Protein AF-A0A2D9ILA6-F1 (afdb_monomer_lite)

Structure (mmCIF, N/CA/C/O backbone):
data_AF-A0A2D9ILA6-F1
#
_entry.id   AF-A0A2D9ILA6-F1
#
loop_
_atom_site.group_PDB
_atom_site.id
_atom_site.type_symbol
_atom_site.label_atom_id
_atom_site.label_alt_id
_atom_site.label_comp_id
_atom_site.label_asym_id
_atom_site.label_entity_id
_atom_site.label_seq_id
_atom_site.pdbx_PDB_ins_code
_atom_site.Cartn_x
_atom_site.Cartn_y
_atom_site.Cartn_z
_atom_site.occupancy
_atom_site.B_iso_or_equiv
_atom_site.auth_seq_id
_atom_site.auth_comp_id
_atom_site.auth_asym_id
_atom_site.auth_atom_id
_atom_site.pdbx_PDB_model_num
ATOM 1 N N . MET A 1 1 ? 37.695 -2.713 -29.329 1.00 63.56 1 MET A N 1
ATOM 2 C CA . MET A 1 1 ? 37.209 -3.506 -30.483 1.00 63.56 1 MET A CA 1
ATOM 3 C C . MET A 1 1 ? 35.970 -2.823 -31.028 1.00 63.56 1 MET A C 1
ATOM 5 O O . MET A 1 1 ? 35.234 -2.254 -30.231 1.00 63.56 1 MET A O 1
ATOM 9 N N . SER A 1 2 ? 35.749 -2.850 -32.344 1.00 77.44 2 SER A N 1
ATOM 10 C CA . SER A 1 2 ? 34.515 -2.307 -32.921 1.00 77.44 2 SER A CA 1
ATOM 11 C C . SER A 1 2 ? 33.314 -3.134 -32.474 1.00 77.44 2 SER A C 1
ATOM 13 O O . SER A 1 2 ? 33.369 -4.361 -32.546 1.00 77.44 2 SER A O 1
ATOM 15 N N . GLU A 1 3 ? 32.239 -2.477 -32.055 1.00 84.81 3 GLU A N 1
ATOM 16 C CA . GLU A 1 3 ? 31.008 -3.140 -31.617 1.00 84.81 3 GLU A CA 1
ATOM 17 C C . GLU A 1 3 ? 29.974 -3.108 -32.735 1.00 84.81 3 GLU A C 1
ATOM 19 O O . GLU A 1 3 ? 29.936 -2.165 -33.524 1.00 84.81 3 GLU A O 1
ATOM 24 N N . THR A 1 4 ? 29.136 -4.134 -32.838 1.00 89.81 4 THR A N 1
ATOM 25 C CA . THR A 1 4 ? 28.062 -4.177 -33.834 1.00 89.81 4 THR A CA 1
ATOM 26 C C . THR A 1 4 ? 26.822 -4.787 -33.214 1.00 89.81 4 THR A C 1
ATOM 28 O O . THR A 1 4 ? 26.905 -5.842 -32.592 1.00 89.81 4 THR A O 1
ATOM 31 N N . TYR A 1 5 ? 25.686 -4.118 -33.389 1.00 92.06 5 TYR A N 1
ATOM 32 C CA . TYR A 1 5 ? 24.402 -4.559 -32.862 1.00 92.06 5 TYR A CA 1
ATOM 33 C C . TYR A 1 5 ? 23.376 -4.616 -33.996 1.00 92.06 5 TYR A C 1
ATOM 35 O O . TYR A 1 5 ? 23.345 -3.701 -34.825 1.00 92.06 5 TYR A O 1
ATOM 43 N N . PRO A 1 6 ? 22.527 -5.654 -34.049 1.00 93.12 6 PRO A N 1
ATOM 44 C CA . PRO A 1 6 ? 21.326 -5.600 -34.865 1.00 93.12 6 PRO A CA 1
ATOM 45 C C . PRO A 1 6 ? 20.364 -4.570 -34.271 1.00 93.12 6 PRO A C 1
ATOM 47 O O . PRO A 1 6 ? 20.266 -4.432 -33.046 1.00 93.12 6 PRO A O 1
ATOM 50 N N . GLY A 1 7 ? 19.647 -3.849 -35.124 1.00 93.44 7 GLY A N 1
ATOM 51 C CA . GLY A 1 7 ? 18.693 -2.867 -34.643 1.00 93.44 7 GLY A CA 1
ATOM 52 C C . GLY A 1 7 ? 17.740 -2.337 -35.694 1.00 93.44 7 GLY A C 1
ATOM 53 O O . GLY A 1 7 ? 17.687 -2.821 -36.825 1.00 93.44 7 GLY A O 1
ATOM 54 N N . ILE A 1 8 ? 16.996 -1.316 -35.279 1.00 93.12 8 ILE A N 1
ATOM 55 C CA . ILE A 1 8 ? 16.083 -0.553 -36.127 1.00 93.12 8 ILE A CA 1
ATOM 56 C C . ILE A 1 8 ? 16.410 0.941 -35.987 1.00 93.12 8 ILE A C 1
ATOM 58 O O . ILE A 1 8 ? 16.435 1.463 -34.868 1.00 93.12 8 ILE A O 1
ATOM 62 N N . LYS A 1 9 ? 16.674 1.635 -37.102 1.00 91.44 9 LYS A N 1
ATOM 63 C CA . LYS A 1 9 ? 16.861 3.095 -37.167 1.00 91.44 9 LYS A CA 1
ATOM 64 C C . LYS A 1 9 ? 15.495 3.772 -37.182 1.00 91.44 9 LYS A C 1
ATOM 66 O O . LYS A 1 9 ? 14.710 3.581 -38.098 1.00 91.44 9 LYS A O 1
ATOM 71 N N . ALA A 1 10 ? 15.240 4.632 -36.209 1.00 90.69 10 ALA A N 1
ATOM 72 C CA . ALA A 1 10 ? 14.001 5.386 -36.105 1.00 90.69 10 ALA A CA 1
ATOM 73 C C . ALA A 1 10 ? 14.275 6.890 -36.008 1.00 90.69 10 ALA A C 1
ATOM 75 O O . ALA A 1 10 ? 15.381 7.340 -35.688 1.00 90.69 10 ALA A O 1
ATOM 76 N N . SER A 1 11 ? 13.247 7.691 -36.288 1.00 89.50 11 SER A N 1
ATOM 77 C CA . SER A 1 11 ? 13.307 9.131 -36.067 1.00 89.50 11 SER A CA 1
ATOM 78 C C . SER A 1 11 ? 11.991 9.693 -35.558 1.00 89.50 11 SER A C 1
ATOM 80 O O . SER A 1 11 ? 10.930 9.211 -35.938 1.00 89.50 11 SER A O 1
ATOM 82 N N . MET A 1 12 ? 12.070 10.727 -34.726 1.00 89.12 12 MET A N 1
ATOM 83 C CA . MET A 1 12 ? 10.911 11.393 -34.135 1.00 89.12 12 MET A CA 1
ATOM 84 C C . MET A 1 12 ? 11.081 12.915 -34.189 1.00 89.12 12 MET A C 1
ATOM 86 O O . MET A 1 12 ? 12.154 13.428 -33.872 1.00 89.12 12 MET A O 1
ATOM 90 N N . GLY A 1 13 ? 10.017 13.631 -34.559 1.00 86.25 13 GLY A N 1
ATOM 91 C CA . GLY A 1 13 ? 10.000 15.091 -34.696 1.00 86.25 13 GLY A CA 1
ATOM 92 C C . GLY A 1 13 ? 10.197 15.581 -36.134 1.00 86.25 13 GLY A C 1
ATOM 93 O O . GLY A 1 13 ? 10.387 14.795 -37.058 1.00 86.25 13 GLY A O 1
ATOM 94 N N . GLU A 1 14 ? 10.160 16.902 -36.311 1.00 82.19 14 GLU A N 1
ATOM 95 C CA . GLU A 1 14 ? 10.210 17.566 -37.619 1.00 82.19 14 GLU A CA 1
ATOM 96 C C . GLU A 1 14 ? 11.363 18.574 -37.705 1.00 82.19 14 GLU A C 1
ATOM 98 O O . GLU A 1 14 ? 11.757 19.165 -36.693 1.00 82.19 14 GLU A O 1
ATOM 103 N N . LYS A 1 15 ? 11.865 18.808 -38.928 1.00 80.38 15 LYS A N 1
ATOM 104 C CA . LYS A 1 15 ? 12.902 19.810 -39.251 1.00 80.38 15 LYS A CA 1
ATOM 105 C C . LYS A 1 15 ? 14.088 19.729 -38.271 1.00 80.38 15 LYS A C 1
ATOM 107 O O . LYS A 1 15 ? 14.550 18.638 -37.945 1.00 80.38 15 LYS A O 1
ATOM 112 N N . ASP A 1 16 ? 14.526 20.865 -37.733 1.00 73.31 16 ASP A N 1
ATOM 113 C CA . ASP A 1 16 ? 15.640 21.000 -36.782 1.00 73.31 16 ASP A CA 1
ATOM 114 C C . ASP A 1 16 ? 15.383 20.306 -35.425 1.00 73.31 16 ASP A C 1
ATOM 116 O O . ASP A 1 16 ? 16.291 20.123 -34.605 1.00 73.31 16 ASP A O 1
ATOM 120 N N . GLY A 1 17 ? 14.131 19.919 -35.164 1.00 76.88 17 GLY A N 1
ATOM 121 C CA . GLY A 1 17 ? 13.709 19.177 -33.982 1.00 76.88 17 GLY A CA 1
ATOM 122 C C . GLY A 1 17 ? 13.824 17.659 -34.118 1.00 76.88 17 GLY A C 1
ATOM 123 O O . GLY A 1 17 ? 13.686 16.976 -33.103 1.00 76.88 17 GLY A O 1
ATOM 124 N N . LYS A 1 18 ? 14.089 17.126 -35.322 1.00 85.50 18 LYS A N 1
ATOM 125 C CA . LYS A 1 18 ? 14.175 15.680 -35.573 1.00 85.50 18 LYS A CA 1
ATOM 126 C C . LYS A 1 18 ? 15.271 15.041 -34.709 1.00 85.50 18 LYS A C 1
ATOM 128 O O . LYS A 1 18 ? 16.405 15.523 -34.618 1.00 85.50 18 LYS A O 1
ATOM 133 N N . ILE A 1 19 ? 14.926 13.935 -34.063 1.00 87.06 19 ILE A N 1
ATOM 134 C CA . ILE A 1 19 ? 15.836 13.083 -33.299 1.00 87.06 19 ILE A CA 1
ATOM 135 C C . ILE A 1 19 ? 15.934 11.756 -34.032 1.00 87.06 19 ILE A C 1
ATOM 137 O O . ILE A 1 19 ? 14.910 11.138 -34.301 1.00 87.06 19 ILE A O 1
ATOM 141 N N . ILE A 1 20 ? 17.156 11.318 -34.329 1.00 87.50 20 ILE A N 1
ATOM 142 C CA . ILE A 1 20 ? 17.434 9.974 -34.839 1.00 87.50 20 ILE A CA 1
ATOM 143 C C . ILE A 1 20 ? 17.888 9.117 -33.663 1.00 87.50 20 ILE A C 1
ATOM 145 O O . ILE A 1 20 ? 18.750 9.524 -32.877 1.00 87.50 20 ILE A O 1
ATOM 149 N N . TYR A 1 21 ? 17.300 7.937 -33.539 1.00 91.25 21 TYR A N 1
ATOM 150 C CA . TYR A 1 21 ? 17.638 6.977 -32.502 1.00 91.25 21 TYR A CA 1
ATOM 151 C C . TYR A 1 21 ? 17.605 5.556 -33.054 1.00 91.25 21 TYR A C 1
ATOM 153 O O . TYR A 1 21 ? 17.001 5.287 -34.091 1.00 91.25 21 TYR A O 1
ATOM 161 N N . TYR A 1 22 ? 18.280 4.652 -32.360 1.00 92.94 22 TYR A N 1
ATOM 162 C CA . TYR A 1 22 ? 18.395 3.255 -32.748 1.00 92.94 22 TYR A CA 1
ATOM 163 C C . TYR A 1 22 ? 17.825 2.372 -31.652 1.00 92.94 22 TYR A C 1
ATOM 165 O O . TYR A 1 22 ? 18.139 2.560 -30.478 1.00 92.94 22 TYR A O 1
ATOM 173 N N . MET A 1 23 ? 16.996 1.412 -32.040 1.00 95.25 23 MET A N 1
ATOM 174 C CA . MET A 1 23 ? 16.458 0.390 -31.150 1.00 95.25 23 MET A CA 1
ATOM 175 C C . MET A 1 23 ? 17.343 -0.841 -31.282 1.00 95.25 23 MET A C 1
ATOM 177 O O . MET A 1 23 ? 17.399 -1.433 -32.358 1.00 95.25 23 MET A O 1
ATOM 181 N N . ILE A 1 24 ? 18.066 -1.190 -30.222 1.00 94.94 24 ILE A N 1
ATOM 182 C CA . ILE A 1 24 ? 18.958 -2.353 -30.182 1.00 94.94 24 ILE A CA 1
ATOM 183 C C . ILE A 1 24 ? 18.648 -3.206 -28.956 1.00 94.94 24 ILE A C 1
ATOM 185 O O . ILE A 1 24 ? 17.993 -2.752 -28.016 1.00 94.94 24 ILE A O 1
ATOM 189 N N . LYS A 1 25 ? 19.178 -4.427 -28.941 1.00 94.56 25 LYS A N 1
ATOM 190 C CA . LYS A 1 25 ? 19.207 -5.275 -27.749 1.00 94.56 25 LYS A CA 1
ATOM 191 C C . LYS A 1 25 ? 20.634 -5.479 -27.257 1.00 94.56 25 LYS A C 1
ATOM 193 O O . LYS A 1 25 ? 21.565 -5.561 -28.059 1.00 94.56 25 LYS A O 1
ATOM 198 N N . MET A 1 26 ? 20.800 -5.571 -25.944 1.00 94.31 26 MET A N 1
ATOM 199 C CA . MET A 1 26 ? 22.073 -5.892 -25.295 1.00 94.31 26 MET A CA 1
ATOM 200 C C . MET A 1 26 ? 21.844 -6.937 -24.209 1.00 94.31 26 MET A C 1
ATOM 202 O O . MET A 1 26 ? 20.828 -6.882 -23.520 1.00 94.31 26 MET A O 1
ATOM 206 N N . ARG A 1 27 ? 22.796 -7.856 -24.015 1.00 95.31 27 ARG A N 1
ATOM 207 C CA . ARG A 1 27 ? 22.764 -8.757 -22.855 1.00 95.31 27 ARG A CA 1
ATOM 208 C C . ARG A 1 27 ? 22.878 -7.946 -21.570 1.00 95.31 27 ARG A C 1
ATOM 210 O O . ARG A 1 27 ? 23.614 -6.956 -21.539 1.00 95.31 27 ARG A O 1
ATOM 217 N N . ALA A 1 28 ? 22.213 -8.366 -20.498 1.00 94.69 28 ALA A N 1
ATOM 218 C CA . ALA A 1 28 ? 22.242 -7.617 -19.246 1.00 94.69 28 ALA A CA 1
ATOM 219 C C . ALA A 1 28 ? 23.661 -7.488 -18.676 1.00 94.69 28 ALA A C 1
ATOM 221 O O . ALA A 1 28 ? 24.003 -6.431 -18.145 1.00 94.69 28 ALA A O 1
ATOM 222 N N . GLN A 1 29 ? 24.511 -8.510 -18.844 1.00 94.38 29 GLN A N 1
ATOM 223 C CA . GLN A 1 29 ? 25.923 -8.422 -18.464 1.00 94.38 29 GLN A CA 1
ATOM 224 C C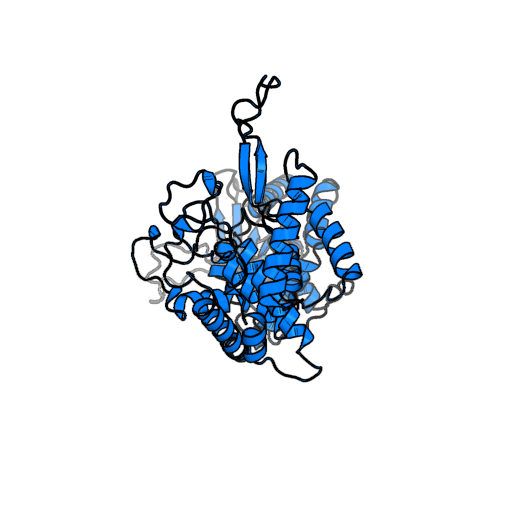 . GLN A 1 29 ? 26.663 -7.343 -19.268 1.00 94.38 29 GLN A C 1
ATOM 226 O O . GLN A 1 29 ? 27.386 -6.534 -18.685 1.00 94.38 29 GLN A O 1
ATOM 231 N N . ASP A 1 30 ? 26.478 -7.294 -20.589 1.00 93.00 30 ASP A N 1
ATOM 232 C CA . ASP A 1 30 ? 27.110 -6.277 -21.435 1.00 93.00 30 ASP A CA 1
ATOM 233 C C . ASP A 1 30 ? 26.620 -4.877 -21.069 1.00 93.00 30 ASP A C 1
ATOM 235 O O . ASP A 1 30 ? 27.418 -3.954 -20.918 1.00 93.00 30 ASP A O 1
ATOM 239 N N . LEU A 1 31 ? 25.309 -4.725 -20.879 1.00 93.12 31 LEU A N 1
ATOM 240 C CA . LEU A 1 31 ? 24.691 -3.466 -20.486 1.00 93.12 31 LEU A CA 1
ATOM 241 C C . LEU A 1 31 ? 25.248 -2.989 -19.137 1.00 93.12 31 LEU A C 1
ATOM 243 O O . LEU A 1 31 ? 25.683 -1.844 -19.027 1.00 93.12 31 LEU A O 1
ATOM 247 N N . ALA A 1 32 ? 25.296 -3.864 -18.129 1.00 91.69 32 ALA A N 1
ATOM 248 C CA . ALA A 1 32 ? 25.795 -3.526 -16.798 1.00 91.69 32 ALA A CA 1
ATOM 249 C C . ALA A 1 32 ? 27.280 -3.131 -16.803 1.00 91.69 32 ALA A C 1
ATOM 251 O O . ALA A 1 32 ? 27.661 -2.225 -16.069 1.00 91.69 32 ALA A O 1
ATOM 252 N N . ASN A 1 33 ? 28.112 -3.763 -17.634 1.00 89.62 33 ASN A N 1
ATOM 253 C CA . ASN A 1 33 ? 29.540 -3.445 -17.708 1.00 89.62 33 ASN A CA 1
ATOM 254 C C . ASN A 1 33 ? 29.842 -2.189 -18.537 1.00 89.62 33 ASN A C 1
ATOM 256 O O . ASN A 1 33 ? 30.758 -1.444 -18.201 1.00 89.62 33 ASN A O 1
ATOM 260 N N . LYS A 1 34 ? 29.099 -1.952 -19.625 1.00 88.12 34 LYS A N 1
ATOM 261 C CA . LYS A 1 34 ? 29.420 -0.898 -20.604 1.00 88.12 34 LYS A CA 1
ATOM 262 C C . LYS A 1 34 ? 28.726 0.434 -20.334 1.00 88.12 34 LYS A C 1
ATOM 264 O O . LYS A 1 34 ? 29.221 1.475 -20.761 1.00 88.12 34 LYS A O 1
ATOM 269 N N . MET A 1 35 ? 27.560 0.412 -19.691 1.00 86.69 35 MET A N 1
ATOM 270 C CA . MET A 1 35 ? 26.763 1.617 -19.472 1.00 86.69 35 MET A CA 1
ATOM 271 C C . MET A 1 35 ? 27.236 2.379 -18.245 1.00 86.69 35 MET A C 1
ATOM 273 O O . MET A 1 35 ? 27.407 1.810 -17.165 1.00 86.69 35 MET A O 1
ATOM 277 N N . GLU A 1 36 ? 27.331 3.695 -18.374 1.00 79.12 36 GLU A N 1
ATOM 278 C CA . GLU A 1 36 ? 27.547 4.581 -17.244 1.00 79.12 36 GLU A CA 1
ATOM 279 C C . GLU A 1 36 ? 26.258 5.274 -16.810 1.00 79.12 36 GLU A C 1
ATOM 281 O O . GLU A 1 36 ? 25.365 5.601 -17.599 1.00 79.12 36 GLU A O 1
ATOM 286 N N . THR A 1 37 ? 26.173 5.519 -15.504 1.00 67.06 37 THR A N 1
ATOM 287 C CA . THR A 1 37 ? 25.169 6.447 -14.970 1.00 67.06 37 THR A CA 1
ATOM 288 C C . THR A 1 37 ? 25.586 7.863 -15.354 1.00 67.06 37 THR A C 1
ATOM 290 O O . THR A 1 37 ? 26.775 8.140 -15.503 1.00 67.06 37 THR A O 1
ATOM 293 N N . SER A 1 38 ? 24.637 8.781 -15.534 1.00 57.78 38 SER A N 1
ATOM 294 C CA . SER A 1 38 ? 24.897 10.099 -16.131 1.00 57.78 38 SER A CA 1
ATOM 295 C C . SER A 1 38 ? 25.708 11.081 -15.260 1.00 57.78 38 SER A C 1
ATOM 297 O O . SER A 1 38 ? 25.571 12.288 -15.436 1.00 57.78 38 SER A O 1
ATOM 299 N N . LYS A 1 39 ? 26.566 10.601 -14.346 1.00 48.56 39 LYS A N 1
ATOM 300 C CA . LYS A 1 39 ? 27.504 11.395 -13.522 1.00 48.56 39 LYS A CA 1
ATOM 301 C C . LYS A 1 39 ? 28.519 12.209 -14.344 1.00 48.56 39 LYS A C 1
ATOM 303 O O . LYS A 1 39 ? 29.309 12.951 -13.786 1.00 48.56 39 LYS A O 1
ATOM 308 N N . THR A 1 40 ? 28.556 12.012 -15.657 1.00 47.38 40 THR A N 1
ATOM 309 C CA . THR A 1 40 ? 29.657 12.431 -16.536 1.00 47.38 40 THR A CA 1
ATOM 310 C C . THR A 1 40 ? 29.155 13.015 -17.859 1.00 47.38 40 THR A C 1
ATOM 312 O O . THR A 1 40 ? 29.899 13.114 -18.833 1.00 47.38 40 THR A O 1
ATOM 315 N N . VAL A 1 41 ? 27.890 13.453 -17.901 1.00 47.16 41 VAL A N 1
ATOM 316 C CA . VAL A 1 41 ? 27.340 14.210 -19.039 1.00 47.16 41 VAL A CA 1
ATOM 317 C C . VAL A 1 41 ? 27.613 15.716 -18.888 1.00 47.16 41 VAL A C 1
ATOM 319 O O . VAL A 1 41 ? 27.082 16.496 -19.670 1.00 47.16 41 VAL A O 1
ATOM 322 N N . ASP A 1 42 ? 28.470 16.146 -17.953 1.00 45.38 42 ASP A N 1
ATOM 323 C CA . ASP A 1 42 ? 29.122 17.465 -17.985 1.00 45.38 42 ASP A CA 1
ATOM 324 C C . ASP A 1 42 ? 30.187 17.629 -16.877 1.00 45.38 42 ASP A C 1
ATOM 326 O O . ASP A 1 42 ? 29.819 17.586 -15.706 1.00 45.38 42 ASP A O 1
ATOM 330 N N . PRO A 1 43 ? 31.484 17.827 -17.178 1.00 45.00 43 PRO A N 1
ATOM 331 C CA . PRO A 1 43 ? 32.449 18.297 -16.180 1.00 45.00 43 PRO A CA 1
ATOM 332 C C . PRO A 1 43 ? 32.222 19.773 -15.798 1.00 45.00 43 PRO A C 1
ATOM 334 O O . PRO A 1 43 ? 32.556 20.167 -14.682 1.00 45.00 43 PRO A O 1
ATOM 337 N N . ASP A 1 44 ? 31.627 20.570 -16.702 1.00 46.72 44 ASP A N 1
ATOM 338 C CA . ASP A 1 44 ? 31.526 22.032 -16.588 1.00 46.72 44 ASP A CA 1
ATOM 339 C C . ASP A 1 44 ? 30.087 22.546 -16.375 1.00 46.72 44 ASP A C 1
ATOM 341 O O . ASP A 1 44 ? 29.886 23.625 -15.805 1.00 46.72 44 ASP A O 1
ATOM 345 N N . ALA A 1 45 ? 29.040 21.794 -16.738 1.00 42.75 45 ALA A N 1
ATOM 346 C CA . ALA A 1 45 ? 27.674 22.155 -16.362 1.00 42.75 45 ALA A CA 1
ATOM 347 C C . ALA A 1 45 ? 27.396 21.779 -14.916 1.00 42.75 45 ALA A C 1
ATOM 349 O O . ALA A 1 45 ? 26.880 20.711 -14.617 1.00 42.75 45 ALA A O 1
ATOM 350 N N . SER A 1 46 ? 27.627 22.776 -14.062 1.00 42.44 46 SER A N 1
ATOM 351 C CA . SER A 1 46 ? 26.814 23.110 -12.898 1.00 42.44 46 SER A CA 1
ATOM 352 C C . SER A 1 46 ? 26.460 21.927 -11.994 1.00 42.44 46 SER A C 1
ATOM 354 O O . SER A 1 46 ? 25.635 21.077 -12.325 1.00 42.44 46 SER A O 1
ATOM 356 N N . LYS A 1 47 ? 26.946 22.010 -10.752 1.00 45.78 47 LYS A N 1
ATOM 357 C CA . LYS A 1 47 ? 26.575 21.243 -9.544 1.00 45.78 47 LYS A CA 1
ATOM 358 C C . LYS A 1 47 ? 25.087 20.822 -9.411 1.00 45.78 47 LYS A C 1
ATOM 360 O O . LYS A 1 47 ? 24.769 20.057 -8.512 1.00 45.78 47 LYS A O 1
ATOM 365 N N . LEU A 1 48 ? 24.165 21.332 -10.229 1.00 40.31 48 LEU A N 1
ATOM 366 C CA . LEU A 1 48 ? 22.748 20.994 -10.335 1.00 40.31 48 LEU A CA 1
ATOM 367 C C . LEU A 1 48 ? 22.451 19.653 -11.043 1.00 40.31 48 LEU A C 1
ATOM 369 O O . LEU A 1 48 ? 21.654 18.886 -10.510 1.00 40.31 48 LEU A O 1
ATOM 373 N N . VAL A 1 49 ? 23.067 19.347 -12.197 1.00 40.34 49 VAL A N 1
ATOM 374 C CA . VAL A 1 49 ? 22.832 18.067 -12.914 1.00 40.34 49 VAL A CA 1
ATOM 375 C C . VAL A 1 49 ? 23.458 16.920 -12.127 1.00 40.34 49 VAL A C 1
ATOM 377 O O . VAL A 1 49 ? 22.783 15.934 -11.842 1.00 40.34 49 VAL A O 1
ATOM 380 N N . ASP A 1 50 ? 24.679 17.120 -11.635 1.00 42.00 50 ASP A N 1
ATOM 381 C CA . ASP A 1 50 ? 25.323 16.217 -10.682 1.00 42.00 50 ASP A CA 1
ATOM 382 C C . ASP A 1 50 ? 24.493 16.010 -9.416 1.00 42.00 50 ASP A C 1
ATOM 384 O O . ASP A 1 50 ? 24.320 14.875 -8.987 1.00 42.00 50 ASP A O 1
ATOM 388 N N . LYS A 1 51 ? 23.900 17.062 -8.830 1.00 47.00 51 LYS A N 1
ATOM 389 C CA . LYS A 1 51 ? 22.981 16.904 -7.687 1.00 47.00 51 LYS A CA 1
ATOM 390 C C . LYS A 1 51 ? 21.709 16.134 -8.048 1.00 47.00 51 LYS A C 1
ATOM 392 O O . LYS A 1 51 ? 21.201 15.421 -7.190 1.00 47.00 51 LYS A O 1
ATOM 397 N N . MET A 1 52 ? 21.187 16.262 -9.268 1.00 43.09 52 MET A N 1
ATOM 398 C CA . MET A 1 52 ? 19.991 15.542 -9.728 1.00 43.09 52 MET A CA 1
ATOM 399 C C . MET A 1 52 ? 20.270 14.052 -9.965 1.00 43.09 52 MET A C 1
ATOM 401 O O . MET A 1 52 ? 19.501 13.215 -9.502 1.00 43.09 52 MET A O 1
ATOM 405 N N . VAL A 1 53 ? 21.406 13.719 -10.581 1.00 43.69 53 VAL A N 1
ATOM 406 C CA . VAL A 1 53 ? 21.875 12.335 -10.778 1.00 43.69 53 VAL A CA 1
ATOM 407 C C . VAL A 1 53 ? 22.320 11.709 -9.454 1.00 43.69 53 VAL A C 1
ATOM 409 O O . VAL A 1 53 ? 22.061 10.546 -9.171 1.00 43.69 53 VAL A O 1
ATOM 412 N N . GLN A 1 54 ? 22.942 12.486 -8.565 1.00 44.62 54 GLN A N 1
ATOM 413 C CA . GLN A 1 54 ? 23.219 12.041 -7.200 1.00 44.62 54 GLN A CA 1
ATOM 414 C C . GLN A 1 54 ? 21.938 11.855 -6.381 1.00 44.62 54 GLN A C 1
ATOM 416 O O . GLN A 1 54 ? 21.960 11.077 -5.435 1.00 44.62 54 GLN A O 1
ATOM 421 N N . ARG A 1 55 ? 20.832 12.542 -6.700 1.00 47.97 55 ARG A N 1
ATOM 422 C CA . ARG A 1 55 ? 19.541 12.352 -6.023 1.00 47.97 55 ARG A CA 1
ATOM 423 C C . ARG A 1 55 ? 18.871 11.049 -6.457 1.00 47.97 55 ARG A C 1
ATOM 425 O O . ARG A 1 55 ? 18.467 10.307 -5.570 1.00 47.97 55 ARG A O 1
ATOM 432 N N . SER A 1 56 ? 18.852 10.725 -7.754 1.00 44.97 56 SER A N 1
ATOM 433 C CA . SER A 1 56 ? 18.387 9.411 -8.236 1.00 44.97 56 SER A CA 1
ATOM 434 C C . SER A 1 56 ? 19.253 8.276 -7.670 1.00 44.97 56 SER A C 1
ATOM 436 O O . SER A 1 56 ? 18.746 7.300 -7.133 1.00 44.97 56 SER A O 1
ATOM 438 N N . LEU A 1 57 ? 20.577 8.435 -7.638 1.00 48.03 57 LEU A N 1
ATOM 439 C CA . LEU A 1 57 ? 21.470 7.423 -7.057 1.00 48.03 57 LEU A CA 1
ATOM 440 C C . LEU A 1 57 ? 21.405 7.312 -5.521 1.00 48.03 57 LEU A C 1
ATOM 442 O O . LEU A 1 57 ? 21.783 6.281 -4.967 1.00 48.03 57 LEU A O 1
ATOM 446 N N . LYS A 1 58 ? 20.946 8.350 -4.810 1.00 50.38 58 LYS A N 1
ATOM 447 C CA . LYS A 1 58 ? 20.797 8.330 -3.341 1.00 50.38 58 LYS A CA 1
ATOM 448 C C . LYS A 1 58 ? 19.519 7.644 -2.866 1.00 50.38 58 LYS A C 1
ATOM 450 O O . LYS A 1 58 ? 19.411 7.358 -1.673 1.00 50.38 58 LYS A O 1
ATOM 455 N N . GLU A 1 59 ? 18.584 7.321 -3.755 1.00 54.00 59 GLU A N 1
ATOM 456 C CA . GLU A 1 59 ? 17.411 6.517 -3.409 1.00 54.00 59 GLU A CA 1
ATOM 457 C C . GLU A 1 59 ? 17.782 5.029 -3.350 1.00 54.00 59 GLU A C 1
ATOM 459 O O . GLU A 1 59 ? 17.419 4.215 -4.203 1.00 54.00 59 GLU A O 1
ATOM 464 N N . LYS A 1 60 ? 18.512 4.665 -2.285 1.00 57.94 60 LYS A N 1
ATOM 465 C CA . LYS A 1 60 ? 18.880 3.275 -1.959 1.00 57.94 60 LYS A CA 1
ATOM 466 C C . LYS A 1 60 ? 17.665 2.338 -1.953 1.00 57.94 60 LYS A C 1
ATOM 468 O O . LYS A 1 60 ? 17.802 1.175 -2.305 1.00 57.94 60 LYS A O 1
ATOM 473 N N . ARG A 1 61 ? 16.484 2.861 -1.598 1.00 58.50 61 ARG A N 1
ATOM 474 C CA . ARG A 1 61 ? 15.222 2.111 -1.526 1.00 58.50 61 ARG A CA 1
ATOM 475 C C . ARG A 1 61 ? 14.769 1.588 -2.895 1.00 58.50 61 ARG A C 1
ATOM 477 O O . ARG A 1 61 ? 14.623 0.386 -3.039 1.00 58.50 61 ARG A O 1
ATOM 484 N N . SER A 1 62 ? 14.666 2.455 -3.907 1.00 61.06 62 SER A N 1
ATOM 485 C CA . SER A 1 62 ? 14.255 2.066 -5.271 1.00 61.06 62 SER A CA 1
ATOM 486 C C . SER A 1 62 ? 15.237 1.076 -5.916 1.00 61.06 62 SER A C 1
ATOM 488 O O . SER A 1 62 ? 14.836 0.111 -6.561 1.00 61.06 62 SER A O 1
ATOM 490 N N . THR A 1 63 ? 16.539 1.262 -5.671 1.00 70.00 63 THR A N 1
ATOM 491 C CA . THR A 1 63 ? 17.578 0.328 -6.145 1.00 70.00 63 THR A CA 1
ATOM 492 C C . THR A 1 63 ? 17.464 -1.042 -5.464 1.00 70.00 63 THR A C 1
ATOM 494 O O . THR A 1 63 ? 17.632 -2.074 -6.110 1.00 70.00 63 THR A O 1
ATOM 497 N N . GLY A 1 64 ? 17.161 -1.066 -4.163 1.00 79.19 64 GLY A N 1
ATOM 498 C CA . GLY A 1 64 ? 16.921 -2.302 -3.419 1.00 79.19 64 GLY A CA 1
ATOM 499 C C . GLY A 1 64 ? 15.691 -3.051 -3.924 1.00 79.19 64 GLY A C 1
ATOM 500 O O . GLY A 1 64 ? 15.788 -4.244 -4.188 1.00 79.19 64 GLY A O 1
ATOM 501 N N . ASP A 1 65 ? 14.578 -2.344 -4.134 1.00 81.81 65 ASP A N 1
ATOM 502 C CA . ASP A 1 65 ? 13.325 -2.944 -4.602 1.00 81.81 65 ASP A CA 1
ATOM 503 C C . ASP A 1 65 ? 13.491 -3.554 -6.017 1.00 81.81 65 ASP A C 1
ATOM 505 O O . ASP A 1 65 ? 13.122 -4.701 -6.239 1.00 81.81 65 ASP A O 1
ATOM 509 N N . ILE A 1 66 ? 14.156 -2.875 -6.964 1.00 86.00 66 ILE A N 1
ATOM 510 C CA . ILE A 1 66 ? 14.420 -3.452 -8.303 1.00 86.00 66 ILE A CA 1
ATOM 511 C C . ILE A 1 66 ? 15.400 -4.636 -8.231 1.00 86.00 66 ILE A C 1
ATOM 513 O O . ILE A 1 66 ? 15.252 -5.613 -8.964 1.00 86.00 66 ILE A O 1
ATOM 517 N N . SER A 1 67 ? 16.418 -4.564 -7.367 1.00 87.12 67 SER A N 1
ATOM 518 C CA . SER A 1 67 ? 17.364 -5.677 -7.193 1.00 87.12 67 SER A CA 1
ATOM 519 C C . SER A 1 67 ? 16.658 -6.915 -6.640 1.00 87.12 67 SER A C 1
ATOM 521 O O . SER A 1 67 ? 16.899 -8.021 -7.123 1.00 87.12 67 SER A O 1
ATOM 523 N N . ARG A 1 68 ? 15.747 -6.714 -5.680 1.00 86.44 68 ARG A N 1
ATOM 524 C CA . ARG A 1 68 ? 14.886 -7.761 -5.134 1.00 86.44 68 ARG A CA 1
ATOM 525 C C . ARG A 1 68 ? 13.955 -8.332 -6.197 1.00 86.44 68 ARG A C 1
ATOM 527 O O . ARG A 1 68 ? 13.975 -9.540 -6.379 1.00 86.44 68 ARG A O 1
ATOM 534 N N . TYR A 1 69 ? 13.257 -7.485 -6.959 1.00 87.12 69 TYR A N 1
ATOM 535 C CA . TYR A 1 69 ? 12.403 -7.899 -8.081 1.00 87.12 69 TYR A CA 1
ATOM 536 C C . TYR A 1 69 ? 13.133 -8.855 -9.024 1.00 87.12 69 TYR A C 1
ATOM 538 O O . TYR A 1 69 ? 12.701 -9.983 -9.237 1.00 87.12 69 TYR A O 1
ATOM 546 N N . LEU A 1 70 ? 14.287 -8.431 -9.548 1.00 89.00 70 LEU A N 1
ATOM 547 C CA . LEU A 1 70 ? 15.061 -9.251 -10.478 1.00 89.00 70 LEU A CA 1
ATOM 548 C C . LEU A 1 70 ? 15.522 -10.555 -9.816 1.00 89.00 70 LEU A C 1
ATOM 550 O O . LEU A 1 70 ? 15.443 -11.611 -10.442 1.00 89.00 70 LEU A O 1
ATOM 554 N N . SER A 1 71 ? 15.978 -10.483 -8.562 1.00 88.12 71 SER A N 1
ATOM 555 C CA . SER A 1 71 ? 16.423 -11.637 -7.778 1.00 88.12 71 SER A CA 1
ATOM 556 C C . SER A 1 71 ? 15.309 -12.639 -7.501 1.00 88.12 71 SER A C 1
ATOM 558 O O . SER A 1 71 ? 15.575 -13.831 -7.550 1.00 88.12 71 SER A O 1
ATOM 560 N N . GLU A 1 72 ? 14.094 -12.203 -7.187 1.00 84.94 72 GLU A N 1
ATOM 561 C CA . GLU A 1 72 ? 12.995 -13.069 -6.742 1.00 84.94 72 GLU A CA 1
ATOM 562 C C . GLU A 1 72 ? 12.119 -13.553 -7.901 1.00 84.94 72 GLU A C 1
ATOM 564 O O . GLU A 1 72 ? 11.588 -14.660 -7.833 1.00 84.94 72 GLU A O 1
ATOM 569 N N . ALA A 1 73 ? 12.049 -12.797 -9.002 1.00 81.44 73 ALA A N 1
ATOM 570 C CA . ALA A 1 73 ? 11.207 -13.124 -10.150 1.00 81.44 73 ALA A CA 1
ATOM 571 C C . ALA A 1 73 ? 11.431 -14.551 -10.670 1.00 81.44 73 ALA A C 1
ATOM 573 O O . ALA A 1 73 ? 10.468 -15.250 -10.926 1.00 81.44 73 ALA A O 1
ATOM 574 N N . HIS A 1 74 ? 12.671 -15.051 -10.731 1.00 78.62 74 HIS A N 1
ATOM 575 C CA . HIS A 1 74 ? 12.933 -16.417 -11.221 1.00 78.62 74 HIS A CA 1
ATOM 576 C C . HIS A 1 74 ? 12.236 -17.539 -10.423 1.00 78.62 74 HIS A C 1
ATOM 578 O O . HIS A 1 74 ? 12.117 -18.652 -10.933 1.00 78.62 74 HIS A O 1
ATOM 584 N N . THR A 1 75 ? 11.811 -17.262 -9.188 1.00 77.88 75 THR A N 1
ATOM 585 C CA . THR A 1 75 ? 11.103 -18.209 -8.320 1.00 77.88 75 THR A CA 1
ATOM 586 C C . THR A 1 75 ? 9.593 -17.987 -8.348 1.00 77.88 75 THR A C 1
ATOM 588 O O . THR A 1 75 ? 8.836 -18.948 -8.222 1.00 77.88 75 THR A O 1
ATOM 591 N N . PHE A 1 76 ? 9.150 -16.734 -8.489 1.00 71.56 76 PHE A N 1
ATOM 592 C CA . PHE A 1 76 ? 7.765 -16.343 -8.209 1.00 71.56 76 PHE A CA 1
ATOM 593 C C . PHE A 1 76 ? 7.024 -15.687 -9.385 1.00 71.56 76 PHE A C 1
ATOM 595 O O . PHE A 1 76 ? 5.841 -15.401 -9.232 1.00 71.56 76 PHE A O 1
ATOM 602 N N . GLY A 1 77 ? 7.656 -15.486 -10.548 1.00 75.31 77 GLY A N 1
ATOM 603 C CA . GLY A 1 77 ? 6.980 -14.918 -11.718 1.00 75.31 77 GLY A CA 1
ATOM 604 C C . GLY A 1 77 ? 7.893 -14.569 -12.896 1.00 75.31 77 GLY A C 1
ATOM 605 O O . GLY A 1 77 ? 8.924 -15.193 -13.150 1.00 75.31 77 GLY A O 1
ATOM 606 N N . GLU A 1 78 ? 7.492 -13.560 -13.659 1.00 82.88 78 GLU A N 1
ATOM 607 C CA . GLU A 1 78 ? 8.237 -13.056 -14.806 1.00 82.88 78 GLU A CA 1
ATOM 608 C C . GLU A 1 78 ? 9.098 -11.843 -14.435 1.00 82.88 78 GLU A C 1
ATOM 610 O O . GLU A 1 78 ? 8.716 -10.993 -13.628 1.00 82.88 78 GLU A O 1
ATOM 615 N N . ARG A 1 79 ? 10.261 -11.706 -15.090 1.00 87.31 79 ARG A N 1
ATOM 616 C CA . ARG A 1 79 ? 11.040 -10.462 -15.056 1.00 87.31 79 ARG A CA 1
ATOM 617 C C . ARG A 1 79 ? 10.992 -9.737 -16.386 1.00 87.31 79 ARG A C 1
ATOM 619 O O . ARG A 1 79 ? 11.337 -10.297 -17.424 1.00 87.31 79 ARG A O 1
ATOM 626 N N . PHE A 1 80 ? 10.625 -8.464 -16.337 1.00 89.19 80 PHE A N 1
ATOM 627 C CA . PHE A 1 80 ? 10.668 -7.564 -17.477 1.00 89.19 80 PHE A CA 1
ATOM 628 C C . PHE A 1 80 ? 11.258 -6.218 -17.067 1.00 89.19 80 PHE A C 1
ATOM 630 O O . PHE A 1 80 ? 11.021 -5.702 -15.977 1.00 89.19 80 PHE A O 1
ATOM 637 N N . MET A 1 81 ? 12.033 -5.621 -17.967 1.00 88.38 81 MET A N 1
ATOM 638 C CA . MET A 1 81 ? 12.553 -4.274 -17.787 1.00 88.38 81 MET A CA 1
ATOM 639 C C . MET A 1 81 ? 12.174 -3.441 -18.998 1.00 88.38 81 MET A C 1
ATOM 641 O O . MET A 1 81 ? 12.429 -3.827 -20.137 1.00 88.38 81 MET A O 1
ATOM 645 N N . GLY A 1 82 ? 11.618 -2.256 -18.743 1.00 89.25 82 GLY A N 1
ATOM 646 C CA . GLY A 1 82 ? 11.416 -1.275 -19.802 1.00 89.25 82 GLY A CA 1
ATOM 647 C C . GLY A 1 82 ? 12.729 -0.935 -20.515 1.00 89.25 82 GLY A C 1
ATOM 648 O O . GLY A 1 82 ? 13.826 -1.195 -20.007 1.00 89.25 82 GLY A O 1
ATOM 649 N N . SER A 1 83 ? 12.624 -0.280 -21.668 1.00 93.69 83 SER A N 1
ATOM 650 C CA . SER A 1 83 ? 13.801 0.113 -22.446 1.00 93.69 83 SER A CA 1
ATOM 651 C C . SER A 1 83 ? 14.704 1.085 -21.676 1.00 93.69 83 SER A C 1
ATOM 653 O O . SER A 1 83 ? 14.222 1.931 -20.916 1.00 93.69 83 SER A O 1
ATOM 655 N N . PHE A 1 84 ? 16.015 0.981 -21.885 1.00 92.69 84 PHE A N 1
ATOM 656 C CA . PHE A 1 84 ? 16.990 1.971 -21.429 1.00 92.69 84 PHE A CA 1
ATOM 657 C C . PHE A 1 84 ? 17.125 3.069 -22.475 1.00 92.69 84 PHE A C 1
ATOM 659 O O . PHE A 1 84 ? 17.385 2.773 -23.639 1.00 92.69 84 PHE A O 1
ATOM 666 N N . VAL A 1 85 ? 16.998 4.334 -22.076 1.00 91.31 85 VAL A N 1
ATOM 667 C CA . VAL A 1 85 ? 17.275 5.459 -22.982 1.00 91.31 85 VAL A CA 1
ATOM 668 C C . VAL A 1 85 ? 18.714 5.896 -22.774 1.00 91.31 85 VAL A C 1
ATOM 670 O O . VAL A 1 85 ? 19.081 6.341 -21.686 1.00 91.31 85 VAL A O 1
ATOM 673 N N . VAL A 1 86 ? 19.529 5.771 -23.817 1.00 89.31 86 VAL A N 1
ATOM 674 C CA . VAL A 1 86 ? 20.984 5.912 -23.749 1.00 89.31 86 VAL A CA 1
ATOM 675 C C . VAL A 1 86 ? 21.464 6.970 -24.730 1.00 89.31 86 VAL A C 1
ATOM 677 O O . VAL A 1 86 ? 21.053 7.000 -25.885 1.00 89.31 86 VAL A O 1
ATOM 680 N N . ALA A 1 87 ? 22.374 7.826 -24.282 1.00 86.31 87 ALA A N 1
ATOM 681 C CA . ALA A 1 87 ? 23.151 8.701 -25.146 1.00 86.31 87 ALA A CA 1
ATOM 682 C C . ALA A 1 87 ? 24.557 8.137 -25.355 1.00 86.31 87 ALA A C 1
ATOM 684 O O . ALA A 1 87 ? 25.167 7.623 -24.418 1.00 86.31 87 ALA A O 1
ATOM 685 N N . THR A 1 88 ? 25.097 8.288 -26.562 1.00 81.06 88 THR A N 1
ATOM 686 C CA . THR A 1 88 ? 26.485 7.929 -26.883 1.00 81.06 88 THR A CA 1
ATOM 687 C C . THR A 1 88 ? 27.317 9.172 -27.161 1.00 81.06 88 THR A C 1
ATOM 689 O O . THR A 1 88 ? 26.926 9.992 -27.993 1.00 81.06 88 THR A O 1
ATOM 692 N N . PHE A 1 89 ? 28.481 9.287 -26.521 1.00 75.31 89 PHE A N 1
ATOM 693 C CA . PHE A 1 89 ? 29.518 10.263 -26.878 1.00 75.31 89 PHE A CA 1
ATOM 694 C C . PHE A 1 89 ? 30.747 9.526 -27.415 1.00 75.31 89 PHE A C 1
ATOM 696 O O . PHE A 1 89 ? 31.140 8.511 -26.845 1.00 75.31 89 PHE A O 1
ATOM 703 N N . GLY A 1 90 ? 31.361 10.031 -28.487 1.00 69.94 90 GLY A N 1
ATOM 704 C CA . GLY A 1 90 ? 32.402 9.296 -29.219 1.00 69.94 90 GLY A CA 1
ATOM 705 C C . GLY A 1 90 ? 31.830 8.127 -30.034 1.00 69.94 90 GLY A C 1
ATOM 706 O O . GLY A 1 90 ? 30.612 7.972 -30.137 1.00 69.94 90 GLY A O 1
ATOM 707 N N . GLY A 1 91 ? 32.686 7.310 -30.649 1.00 71.25 91 GLY A N 1
ATOM 708 C CA . GLY A 1 91 ? 32.267 6.066 -31.307 1.00 71.25 91 GLY A CA 1
ATOM 709 C C . GLY A 1 91 ? 31.753 6.143 -32.742 1.00 71.25 91 GLY A C 1
ATOM 710 O O . GLY A 1 91 ? 31.645 5.093 -33.376 1.00 71.25 91 GLY A O 1
ATOM 711 N N . ALA A 1 92 ? 31.363 7.344 -33.195 1.00 69.88 92 ALA A N 1
ATOM 712 C CA . ALA A 1 92 ? 30.724 7.655 -34.480 1.00 69.88 92 ALA A CA 1
ATOM 713 C C . ALA A 1 92 ? 29.793 6.529 -34.999 1.00 69.88 92 ALA A C 1
ATOM 715 O O . ALA A 1 92 ? 30.231 5.701 -35.803 1.00 69.88 92 ALA A O 1
ATOM 716 N N . PRO A 1 93 ? 28.515 6.470 -34.564 1.00 80.44 93 PRO A N 1
ATOM 717 C CA . PRO A 1 93 ? 27.613 5.388 -34.952 1.00 80.44 93 PRO A CA 1
ATOM 718 C C . PRO A 1 93 ? 27.421 5.348 -36.470 1.00 80.44 93 PRO A C 1
ATOM 720 O O . PRO A 1 93 ? 26.974 6.324 -37.072 1.00 80.44 93 PRO A O 1
ATOM 723 N N . LYS A 1 94 ? 27.724 4.203 -37.083 1.00 85.31 94 LYS A N 1
ATOM 724 C CA . LYS A 1 94 ? 27.502 3.961 -38.512 1.00 85.31 94 LYS A CA 1
ATOM 725 C C . LYS A 1 94 ? 26.374 2.965 -38.703 1.00 85.31 94 LYS A C 1
ATOM 727 O O . LYS A 1 94 ? 26.411 1.870 -38.143 1.00 85.31 94 LYS A O 1
ATOM 732 N N . TRP A 1 95 ? 25.394 3.356 -39.506 1.00 88.69 95 TRP A N 1
ATOM 733 C CA . TRP A 1 95 ? 24.246 2.531 -39.849 1.00 88.69 95 TRP A CA 1
ATOM 734 C C . TRP A 1 95 ? 24.485 1.783 -41.159 1.00 88.69 95 TRP A C 1
ATOM 736 O O . TRP A 1 95 ? 24.839 2.399 -42.163 1.00 88.69 95 TRP A O 1
ATOM 746 N N . TYR A 1 96 ? 24.266 0.472 -41.143 1.00 89.88 96 TYR A N 1
ATOM 747 C CA . TYR A 1 96 ? 24.353 -0.401 -42.307 1.00 89.88 96 TYR A CA 1
ATOM 748 C C . TYR A 1 96 ? 22.992 -1.077 -42.501 1.00 89.88 96 TYR A C 1
ATOM 750 O O . TYR A 1 96 ? 22.703 -2.044 -41.790 1.00 89.88 96 TYR A O 1
ATOM 758 N N . PRO A 1 97 ? 22.137 -0.579 -43.411 1.00 88.94 97 PRO A N 1
ATOM 759 C CA . PRO A 1 97 ? 20.874 -1.242 -43.709 1.00 88.94 97 PRO A CA 1
ATOM 760 C C . PRO A 1 97 ? 21.150 -2.642 -44.262 1.00 88.94 97 PRO A C 1
ATOM 762 O O . PRO A 1 97 ? 22.068 -2.826 -45.066 1.00 88.94 97 PRO A O 1
ATOM 765 N N . ILE A 1 98 ? 20.371 -3.629 -43.825 1.00 86.44 98 ILE A N 1
ATOM 766 C CA . ILE A 1 98 ? 20.431 -4.972 -44.403 1.00 86.44 98 ILE A CA 1
ATOM 767 C C . ILE A 1 98 ? 19.478 -4.988 -45.602 1.00 86.44 98 ILE A C 1
ATOM 769 O O . ILE A 1 98 ? 18.272 -4.836 -45.406 1.00 86.44 98 ILE A O 1
ATOM 773 N N . PRO A 1 99 ? 19.980 -5.165 -46.837 1.00 78.31 99 PRO A N 1
ATOM 774 C CA . PRO A 1 99 ? 19.113 -5.235 -48.001 1.00 78.31 99 PRO A CA 1
ATOM 775 C C . PRO A 1 99 ? 18.271 -6.513 -47.941 1.00 78.31 99 PRO A C 1
ATOM 777 O O . PRO A 1 99 ? 18.798 -7.605 -47.725 1.00 78.31 99 PRO A O 1
ATOM 780 N N . LEU A 1 100 ? 16.963 -6.380 -48.152 1.00 75.88 100 LEU A N 1
ATOM 781 C CA . LEU A 1 100 ? 16.070 -7.527 -48.290 1.00 75.88 100 LEU A CA 1
ATOM 782 C C . LEU A 1 100 ? 16.189 -8.119 -49.697 1.00 75.88 100 LEU A C 1
ATOM 784 O O . LEU A 1 100 ? 16.194 -7.387 -50.691 1.00 75.88 100 LEU A O 1
ATOM 788 N N . ASP A 1 101 ? 16.240 -9.449 -49.790 1.00 77.69 101 ASP A N 1
ATOM 789 C CA . ASP A 1 101 ? 16.192 -10.136 -51.080 1.00 77.69 101 ASP A CA 1
ATOM 790 C C . ASP A 1 101 ? 14.766 -10.116 -51.637 1.00 77.69 101 ASP A C 1
ATOM 792 O O . ASP A 1 101 ? 13.969 -11.021 -51.409 1.00 77.69 101 ASP A O 1
ATOM 796 N N . LYS A 1 102 ? 14.442 -9.084 -52.415 1.00 69.75 102 LYS A N 1
ATOM 797 C CA . LYS A 1 102 ? 13.116 -8.907 -53.029 1.00 69.75 102 LYS A CA 1
ATOM 798 C C . LYS A 1 102 ? 12.663 -10.076 -53.915 1.00 69.75 102 LYS A C 1
ATOM 800 O O . LYS A 1 102 ? 11.500 -10.104 -54.299 1.00 69.75 102 LYS A O 1
ATOM 805 N N . LYS A 1 103 ? 13.558 -11.001 -54.286 1.00 74.75 103 LYS A N 1
ATOM 806 C CA . LYS A 1 103 ? 13.225 -12.181 -55.097 1.00 74.75 103 LYS A CA 1
ATOM 807 C C . LYS A 1 103 ? 12.787 -13.382 -54.262 1.00 74.75 103 LYS A C 1
ATOM 809 O O . LYS A 1 103 ? 12.269 -14.342 -54.825 1.00 74.75 103 LYS A O 1
ATOM 814 N N . HIS A 1 104 ? 13.016 -13.362 -52.952 1.00 78.50 104 HIS A N 1
ATOM 815 C CA . HIS A 1 104 ? 12.615 -14.456 -52.082 1.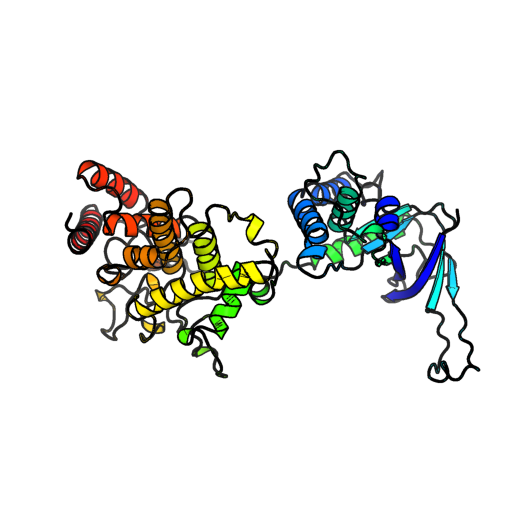00 78.50 104 HIS A CA 1
ATOM 816 C C . HIS A 1 104 ? 11.118 -14.323 -51.734 1.00 78.50 104 HIS A C 1
ATOM 818 O O . HIS A 1 104 ? 10.713 -13.259 -51.256 1.00 78.50 104 HIS A O 1
ATOM 824 N N . PRO A 1 105 ? 10.298 -15.385 -51.886 1.00 79.50 105 PRO A N 1
ATOM 825 C CA . PRO A 1 105 ? 8.845 -15.326 -51.665 1.00 79.50 105 PRO A CA 1
ATOM 826 C C . PRO A 1 105 ? 8.440 -14.762 -50.292 1.00 79.50 105 PRO A C 1
ATOM 828 O O . PRO A 1 105 ? 7.434 -14.077 -50.147 1.00 79.50 105 PRO A O 1
ATOM 831 N N . THR A 1 106 ? 9.267 -14.990 -49.267 1.00 78.25 106 THR A N 1
ATOM 832 C CA . THR A 1 106 ? 9.071 -14.468 -47.900 1.00 78.25 106 THR A CA 1
ATOM 833 C C . THR A 1 106 ? 9.152 -12.942 -47.782 1.00 78.25 106 THR A C 1
ATOM 835 O O . THR A 1 106 ? 8.817 -12.433 -46.726 1.00 78.25 106 THR A O 1
ATOM 838 N N . TYR A 1 107 ? 9.582 -12.192 -48.799 1.00 72.62 107 TYR A N 1
ATOM 839 C CA . TYR A 1 107 ? 9.680 -10.725 -48.726 1.00 72.62 107 TYR A CA 1
ATOM 840 C C . TYR A 1 107 ? 8.748 -9.998 -49.708 1.00 72.62 107 TYR A C 1
ATOM 842 O O . TYR A 1 107 ? 8.776 -8.770 -49.772 1.00 72.62 107 TYR A O 1
ATOM 850 N N . GLU A 1 108 ? 7.876 -10.721 -50.423 1.00 69.19 108 GLU A N 1
ATOM 851 C CA . GLU A 1 108 ? 6.939 -10.147 -51.406 1.00 69.19 108 GLU A CA 1
ATOM 852 C C . GLU A 1 108 ? 5.943 -9.139 -50.801 1.00 69.19 108 GLU A C 1
ATOM 854 O O . GLU A 1 108 ? 5.431 -8.266 -51.502 1.00 69.19 108 GLU A O 1
ATOM 859 N N . PHE A 1 109 ? 5.684 -9.205 -49.489 1.00 72.06 109 PHE A N 1
ATOM 860 C CA . PHE A 1 109 ? 4.793 -8.267 -48.798 1.00 72.06 109 PHE A CA 1
ATOM 861 C C . PHE A 1 109 ? 5.423 -6.891 -48.524 1.00 72.06 109 PHE A C 1
ATOM 863 O O . PHE A 1 109 ? 4.698 -5.936 -48.224 1.00 72.06 109 PHE A O 1
ATOM 870 N N . PHE A 1 110 ? 6.744 -6.744 -48.655 1.00 67.62 110 PHE A N 1
ATOM 871 C CA . PHE A 1 110 ? 7.415 -5.456 -48.506 1.00 67.62 110 PHE A CA 1
ATOM 872 C C . PHE A 1 110 ? 7.393 -4.677 -49.825 1.00 67.62 110 PHE A C 1
ATOM 874 O O . PHE A 1 110 ? 8.257 -4.819 -50.686 1.00 67.62 110 PHE A O 1
ATOM 881 N N . LYS A 1 111 ? 6.376 -3.819 -49.980 1.00 64.06 111 LYS A N 1
ATOM 882 C CA . LYS A 1 111 ? 6.182 -2.983 -51.182 1.00 64.06 111 LYS A CA 1
ATOM 883 C C . LYS A 1 111 ? 7.221 -1.860 -51.343 1.00 64.06 111 LYS A C 1
ATOM 885 O O . LYS A 1 111 ? 7.346 -1.312 -52.435 1.00 64.06 111 LYS A O 1
ATOM 890 N N . SER A 1 112 ? 7.942 -1.500 -50.282 1.00 67.81 112 SER A N 1
ATOM 891 C CA . SER A 1 112 ? 8.935 -0.416 -50.242 1.00 67.81 112 SER A CA 1
ATOM 892 C C . SER A 1 112 ? 10.266 -0.897 -49.667 1.00 67.81 112 SER A C 1
ATOM 894 O O . SER A 1 112 ? 10.296 -1.852 -48.894 1.00 67.81 112 SER A O 1
ATOM 896 N N . ASP A 1 113 ? 11.359 -0.208 -50.005 1.00 68.94 113 ASP A N 1
ATOM 897 C CA . ASP A 1 113 ? 12.667 -0.465 -49.397 1.00 68.94 113 ASP A CA 1
ATOM 898 C C . ASP A 1 113 ? 12.637 -0.211 -47.884 1.00 68.94 113 ASP A C 1
ATOM 900 O O . ASP A 1 113 ? 12.269 0.874 -47.431 1.00 68.94 113 ASP A O 1
ATOM 904 N N . ILE A 1 114 ? 13.053 -1.217 -47.112 1.00 74.00 114 ILE A N 1
ATOM 905 C CA . ILE A 1 114 ? 13.241 -1.135 -45.660 1.00 74.00 114 ILE A CA 1
ATOM 906 C C . ILE A 1 114 ? 14.702 -0.797 -45.408 1.00 74.00 114 ILE A C 1
ATOM 908 O O . ILE A 1 114 ? 15.566 -1.669 -45.403 1.00 74.00 114 ILE A O 1
ATOM 912 N N . ASN A 1 115 ? 14.978 0.490 -45.219 1.00 81.88 115 ASN A N 1
ATOM 913 C CA . ASN A 1 115 ? 16.325 0.985 -44.913 1.00 81.88 115 ASN A CA 1
ATOM 914 C C . ASN A 1 115 ? 16.549 1.205 -43.408 1.00 81.88 115 ASN A C 1
ATOM 916 O O . ASN A 1 115 ? 17.643 1.574 -42.974 1.00 81.88 115 ASN A O 1
ATOM 920 N N . ASP A 1 116 ? 15.506 1.015 -42.610 1.00 87.00 116 ASP A N 1
ATOM 921 C CA . ASP A 1 116 ? 15.479 1.157 -41.163 1.00 87.00 116 ASP A CA 1
ATOM 922 C C . ASP A 1 116 ? 15.825 -0.135 -40.420 1.00 87.00 116 ASP A C 1
ATOM 924 O O . ASP A 1 116 ? 16.187 -0.046 -39.254 1.00 87.00 116 ASP A O 1
ATOM 928 N N . PHE A 1 117 ? 15.828 -1.307 -41.062 1.00 89.12 117 PHE A N 1
ATOM 929 C CA . PHE A 1 117 ? 16.346 -2.552 -40.481 1.00 89.12 117 PHE A CA 1
ATOM 930 C C . PHE A 1 117 ? 17.813 -2.781 -40.862 1.00 89.12 117 PHE A C 1
ATOM 932 O O . PHE A 1 117 ? 18.191 -2.673 -42.031 1.00 89.12 117 PHE A O 1
ATOM 939 N N . GLY A 1 118 ? 18.671 -3.088 -39.887 1.00 91.62 118 GLY A N 1
ATOM 940 C CA . GLY A 1 118 ? 20.099 -3.189 -40.172 1.00 91.62 118 GLY A CA 1
ATOM 941 C C . GLY A 1 118 ? 21.011 -3.394 -38.972 1.00 91.62 118 GLY A C 1
ATOM 942 O O . GLY A 1 118 ? 20.593 -3.807 -37.889 1.00 91.62 118 GLY A O 1
ATOM 943 N N . LEU A 1 119 ? 22.291 -3.109 -39.196 1.00 91.69 119 LEU A N 1
ATOM 944 C CA . LEU A 1 119 ? 23.354 -3.182 -38.204 1.00 91.69 119 LEU A CA 1
ATOM 945 C C . LEU A 1 119 ? 23.840 -1.776 -37.857 1.00 91.69 119 LEU A C 1
ATOM 947 O O . LEU A 1 119 ? 24.177 -0.984 -38.738 1.00 91.69 119 LEU A O 1
ATOM 951 N N . ILE A 1 120 ? 23.964 -1.486 -36.567 1.00 90.31 120 ILE A N 1
ATOM 952 C CA . ILE A 1 120 ? 24.691 -0.315 -36.084 1.00 90.31 120 ILE A CA 1
ATOM 953 C C . ILE A 1 120 ? 26.085 -0.734 -35.634 1.00 90.31 120 ILE A C 1
ATOM 955 O O . ILE A 1 120 ? 26.234 -1.633 -34.807 1.00 90.31 120 ILE A O 1
ATOM 959 N N . LYS A 1 121 ? 27.113 -0.075 -36.173 1.00 89.25 121 LYS A N 1
ATOM 960 C CA . LYS A 1 121 ? 28.510 -0.279 -35.788 1.00 89.25 121 LYS A CA 1
ATOM 961 C C . LYS A 1 121 ? 29.039 0.931 -35.036 1.00 89.25 121 LYS A C 1
ATOM 963 O O . LYS A 1 121 ? 28.889 2.060 -35.502 1.00 89.25 121 LYS A O 1
ATOM 968 N N . PHE A 1 122 ? 29.734 0.670 -33.939 1.00 86.06 122 PHE A N 1
ATOM 969 C CA . PHE A 1 122 ? 30.518 1.657 -33.209 1.00 86.06 122 PHE A CA 1
ATOM 970 C C . PHE A 1 122 ? 32.010 1.340 -33.340 1.00 86.06 122 PHE A C 1
ATOM 972 O O . PHE A 1 122 ? 32.405 0.172 -33.414 1.00 86.06 122 PHE A O 1
ATOM 979 N N . ASP A 1 123 ? 32.854 2.370 -33.374 1.00 82.88 123 ASP A N 1
ATOM 980 C CA . ASP A 1 123 ? 34.304 2.206 -33.549 1.00 82.88 123 ASP A CA 1
ATOM 981 C C . ASP A 1 123 ? 35.038 1.669 -32.299 1.00 82.88 123 ASP A C 1
ATOM 983 O O . ASP A 1 123 ? 36.169 1.193 -32.407 1.00 82.88 123 ASP A O 1
ATOM 987 N N . GLY A 1 124 ? 34.376 1.653 -31.136 1.00 80.75 124 GLY A N 1
ATOM 988 C CA . GLY A 1 124 ? 34.914 1.181 -29.858 1.00 80.75 124 GLY A CA 1
ATOM 989 C C . GLY A 1 124 ? 35.305 2.294 -28.879 1.00 80.75 124 GLY A C 1
ATOM 990 O O . GLY A 1 124 ? 35.632 1.985 -27.737 1.00 80.75 124 GLY A O 1
ATOM 991 N N . THR A 1 125 ? 35.276 3.566 -29.288 1.00 82.06 125 THR A N 1
ATOM 992 C CA . THR A 1 125 ? 35.583 4.733 -28.435 1.00 82.06 125 THR A CA 1
ATOM 993 C C . THR A 1 125 ? 34.356 5.337 -27.745 1.00 82.06 125 THR A C 1
ATOM 995 O O . THR A 1 125 ? 34.485 6.277 -26.957 1.00 82.06 125 THR A O 1
ATOM 998 N N . GLN A 1 126 ? 33.162 4.816 -28.034 1.00 81.62 126 GLN A N 1
ATOM 999 C CA . GLN A 1 126 ? 31.903 5.288 -27.470 1.00 81.62 126 GLN A CA 1
ATOM 1000 C C . GLN A 1 126 ? 31.853 5.131 -25.952 1.00 81.62 126 GLN A C 1
ATOM 1002 O O . GLN A 1 126 ? 32.217 4.100 -25.390 1.00 81.62 126 GLN A O 1
ATOM 1007 N N . LYS A 1 127 ? 31.290 6.144 -25.301 1.00 80.81 127 LYS A N 1
ATOM 1008 C CA . LYS A 1 127 ? 30.835 6.087 -23.915 1.00 80.81 127 LYS A CA 1
ATOM 1009 C C . LYS A 1 127 ? 29.318 6.174 -23.895 1.00 80.81 127 LYS A C 1
ATOM 1011 O O . LYS A 1 127 ? 28.745 7.113 -24.456 1.00 80.81 127 LYS A O 1
ATOM 1016 N N . TYR A 1 128 ? 28.687 5.196 -23.256 1.00 85.19 128 TYR A N 1
ATOM 1017 C CA . TYR A 1 128 ? 27.239 5.112 -23.133 1.00 85.19 128 TYR A CA 1
ATOM 1018 C C . TYR A 1 128 ? 26.775 5.715 -21.808 1.00 85.19 128 TYR A C 1
ATOM 1020 O O . TYR A 1 128 ? 27.278 5.346 -20.748 1.00 85.19 128 TYR A O 1
ATOM 1028 N N . PHE A 1 129 ? 25.783 6.600 -21.856 1.00 82.94 129 PHE A N 1
ATOM 1029 C CA . PHE A 1 129 ? 25.208 7.235 -20.673 1.00 82.94 129 PHE A CA 1
ATOM 1030 C C . PHE A 1 129 ? 23.704 7.026 -20.617 1.00 82.94 129 PHE A C 1
ATOM 1032 O O . PHE A 1 129 ? 22.981 7.415 -21.534 1.00 82.94 129 PHE A O 1
ATOM 1039 N N . VAL A 1 130 ? 23.227 6.464 -19.509 1.00 84.94 130 VAL A N 1
ATOM 1040 C CA . VAL A 1 130 ? 21.798 6.229 -19.289 1.00 84.94 130 VAL A CA 1
ATOM 1041 C C . VAL A 1 130 ? 21.098 7.525 -18.875 1.00 84.94 130 VAL A C 1
ATOM 1043 O O . VAL A 1 130 ? 21.355 8.080 -17.803 1.00 84.94 130 VAL A O 1
ATOM 1046 N N . LEU A 1 131 ? 20.187 7.992 -19.727 1.00 80.75 131 LEU A N 1
ATOM 1047 C CA . LEU A 1 131 ? 19.298 9.123 -19.461 1.00 80.75 131 LEU A CA 1
ATOM 1048 C C . LEU A 1 131 ? 18.073 8.668 -18.664 1.00 80.75 131 LEU A C 1
ATOM 1050 O O . LEU A 1 131 ? 17.728 9.300 -17.675 1.00 80.75 131 LEU A O 1
ATOM 1054 N N . ASP A 1 132 ? 17.454 7.557 -19.062 1.00 84.81 132 ASP A N 1
ATOM 1055 C CA . ASP A 1 132 ? 16.337 6.939 -18.344 1.00 84.81 132 ASP A CA 1
ATOM 1056 C C . ASP A 1 132 ? 16.617 5.455 -18.082 1.00 84.81 132 ASP A C 1
ATOM 1058 O O . ASP A 1 132 ? 17.145 4.746 -18.940 1.00 84.81 132 ASP A O 1
ATOM 1062 N N . GLY A 1 133 ? 16.279 5.002 -16.873 1.00 86.25 133 GLY A N 1
ATOM 1063 C CA . GLY A 1 133 ? 16.641 3.681 -16.355 1.00 86.25 133 GLY A CA 1
ATOM 1064 C C . GLY A 1 133 ? 17.858 3.675 -15.427 1.00 86.25 133 GLY A C 1
ATOM 1065 O O . GLY A 1 133 ? 18.497 2.642 -15.260 1.00 86.25 133 GLY A O 1
ATOM 1066 N N . GLN A 1 134 ? 18.195 4.798 -14.789 1.00 82.38 134 GLN A N 1
ATOM 1067 C CA . GLN A 1 134 ? 19.369 4.888 -13.906 1.00 82.38 134 GLN A CA 1
ATOM 1068 C C . GLN A 1 134 ? 19.279 3.960 -12.681 1.00 82.38 134 GLN A C 1
ATOM 1070 O O . GLN A 1 134 ? 20.244 3.261 -12.373 1.00 82.38 134 GLN A O 1
ATOM 1075 N N . HIS A 1 135 ? 18.120 3.892 -12.014 1.00 83.38 135 HIS A N 1
ATOM 1076 C CA . HIS A 1 135 ? 17.893 2.959 -10.898 1.00 83.38 135 HIS A CA 1
ATOM 1077 C C . HIS A 1 135 ? 17.962 1.498 -11.360 1.00 83.38 135 HIS A C 1
ATOM 1079 O O . HIS A 1 135 ? 18.585 0.665 -10.704 1.00 83.38 135 HIS A O 1
ATOM 1085 N N . ARG A 1 136 ? 17.404 1.211 -12.543 1.00 89.38 136 ARG A N 1
ATOM 1086 C CA . ARG A 1 136 ? 17.464 -0.095 -13.213 1.00 89.38 136 ARG A CA 1
ATOM 1087 C C . ARG A 1 136 ? 18.909 -0.525 -13.493 1.00 89.38 136 ARG A C 1
ATOM 1089 O O . ARG A 1 136 ? 19.303 -1.622 -13.110 1.00 89.38 136 ARG A O 1
ATOM 1096 N N . LEU A 1 137 ? 19.726 0.361 -14.069 1.00 89.31 137 LEU A N 1
ATOM 1097 C CA . LEU A 1 137 ? 21.151 0.103 -14.308 1.00 89.31 137 LEU A CA 1
ATOM 1098 C C . LEU A 1 137 ? 21.905 -0.111 -12.992 1.00 89.31 137 LEU A C 1
ATOM 1100 O O . LEU A 1 137 ? 22.720 -1.021 -12.893 1.00 89.31 137 LEU A O 1
ATOM 1104 N N . THR A 1 138 ? 21.645 0.723 -11.984 1.00 86.31 138 THR A N 1
ATOM 1105 C CA . THR A 1 138 ? 22.314 0.631 -10.676 1.00 86.31 138 THR A CA 1
ATOM 1106 C C . THR A 1 138 ? 22.004 -0.703 -9.996 1.00 86.31 138 THR A C 1
ATOM 1108 O O . THR A 1 138 ? 22.907 -1.335 -9.457 1.00 86.31 138 THR A O 1
ATOM 1111 N N . SER A 1 139 ? 20.758 -1.167 -10.092 1.00 87.75 139 SER A N 1
ATOM 1112 C CA . SER A 1 139 ? 20.312 -2.459 -9.554 1.00 87.75 139 SER A CA 1
ATOM 1113 C C . SER A 1 139 ? 20.978 -3.629 -10.277 1.00 87.75 139 SER A C 1
ATOM 1115 O O . SER A 1 139 ? 21.545 -4.506 -9.632 1.00 87.75 139 SER A O 1
ATOM 1117 N N . LEU A 1 140 ? 21.029 -3.593 -11.616 1.00 90.81 140 LEU A N 1
ATOM 1118 C CA . LEU A 1 140 ? 21.782 -4.575 -12.404 1.00 90.81 140 LEU A CA 1
ATOM 1119 C C . LEU A 1 140 ? 23.259 -4.597 -11.999 1.00 90.81 140 LEU A C 1
ATOM 1121 O O . LEU A 1 140 ? 23.785 -5.650 -11.652 1.00 90.81 140 LEU A O 1
ATOM 1125 N N . LYS A 1 141 ? 23.927 -3.436 -11.976 1.00 89.88 141 LYS A N 1
ATOM 1126 C CA . LYS A 1 141 ? 25.330 -3.325 -11.550 1.00 89.88 141 LYS A CA 1
ATOM 1127 C C . LYS A 1 141 ? 25.543 -3.874 -10.132 1.00 89.88 141 LYS A C 1
ATOM 1129 O O . LYS A 1 141 ? 26.555 -4.523 -9.890 1.00 89.88 141 LYS A O 1
ATOM 1134 N N . SER A 1 142 ? 24.598 -3.654 -9.217 1.00 88.19 142 SER A N 1
ATOM 1135 C CA . SER A 1 142 ? 24.637 -4.195 -7.854 1.00 88.19 142 SER A CA 1
ATOM 1136 C C . SER A 1 142 ? 24.541 -5.728 -7.833 1.00 88.19 142 SER A C 1
ATOM 1138 O O . SER A 1 142 ? 25.380 -6.376 -7.206 1.00 88.19 142 SER A O 1
ATOM 1140 N N . LEU A 1 143 ? 23.610 -6.322 -8.591 1.00 90.19 143 LEU A N 1
ATOM 1141 C CA . LEU A 1 143 ? 23.475 -7.780 -8.744 1.00 90.19 143 LEU A CA 1
ATOM 1142 C C . LEU A 1 143 ? 24.692 -8.428 -9.420 1.00 90.19 143 LEU A C 1
ATOM 1144 O O . LEU A 1 143 ? 25.049 -9.558 -9.100 1.00 90.19 143 LEU A O 1
ATOM 1148 N N . PHE A 1 144 ? 25.363 -7.714 -10.324 1.00 90.62 144 PHE A N 1
ATOM 1149 C CA . PHE A 1 144 ? 26.616 -8.159 -10.943 1.00 90.62 144 PHE A CA 1
ATOM 1150 C C . PHE A 1 144 ? 27.867 -7.895 -10.086 1.00 90.62 144 PHE A C 1
ATOM 1152 O O . PHE A 1 144 ? 28.968 -8.221 -10.523 1.00 90.62 144 PHE A O 1
ATOM 1159 N N . GLY A 1 145 ? 27.734 -7.320 -8.885 1.00 86.94 145 GLY A N 1
ATOM 1160 C CA . GLY A 1 145 ? 28.869 -7.036 -7.998 1.00 86.94 145 GLY A CA 1
ATOM 1161 C C . GLY A 1 145 ? 29.774 -5.890 -8.472 1.00 86.94 145 GLY A C 1
ATOM 1162 O O . GLY A 1 145 ? 30.894 -5.749 -7.994 1.00 86.94 145 GLY A O 1
ATOM 1163 N N . LEU A 1 146 ? 29.299 -5.051 -9.396 1.00 85.12 146 LEU A N 1
ATOM 1164 C CA . LEU A 1 146 ? 30.047 -3.925 -9.971 1.00 85.12 146 LEU A CA 1
ATOM 1165 C C . LEU A 1 146 ? 29.984 -2.655 -9.105 1.00 85.12 146 LEU A C 1
ATOM 1167 O O . LEU A 1 146 ? 30.572 -1.634 -9.454 1.00 85.12 146 LEU A O 1
ATOM 1171 N N . LEU A 1 147 ? 29.244 -2.695 -7.994 1.00 81.00 147 LEU A N 1
ATOM 1172 C CA . LEU A 1 147 ? 29.092 -1.593 -7.043 1.00 81.00 147 LEU A CA 1
ATOM 1173 C C . LEU A 1 147 ? 29.346 -2.098 -5.614 1.00 81.00 147 LEU A C 1
ATOM 1175 O O . LEU A 1 147 ? 28.388 -2.293 -4.867 1.00 81.00 147 LEU A O 1
ATOM 1179 N N . PRO A 1 148 ? 30.614 -2.318 -5.222 1.00 68.38 148 PRO A N 1
ATOM 1180 C CA . PRO A 1 148 ? 30.957 -2.906 -3.923 1.00 68.38 148 PRO A CA 1
ATOM 1181 C C . PRO A 1 148 ? 30.526 -2.037 -2.729 1.00 68.38 148 PRO A C 1
ATOM 1183 O O . PRO A 1 148 ? 30.227 -2.562 -1.660 1.00 68.38 148 PRO A O 1
ATOM 1186 N N . ASP A 1 149 ? 30.423 -0.717 -2.918 1.00 70.31 149 ASP A N 1
ATOM 1187 C CA . ASP A 1 149 ? 29.975 0.225 -1.880 1.00 70.31 149 ASP A CA 1
ATOM 1188 C C . ASP A 1 149 ? 28.462 0.148 -1.597 1.00 70.31 149 ASP A C 1
ATOM 1190 O O . ASP A 1 149 ? 27.971 0.657 -0.582 1.00 70.31 149 ASP A O 1
ATOM 1194 N N . LEU A 1 150 ? 27.693 -0.464 -2.501 1.00 68.25 150 LEU A N 1
ATOM 1195 C CA . LEU A 1 150 ? 26.276 -0.738 -2.307 1.00 68.25 150 LEU A CA 1
ATOM 1196 C C . LEU A 1 150 ? 26.142 -2.128 -1.694 1.00 68.25 150 LEU A C 1
ATOM 1198 O O . LEU A 1 150 ? 26.360 -3.132 -2.366 1.00 68.25 150 LEU A O 1
ATOM 1202 N N . LYS A 1 151 ? 25.742 -2.185 -0.417 1.00 64.25 151 LYS A N 1
ATOM 1203 C CA . LYS A 1 151 ? 25.334 -3.443 0.219 1.00 64.25 151 LYS A CA 1
ATOM 1204 C C . LYS A 1 151 ? 24.203 -4.064 -0.600 1.00 64.25 151 LYS A C 1
ATOM 1206 O O . LYS A 1 151 ? 23.075 -3.574 -0.554 1.00 64.25 151 LYS A O 1
ATOM 1211 N N . ASN A 1 152 ? 24.526 -5.110 -1.349 1.00 66.88 152 ASN A N 1
ATOM 1212 C CA . ASN A 1 152 ? 23.549 -5.925 -2.041 1.00 66.88 152 ASN A CA 1
ATOM 1213 C C . ASN A 1 152 ? 23.203 -7.122 -1.154 1.00 66.88 152 ASN A C 1
ATOM 1215 O O . ASN A 1 152 ? 24.067 -7.948 -0.868 1.00 66.88 152 ASN A O 1
ATOM 1219 N N . ASN A 1 153 ? 21.948 -7.200 -0.721 1.00 78.69 153 ASN A N 1
ATOM 1220 C CA . ASN A 1 153 ? 21.448 -8.323 0.072 1.00 78.69 153 ASN A CA 1
ATOM 1221 C C . ASN A 1 153 ? 20.788 -9.401 -0.804 1.00 78.69 153 ASN A C 1
ATOM 1223 O O . ASN A 1 153 ? 20.308 -10.400 -0.278 1.00 78.69 153 ASN A O 1
ATOM 1227 N N . PHE A 1 154 ? 20.746 -9.197 -2.123 1.00 83.31 154 PHE A N 1
ATOM 1228 C CA . PHE A 1 154 ? 20.051 -10.058 -3.070 1.00 83.31 154 PHE A CA 1
ATOM 1229 C C . PHE A 1 154 ? 21.039 -10.796 -3.965 1.00 83.31 154 PHE A C 1
ATOM 1231 O O . PHE A 1 154 ? 22.068 -10.255 -4.383 1.00 83.31 154 PHE A O 1
ATOM 1238 N N . GLN A 1 155 ? 20.721 -12.050 -4.263 1.00 85.88 155 GLN A N 1
ATOM 1239 C CA . GLN A 1 155 ? 21.564 -12.882 -5.105 1.00 85.88 155 GLN A CA 1
ATOM 1240 C C . GLN A 1 155 ? 21.243 -12.644 -6.575 1.00 85.88 155 GLN A C 1
ATOM 1242 O O . GLN A 1 155 ? 20.107 -12.392 -6.966 1.00 85.88 155 GLN A O 1
ATOM 1247 N N . ARG A 1 156 ? 22.264 -12.748 -7.424 1.00 89.81 156 ARG A N 1
ATOM 1248 C CA . ARG A 1 156 ? 22.046 -12.732 -8.866 1.00 89.81 156 ARG A CA 1
ATOM 1249 C C . ARG A 1 156 ? 21.260 -13.991 -9.257 1.00 89.81 156 ARG A C 1
ATOM 1251 O O . ARG A 1 156 ? 21.784 -15.087 -9.052 1.00 89.81 156 ARG A O 1
ATOM 1258 N N . PRO A 1 157 ? 20.071 -13.862 -9.858 1.00 89.94 157 PRO A N 1
ATOM 1259 C CA . PRO A 1 157 ? 19.283 -15.017 -10.255 1.00 89.94 157 PRO A CA 1
ATOM 1260 C C . PRO A 1 157 ? 19.940 -15.724 -11.459 1.00 89.94 157 PRO A C 1
ATOM 1262 O O . PRO A 1 157 ? 20.665 -15.088 -12.242 1.00 89.94 157 PRO A O 1
ATOM 1265 N N . PRO A 1 158 ? 19.674 -17.025 -11.660 1.00 88.25 158 PRO A N 1
ATOM 1266 C CA . PRO A 1 158 ? 20.113 -17.744 -12.850 1.00 88.25 158 PRO A CA 1
ATOM 1267 C C . PRO A 1 158 ? 19.641 -17.066 -14.148 1.00 88.25 158 PRO A C 1
ATOM 1269 O O . PRO A 1 158 ? 18.576 -16.441 -14.209 1.00 88.25 158 PRO A O 1
ATOM 1272 N N . GLY A 1 159 ? 20.460 -17.161 -15.196 1.00 89.69 159 GLY A N 1
ATOM 1273 C CA . GLY A 1 159 ? 20.137 -16.653 -16.534 1.00 89.69 159 GLY A CA 1
ATOM 1274 C C . GLY A 1 159 ? 20.195 -15.132 -16.715 1.00 89.69 159 GLY A C 1
ATOM 1275 O O . GLY A 1 159 ? 20.263 -14.697 -17.856 1.00 89.69 159 GLY A O 1
ATOM 1276 N N . LEU A 1 160 ? 20.266 -14.314 -15.647 1.00 92.50 160 LEU A N 1
ATOM 1277 C CA . LEU A 1 160 ? 20.279 -12.840 -15.783 1.00 92.50 160 LEU A CA 1
ATOM 1278 C C . LEU A 1 160 ? 21.406 -12.346 -16.689 1.00 92.50 160 LEU A C 1
ATOM 1280 O O . LEU A 1 160 ? 21.267 -11.329 -17.346 1.00 92.50 160 LEU A O 1
ATOM 1284 N N . VAL A 1 161 ? 22.528 -13.065 -16.726 1.00 93.31 161 VAL A N 1
ATOM 1285 C CA . VAL A 1 161 ? 23.666 -12.779 -17.610 1.00 93.31 161 VAL A CA 1
ATOM 1286 C C . VAL A 1 161 ? 23.234 -12.646 -19.076 1.00 93.31 161 VAL A C 1
ATOM 1288 O O . VAL A 1 161 ? 23.719 -11.748 -19.767 1.00 93.31 161 VAL A O 1
ATOM 1291 N N . ASP A 1 162 ? 22.319 -13.510 -19.516 1.00 94.19 162 ASP A N 1
ATOM 1292 C CA . ASP A 1 162 ? 21.911 -13.673 -20.910 1.00 94.19 162 ASP A CA 1
ATOM 1293 C C . ASP A 1 162 ? 20.589 -12.975 -21.250 1.00 94.19 162 ASP A C 1
ATOM 1295 O O . ASP A 1 162 ? 20.222 -12.933 -22.424 1.00 94.19 162 ASP A O 1
ATOM 1299 N N . ASP A 1 163 ? 19.902 -12.390 -20.263 1.00 94.50 163 ASP A N 1
ATOM 1300 C CA . ASP A 1 163 ? 18.687 -11.609 -20.498 1.00 94.50 163 ASP A CA 1
ATOM 1301 C C . ASP A 1 163 ? 18.952 -10.501 -21.529 1.00 94.50 163 ASP A C 1
ATOM 1303 O O . ASP A 1 163 ? 19.882 -9.698 -21.391 1.00 94.50 163 ASP A O 1
ATOM 1307 N N . GLU A 1 164 ? 18.114 -10.439 -22.564 1.00 95.00 164 GLU A N 1
ATOM 1308 C CA . GLU A 1 164 ? 18.215 -9.439 -23.622 1.00 95.00 164 GLU A CA 1
ATOM 1309 C C . GLU A 1 164 ? 17.384 -8.201 -23.265 1.00 95.00 164 GLU A C 1
ATOM 1311 O O . GLU A 1 164 ? 16.158 -8.244 -23.187 1.00 95.00 164 GLU A O 1
ATOM 1316 N N . LEU A 1 165 ? 18.059 -7.071 -23.060 1.00 95.50 165 LEU A N 1
ATOM 1317 C CA . LEU A 1 165 ? 17.449 -5.812 -22.649 1.00 95.50 165 LEU A CA 1
ATOM 1318 C C . LEU A 1 165 ? 17.326 -4.854 -23.834 1.00 95.50 165 LEU A C 1
ATOM 1320 O O . LEU A 1 165 ? 18.272 -4.670 -24.604 1.00 95.50 165 LEU A O 1
ATOM 1324 N N . SER A 1 166 ? 16.166 -4.207 -23.944 1.00 96.12 166 SER A N 1
ATOM 1325 C CA . SER A 1 166 ? 15.900 -3.185 -24.959 1.00 96.12 166 SER A CA 1
ATOM 1326 C C . SER A 1 166 ? 16.644 -1.883 -24.643 1.00 96.12 166 SER A C 1
ATOM 1328 O O . SER A 1 166 ? 16.567 -1.357 -23.527 1.00 96.12 166 SER A O 1
ATOM 1330 N N . VAL A 1 167 ? 17.346 -1.334 -25.635 1.00 95.19 167 VAL A N 1
ATOM 1331 C CA . VAL A 1 167 ? 18.128 -0.099 -25.517 1.00 95.19 167 VAL A CA 1
ATOM 1332 C C . VAL A 1 167 ? 17.801 0.843 -26.673 1.00 95.19 167 VAL A C 1
ATOM 1334 O O . VAL A 1 167 ? 17.940 0.501 -27.846 1.00 95.19 167 VAL A O 1
ATOM 1337 N N . LEU A 1 168 ? 17.399 2.065 -26.328 1.00 94.62 168 LEU A N 1
ATOM 1338 C CA . LEU A 1 168 ? 17.158 3.170 -27.249 1.00 94.62 168 LEU A CA 1
ATOM 1339 C C . LEU A 1 168 ? 18.381 4.086 -27.255 1.00 94.62 168 LEU A C 1
ATOM 1341 O O . LEU A 1 168 ? 18.586 4.865 -26.323 1.00 94.62 168 LEU A O 1
ATOM 1345 N N . VAL A 1 169 ? 19.196 4.000 -28.303 1.00 91.38 169 VAL A N 1
ATOM 1346 C CA . VAL A 1 169 ? 20.414 4.801 -28.445 1.00 91.38 169 VAL A CA 1
ATOM 1347 C C . VAL A 1 169 ? 20.111 6.083 -29.212 1.00 91.38 169 VAL A C 1
ATOM 1349 O O . VAL A 1 169 ? 19.848 6.051 -30.412 1.00 91.38 169 VAL A O 1
ATOM 1352 N N . ILE A 1 170 ? 20.173 7.224 -28.531 1.00 88.88 170 ILE A N 1
ATOM 1353 C CA . ILE A 1 170 ? 20.014 8.546 -29.139 1.00 88.88 170 ILE A CA 1
ATOM 1354 C C . ILE A 1 170 ? 21.308 8.926 -29.850 1.00 88.88 170 ILE A C 1
ATOM 1356 O O . ILE A 1 170 ? 22.373 9.025 -29.235 1.00 88.88 170 ILE A O 1
ATOM 1360 N N . SER A 1 171 ? 21.192 9.190 -31.148 1.00 80.12 171 SER A N 1
ATOM 1361 C CA . SER A 1 171 ? 22.314 9.592 -31.979 1.00 80.12 171 SER A CA 1
ATOM 1362 C C . SER A 1 171 ? 22.595 11.089 -31.884 1.00 80.12 171 SER A C 1
ATOM 1364 O O . SER A 1 171 ? 21.683 11.908 -31.745 1.00 80.12 171 SER A O 1
ATOM 1366 N N . ASN A 1 172 ? 23.866 11.451 -32.043 1.00 79.19 172 ASN A N 1
ATOM 1367 C CA . ASN A 1 172 ? 24.303 12.829 -32.222 1.00 79.19 172 ASN A CA 1
ATOM 1368 C C . ASN A 1 172 ? 24.231 13.298 -33.686 1.00 79.19 172 ASN A C 1
ATOM 1370 O O . ASN A 1 172 ? 24.782 14.351 -33.981 1.00 79.19 172 ASN A O 1
ATOM 1374 N N . ILE A 1 173 ? 23.584 12.562 -34.599 1.00 76.69 173 ILE A N 1
ATOM 1375 C CA . ILE A 1 173 ? 23.392 12.994 -35.994 1.00 76.69 173 ILE A CA 1
ATOM 1376 C C . ILE A 1 173 ? 22.630 14.329 -36.053 1.00 76.69 173 ILE A C 1
ATOM 1378 O O . ILE A 1 173 ? 21.659 14.552 -35.317 1.00 76.69 173 ILE A O 1
ATOM 1382 N N . ASP A 1 174 ? 23.088 15.219 -36.932 1.00 66.19 174 ASP A N 1
ATOM 1383 C CA . ASP A 1 174 ? 22.461 16.504 -37.210 1.00 66.19 174 ASP A CA 1
ATOM 1384 C C . ASP A 1 174 ? 21.161 16.302 -38.015 1.00 66.19 174 ASP A C 1
ATOM 1386 O O . ASP A 1 174 ? 21.175 15.679 -39.077 1.00 66.19 174 ASP A O 1
ATOM 1390 N N . PRO A 1 175 ? 20.012 16.811 -37.533 1.00 64.62 175 PRO A N 1
ATOM 1391 C CA . PRO A 1 175 ? 18.733 16.668 -38.229 1.00 64.62 175 PRO A CA 1
ATOM 1392 C C . PRO A 1 175 ? 18.656 17.414 -39.567 1.00 64.62 175 PRO A C 1
ATOM 1394 O O . PRO A 1 175 ? 17.790 17.097 -40.379 1.00 64.62 175 PRO A O 1
ATOM 1397 N N . THR A 1 176 ? 19.518 18.409 -39.782 1.00 62.84 176 THR A N 1
ATOM 1398 C CA . THR A 1 176 ? 19.568 19.224 -41.006 1.00 62.84 176 THR A CA 1
ATOM 1399 C C . THR A 1 176 ? 20.536 18.662 -42.043 1.00 62.84 176 THR A C 1
ATOM 1401 O O . THR A 1 176 ? 20.443 18.994 -43.224 1.00 62.84 176 THR A O 1
ATOM 1404 N N . ASN A 1 177 ? 21.460 17.799 -41.615 1.00 67.94 177 ASN A N 1
ATOM 1405 C CA . ASN A 1 177 ? 22.424 17.132 -42.476 1.00 67.94 177 ASN A CA 1
ATOM 1406 C C . ASN A 1 177 ? 22.815 15.780 -41.859 1.00 67.94 177 ASN A C 1
ATOM 1408 O O . ASN A 1 177 ? 23.663 15.728 -40.971 1.00 67.94 177 ASN A O 1
ATOM 1412 N N . GLU A 1 178 ? 22.223 14.688 -42.354 1.00 63.03 178 GLU A N 1
ATOM 1413 C CA . GLU A 1 178 ? 22.432 13.343 -41.792 1.00 63.03 178 GLU A CA 1
ATOM 1414 C C . GLU A 1 178 ? 23.880 12.820 -41.940 1.00 63.03 178 GLU A C 1
ATOM 1416 O O . GLU A 1 178 ? 24.241 11.840 -41.290 1.00 63.03 178 GLU A O 1
ATOM 1421 N N . GLU A 1 179 ? 24.729 13.483 -42.736 1.00 65.12 179 GLU A N 1
ATOM 1422 C CA . GLU A 1 179 ? 26.164 13.179 -42.868 1.00 65.12 179 GLU A CA 1
ATOM 1423 C C . GLU A 1 179 ? 27.027 13.885 -41.808 1.00 65.12 179 GLU A C 1
ATOM 1425 O O . GLU A 1 179 ? 28.222 13.606 -41.683 1.00 65.12 179 GLU A O 1
ATOM 1430 N N . LYS A 1 180 ? 26.443 14.806 -41.030 1.00 69.12 180 LYS A N 1
ATOM 1431 C CA . LYS A 1 180 ? 27.122 15.555 -39.968 1.00 69.12 180 LYS A CA 1
ATOM 1432 C C . LYS A 1 180 ? 26.603 15.153 -38.596 1.00 69.12 180 LYS A C 1
ATOM 1434 O O . LYS A 1 180 ? 25.452 14.769 -38.411 1.00 69.12 180 LYS A O 1
ATOM 1439 N N . THR A 1 181 ? 27.461 15.297 -37.594 1.00 75.00 181 THR A N 1
ATOM 1440 C CA . THR A 1 181 ? 27.068 15.201 -36.188 1.00 75.00 181 THR A CA 1
ATOM 1441 C C . THR A 1 181 ? 26.855 16.593 -35.607 1.00 75.00 181 THR A C 1
ATOM 1443 O O . THR A 1 181 ? 27.622 17.516 -35.889 1.00 75.00 181 THR A O 1
ATOM 1446 N N . LEU A 1 182 ? 25.861 16.734 -34.735 1.00 75.38 182 LEU A N 1
ATOM 1447 C CA . LEU A 1 182 ? 25.673 17.903 -33.888 1.00 75.38 182 LEU A CA 1
ATOM 1448 C C . LEU A 1 182 ? 26.953 18.224 -33.118 1.00 75.38 182 LEU A C 1
ATOM 1450 O O . LEU A 1 182 ? 27.629 17.333 -32.597 1.00 75.38 182 LEU A O 1
ATOM 1454 N N . LYS A 1 183 ? 27.226 19.524 -32.967 1.00 81.19 183 LYS A N 1
ATOM 1455 C CA . LYS A 1 183 ? 28.214 20.003 -31.996 1.00 81.19 183 LYS A CA 1
ATOM 1456 C C . LYS A 1 183 ? 27.844 19.502 -30.603 1.00 81.19 183 LYS A C 1
ATOM 1458 O O . LYS A 1 183 ? 26.665 19.457 -30.242 1.00 81.19 183 LYS A O 1
ATOM 1463 N N . GLU A 1 184 ? 28.859 19.183 -29.814 1.00 74.62 184 GLU A N 1
ATOM 1464 C CA . GLU A 1 184 ? 28.698 18.549 -28.510 1.00 74.62 184 GLU A CA 1
ATOM 1465 C C . GLU A 1 184 ? 27.746 19.320 -27.581 1.00 74.62 184 GLU A C 1
ATOM 1467 O O . GLU A 1 184 ? 26.803 18.732 -27.054 1.00 74.62 184 GLU A O 1
ATOM 1472 N N . ASP A 1 185 ? 27.885 20.645 -27.477 1.00 75.69 185 ASP A N 1
ATOM 1473 C CA . ASP A 1 185 ? 27.004 21.491 -26.655 1.00 75.69 185 ASP A CA 1
ATOM 1474 C C . ASP A 1 185 ? 25.532 21.435 -27.085 1.00 75.69 185 ASP A C 1
ATOM 1476 O O . ASP A 1 185 ? 24.613 21.406 -26.255 1.00 75.69 185 ASP A O 1
ATOM 1480 N N . ALA A 1 186 ? 25.288 21.402 -28.398 1.00 79.75 186 ALA A N 1
ATOM 1481 C CA . ALA A 1 186 ? 23.944 21.305 -28.955 1.00 79.75 186 ALA A CA 1
ATOM 1482 C C . ALA A 1 186 ? 23.330 19.933 -28.651 1.00 79.75 186 ALA A C 1
ATOM 1484 O O . ALA A 1 186 ? 22.162 19.848 -28.254 1.00 79.75 186 ALA A O 1
ATOM 1485 N N . PHE A 1 187 ? 24.133 18.871 -28.756 1.00 81.06 187 PHE A N 1
ATOM 1486 C CA . PHE A 1 187 ? 23.720 17.525 -28.386 1.00 81.06 187 PHE A CA 1
ATOM 1487 C C . PHE A 1 187 ? 23.424 17.424 -26.883 1.00 81.06 187 PHE A C 1
ATOM 1489 O O . PHE A 1 187 ? 22.323 17.025 -26.507 1.00 81.06 187 PHE A O 1
ATOM 1496 N N . ARG A 1 188 ? 24.312 17.914 -26.009 1.00 78.94 188 ARG A N 1
ATOM 1497 C CA . ARG A 1 188 ? 24.090 17.969 -24.549 1.00 78.94 188 ARG A CA 1
ATOM 1498 C C . ARG A 1 188 ? 22.804 18.727 -24.192 1.00 78.94 188 ARG A C 1
ATOM 1500 O O . ARG A 1 188 ? 22.019 18.277 -23.354 1.00 78.94 188 ARG A O 1
ATOM 1507 N N . LYS A 1 189 ? 22.526 19.864 -24.845 1.00 79.25 189 LYS A N 1
ATOM 1508 C CA . LYS A 1 189 ? 21.269 20.620 -24.661 1.00 79.25 189 LYS A CA 1
ATOM 1509 C C . LYS A 1 189 ? 20.036 19.804 -25.063 1.00 79.25 189 LYS A C 1
ATOM 1511 O O . LYS A 1 189 ? 19.024 19.855 -24.361 1.00 79.25 189 LYS A O 1
ATOM 1516 N N . ARG A 1 190 ? 20.111 19.047 -26.161 1.00 82.38 190 ARG A N 1
ATOM 1517 C CA . ARG A 1 190 ? 19.048 18.131 -26.603 1.00 82.38 190 ARG A CA 1
ATOM 1518 C C . ARG A 1 190 ? 18.810 17.023 -25.575 1.00 82.38 190 ARG A C 1
ATOM 1520 O O . ARG A 1 190 ? 17.666 16.830 -25.170 1.00 82.38 190 ARG A O 1
ATOM 1527 N N . LEU A 1 191 ? 19.867 16.376 -25.083 1.00 82.25 191 LEU A N 1
ATOM 1528 C CA . LEU A 1 191 ? 19.763 15.321 -24.069 1.00 82.25 191 LEU A CA 1
ATOM 1529 C C . LEU A 1 191 ? 19.110 15.818 -22.771 1.00 82.25 191 LEU A C 1
ATOM 1531 O O . LEU A 1 191 ? 18.230 15.147 -22.238 1.00 82.25 191 LEU A O 1
ATOM 1535 N N . ARG A 1 192 ? 19.452 17.029 -22.303 1.00 77.00 192 ARG A N 1
ATOM 1536 C CA . ARG A 1 192 ? 18.796 17.646 -21.131 1.00 77.00 192 ARG A CA 1
ATOM 1537 C C . ARG A 1 192 ? 17.286 17.812 -21.313 1.00 77.00 192 ARG A C 1
ATOM 1539 O O . ARG A 1 192 ? 16.531 17.604 -20.363 1.00 77.00 192 ARG A O 1
ATOM 1546 N N . ARG A 1 193 ? 16.831 18.179 -22.517 1.00 79.00 193 ARG A N 1
ATOM 1547 C CA . ARG A 1 193 ? 15.394 18.298 -22.822 1.00 79.00 193 ARG A CA 1
ATOM 1548 C C . ARG A 1 193 ? 14.705 16.941 -22.771 1.00 79.00 193 ARG A C 1
ATOM 1550 O O . ARG A 1 193 ? 13.703 16.825 -22.076 1.00 79.00 193 ARG A O 1
ATOM 1557 N N . VAL A 1 194 ? 15.274 15.933 -23.436 1.00 81.56 194 VAL A N 1
ATOM 1558 C CA . VAL A 1 194 ? 14.747 14.558 -23.423 1.00 81.56 194 VAL A CA 1
ATOM 1559 C C . VAL A 1 194 ? 14.634 14.047 -21.985 1.00 81.56 194 VAL A C 1
ATOM 1561 O O . VAL A 1 194 ? 13.553 13.653 -21.557 1.00 81.56 194 VAL A O 1
ATOM 1564 N N . PHE A 1 195 ? 15.708 14.169 -21.202 1.00 77.88 195 PHE A N 1
ATOM 1565 C CA . PHE A 1 195 ? 15.733 13.772 -19.793 1.00 77.88 195 PHE A CA 1
ATOM 1566 C C . PHE A 1 195 ? 14.656 14.474 -18.950 1.00 77.88 195 PHE A C 1
ATOM 1568 O O . PHE A 1 195 ? 13.962 13.838 -18.158 1.00 77.88 195 PHE A O 1
ATOM 1575 N N . THR A 1 196 ? 14.498 15.791 -19.116 1.00 72.25 196 THR A N 1
ATOM 1576 C CA . THR A 1 196 ? 13.521 16.570 -18.337 1.00 72.25 196 THR A CA 1
ATOM 1577 C C . THR A 1 196 ? 12.088 16.169 -18.675 1.00 72.25 196 THR A C 1
ATOM 1579 O O . THR A 1 196 ? 11.256 16.096 -17.777 1.00 72.25 196 THR A O 1
ATOM 1582 N N . VAL A 1 197 ? 11.791 15.911 -19.951 1.00 80.00 197 VAL A N 1
ATOM 1583 C CA . VAL A 1 197 ? 10.449 15.516 -20.404 1.00 80.00 197 VAL A CA 1
ATOM 1584 C C . VAL A 1 197 ? 10.093 14.120 -19.893 1.00 80.00 197 VAL A C 1
ATOM 1586 O O . VAL A 1 197 ? 9.026 13.968 -19.301 1.00 80.00 197 VAL A O 1
ATOM 1589 N N . LEU A 1 198 ? 10.994 13.140 -20.031 1.00 75.62 198 LEU A N 1
ATOM 1590 C CA . LEU A 1 198 ? 10.765 11.772 -19.547 1.00 75.62 198 LEU A CA 1
ATOM 1591 C C . LEU A 1 198 ? 10.428 11.750 -18.049 1.00 75.62 198 LEU A C 1
ATOM 1593 O O . LEU A 1 198 ? 9.442 11.144 -17.643 1.00 75.62 198 LEU A O 1
ATOM 1597 N N . ASN A 1 199 ? 11.180 12.497 -17.237 1.00 70.19 199 ASN A N 1
ATOM 1598 C CA . ASN A 1 199 ? 10.962 12.526 -15.791 1.00 70.19 199 ASN A CA 1
ATOM 1599 C C . ASN A 1 199 ? 9.784 13.412 -15.356 1.00 70.19 199 ASN A C 1
ATOM 1601 O O . ASN A 1 199 ? 9.135 13.118 -14.359 1.00 70.19 199 ASN A O 1
ATOM 1605 N N . ARG A 1 200 ? 9.488 14.510 -16.069 1.00 73.31 200 ARG A N 1
ATOM 1606 C CA . ARG A 1 200 ? 8.385 15.419 -15.700 1.00 73.31 200 ARG A CA 1
ATOM 1607 C C . ARG A 1 200 ? 7.013 14.782 -15.914 1.00 73.31 200 ARG A C 1
ATOM 1609 O O . ARG A 1 200 ? 6.083 15.100 -15.176 1.00 73.31 200 ARG A O 1
ATOM 1616 N N . HIS A 1 201 ? 6.875 13.951 -16.944 1.00 67.62 201 HIS A N 1
ATOM 1617 C CA . HIS A 1 201 ? 5.593 13.357 -17.324 1.00 67.62 201 HIS A CA 1
ATOM 1618 C C . HIS A 1 201 ? 5.353 11.966 -16.730 1.00 67.62 201 HIS A C 1
ATOM 1620 O O . HIS A 1 201 ? 4.216 11.500 -16.774 1.00 67.62 201 HIS A O 1
ATOM 1626 N N . ALA A 1 202 ? 6.368 11.340 -16.126 1.00 61.84 202 ALA A N 1
ATOM 1627 C CA . ALA A 1 202 ? 6.215 10.132 -15.323 1.00 61.84 202 ALA A CA 1
ATOM 1628 C C . ALA A 1 202 ? 5.443 10.454 -14.029 1.00 61.84 202 ALA A C 1
ATOM 1630 O O . ALA A 1 202 ? 6.021 10.725 -12.977 1.00 61.84 202 ALA A O 1
ATOM 1631 N N . LYS A 1 203 ? 4.111 10.495 -14.119 1.00 67.38 203 LYS A N 1
ATOM 1632 C CA . LYS A 1 203 ? 3.243 10.604 -12.946 1.00 67.38 203 LYS A CA 1
ATOM 1633 C C . LYS A 1 203 ? 3.219 9.261 -12.230 1.00 67.38 203 LYS A C 1
ATOM 1635 O O . LYS A 1 203 ? 3.071 8.225 -12.870 1.00 67.38 203 LYS A O 1
ATOM 1640 N N . GLN A 1 204 ? 3.337 9.296 -10.907 1.00 68.25 204 GLN A N 1
ATOM 1641 C CA . GLN A 1 204 ? 3.041 8.125 -10.091 1.00 68.25 204 GLN A CA 1
ATOM 1642 C C . GLN A 1 204 ? 1.563 7.778 -10.259 1.00 68.25 204 GLN A C 1
ATOM 1644 O O . GLN A 1 204 ? 0.704 8.662 -10.187 1.00 68.25 204 GLN A O 1
ATOM 1649 N N . THR A 1 205 ? 1.292 6.502 -10.494 1.00 73.44 205 THR A N 1
ATOM 1650 C CA . THR A 1 205 ? -0.049 5.931 -10.418 1.00 73.44 205 THR A CA 1
ATOM 1651 C C . THR A 1 205 ? -0.628 6.160 -9.028 1.00 73.44 205 THR A C 1
ATOM 1653 O O . THR A 1 205 ? 0.081 6.174 -8.014 1.00 73.44 205 THR A O 1
ATOM 1656 N N . SER A 1 206 ? -1.935 6.393 -8.974 1.00 80.00 206 SER A N 1
ATOM 1657 C CA . SER A 1 206 ? -2.643 6.552 -7.714 1.00 80.00 206 SER A CA 1
ATOM 1658 C C . SER A 1 206 ? -2.643 5.239 -6.927 1.00 80.00 206 SER A C 1
ATOM 1660 O O . SER A 1 206 ? -2.529 4.146 -7.478 1.00 80.00 206 SER A O 1
ATOM 1662 N N . LYS A 1 207 ? -2.824 5.333 -5.607 1.00 80.69 207 LYS A N 1
ATOM 1663 C CA . LYS A 1 207 ? -2.910 4.150 -4.736 1.00 80.69 207 LYS A CA 1
ATOM 1664 C C . LYS A 1 207 ? -4.001 3.168 -5.185 1.00 80.69 207 LYS A C 1
ATOM 1666 O O . LYS A 1 207 ? -3.797 1.967 -5.110 1.00 80.69 207 LYS A O 1
ATOM 1671 N N . VAL A 1 208 ? -5.141 3.686 -5.641 1.00 83.19 208 VAL A N 1
ATOM 1672 C CA . VAL A 1 208 ? -6.290 2.885 -6.085 1.00 83.19 208 VAL A CA 1
ATOM 1673 C C . VAL A 1 208 ? -5.964 2.124 -7.370 1.00 83.19 208 VAL A C 1
ATOM 1675 O O . VAL A 1 208 ? -6.239 0.929 -7.454 1.00 83.19 208 VAL A O 1
ATOM 1678 N N . GLU A 1 209 ? -5.310 2.783 -8.332 1.00 81.12 209 GLU A N 1
ATOM 1679 C CA . GLU A 1 209 ? -4.825 2.135 -9.558 1.00 81.12 209 GLU A CA 1
ATOM 1680 C C . GLU A 1 209 ? -3.806 1.036 -9.236 1.00 81.12 209 GLU A C 1
ATOM 1682 O O . GLU A 1 209 ? -3.928 -0.067 -9.760 1.00 81.12 209 GLU A O 1
ATOM 1687 N N . ASN A 1 210 ? -2.861 1.295 -8.323 1.00 83.25 210 ASN A N 1
ATOM 1688 C CA . ASN A 1 210 ? -1.890 0.281 -7.900 1.00 83.25 210 ASN A CA 1
ATOM 1689 C C . ASN A 1 210 ? -2.589 -0.930 -7.270 1.00 83.25 210 ASN A C 1
ATOM 1691 O O . ASN A 1 210 ? -2.407 -2.041 -7.748 1.00 83.25 210 ASN A O 1
ATOM 1695 N N . ILE A 1 211 ? -3.476 -0.732 -6.286 1.00 85.19 211 ILE A N 1
ATOM 1696 C CA . ILE A 1 211 ? -4.221 -1.839 -5.652 1.00 85.19 211 ILE A CA 1
ATOM 1697 C C . ILE A 1 211 ? -5.014 -2.657 -6.686 1.00 85.19 211 ILE A C 1
ATOM 1699 O O . ILE A 1 211 ? -5.173 -3.867 -6.540 1.00 85.19 211 ILE A O 1
ATOM 1703 N N . SER A 1 212 ? -5.501 -2.019 -7.749 1.00 79.62 212 SER A N 1
ATOM 1704 C CA . SER A 1 212 ? -6.300 -2.683 -8.783 1.00 79.62 212 SER A CA 1
ATOM 1705 C C . SER A 1 212 ? -5.474 -3.526 -9.764 1.00 79.62 212 SER A C 1
ATOM 1707 O O . SER A 1 212 ? -6.053 -4.370 -10.439 1.00 79.62 212 SER A O 1
ATOM 1709 N N . MET A 1 213 ? -4.154 -3.326 -9.848 1.00 81.75 213 MET A N 1
ATOM 1710 C CA . MET A 1 213 ? -3.288 -3.981 -10.846 1.00 81.75 213 MET A CA 1
ATOM 1711 C C . MET A 1 213 ? -2.112 -4.769 -10.252 1.00 81.75 213 MET A C 1
ATOM 1713 O O . MET A 1 213 ? -1.511 -5.569 -10.957 1.00 81.75 213 MET A O 1
ATOM 1717 N N . ASP A 1 214 ? -1.750 -4.525 -8.993 1.00 82.69 214 ASP A N 1
ATOM 1718 C CA . ASP A 1 214 ? -0.545 -5.075 -8.365 1.00 82.69 214 ASP A CA 1
ATOM 1719 C C . ASP A 1 214 ? -0.685 -6.578 -8.060 1.00 82.69 214 ASP A C 1
ATOM 1721 O O . ASP A 1 214 ? -1.494 -6.957 -7.212 1.00 82.69 214 ASP A O 1
ATOM 1725 N N . GLU A 1 215 ? 0.065 -7.427 -8.766 1.00 83.94 215 GLU A N 1
ATOM 1726 C CA . GLU A 1 215 ? 0.120 -8.892 -8.582 1.00 83.94 215 GLU A CA 1
ATOM 1727 C C . GLU A 1 215 ? 1.291 -9.351 -7.690 1.00 83.94 215 GLU A C 1
ATOM 1729 O O . GLU A 1 215 ? 1.500 -10.549 -7.499 1.00 83.94 215 GLU A O 1
ATOM 1734 N N . ASP A 1 216 ? 2.036 -8.411 -7.110 1.00 83.38 216 ASP A N 1
ATOM 1735 C CA . ASP A 1 216 ? 3.123 -8.679 -6.169 1.00 83.38 216 ASP A CA 1
ATOM 1736 C C . ASP A 1 216 ? 2.688 -8.420 -4.718 1.00 83.38 216 ASP A C 1
ATOM 1738 O O . ASP A 1 216 ? 3.054 -9.154 -3.798 1.00 83.38 216 ASP A O 1
ATOM 1742 N N . ASP A 1 217 ? 1.862 -7.401 -4.488 1.00 90.88 217 ASP A N 1
ATOM 1743 C CA . ASP A 1 217 ? 1.316 -7.088 -3.173 1.00 90.88 217 ASP A CA 1
ATOM 1744 C C . ASP A 1 217 ? 0.176 -8.051 -2.807 1.00 90.88 217 ASP A C 1
ATOM 1746 O O . ASP A 1 217 ? -0.978 -7.891 -3.214 1.00 90.88 217 ASP A O 1
ATOM 1750 N N . ILE A 1 218 ? 0.478 -9.033 -1.955 1.00 93.81 218 ILE A N 1
ATOM 1751 C CA . ILE A 1 218 ? -0.499 -9.997 -1.433 1.00 93.81 218 ILE A CA 1
ATOM 1752 C C . ILE A 1 218 ? -1.764 -9.340 -0.848 1.00 93.81 218 ILE A C 1
ATOM 1754 O O . ILE A 1 218 ? -2.861 -9.874 -1.022 1.00 93.81 218 ILE A O 1
ATOM 1758 N N . ALA A 1 219 ? -1.664 -8.170 -0.202 1.00 95.75 219 ALA A N 1
ATOM 1759 C CA . ALA A 1 219 ? -2.835 -7.476 0.328 1.00 95.75 219 ALA A CA 1
ATOM 1760 C C . ALA A 1 219 ? -3.696 -6.898 -0.803 1.00 95.75 219 ALA A C 1
ATOM 1762 O O . ALA A 1 219 ? -4.926 -6.917 -0.701 1.00 95.75 219 ALA A O 1
ATOM 1763 N N . ALA A 1 220 ? -3.084 -6.429 -1.895 1.00 93.31 220 ALA A N 1
ATOM 1764 C CA . ALA A 1 220 ? -3.798 -5.998 -3.097 1.00 93.31 220 ALA A CA 1
ATOM 1765 C C . ALA A 1 220 ? -4.473 -7.185 -3.801 1.00 93.31 220 ALA A C 1
ATOM 1767 O O . ALA A 1 220 ? -5.672 -7.119 -4.084 1.00 93.31 220 ALA A O 1
ATOM 1768 N N . ILE A 1 221 ? -3.757 -8.303 -3.970 1.00 92.31 221 ILE A N 1
ATOM 1769 C CA . ILE A 1 221 ? -4.302 -9.552 -4.526 1.00 92.31 221 ILE A CA 1
ATOM 1770 C C . ILE A 1 221 ? -5.517 -10.010 -3.709 1.00 92.31 221 ILE A C 1
ATOM 1772 O O . ILE A 1 221 ? -6.591 -10.256 -4.259 1.00 92.31 221 ILE A O 1
ATOM 1776 N N . HIS A 1 222 ? -5.387 -10.086 -2.380 1.00 96.12 222 HIS A N 1
ATOM 1777 C CA . HIS A 1 222 ? -6.490 -10.468 -1.497 1.00 96.12 222 HIS A CA 1
ATOM 1778 C C . HIS A 1 222 ? -7.657 -9.490 -1.589 1.00 96.12 222 HIS A C 1
ATOM 1780 O O . HIS A 1 222 ? -8.801 -9.923 -1.652 1.00 96.12 222 HIS A O 1
ATOM 1786 N N . THR A 1 223 ? -7.389 -8.186 -1.671 1.00 95.38 223 THR A N 1
ATOM 1787 C CA . THR A 1 223 ? -8.431 -7.166 -1.853 1.00 95.38 223 THR A CA 1
ATOM 1788 C C . THR A 1 223 ? -9.252 -7.431 -3.110 1.00 95.38 223 THR A C 1
ATOM 1790 O O . THR A 1 223 ? -10.476 -7.518 -3.023 1.00 95.38 223 THR A O 1
ATOM 1793 N N . ARG A 1 224 ? -8.603 -7.644 -4.263 1.00 91.88 224 ARG A N 1
ATOM 1794 C CA . ARG A 1 224 ? -9.300 -7.954 -5.523 1.00 91.88 224 ARG A CA 1
ATOM 1795 C C . ARG A 1 224 ? -10.075 -9.266 -5.447 1.00 91.88 224 ARG A C 1
ATOM 1797 O O . ARG A 1 224 ? -11.211 -9.337 -5.908 1.00 91.88 224 ARG A O 1
ATOM 1804 N N . ARG A 1 225 ? -9.499 -10.297 -4.825 1.00 93.25 225 ARG A N 1
ATOM 1805 C CA . ARG A 1 225 ? -10.186 -11.580 -4.619 1.00 93.25 225 ARG A CA 1
ATOM 1806 C C . ARG A 1 225 ? -11.423 -11.442 -3.734 1.00 93.25 225 ARG A C 1
ATOM 1808 O O . ARG A 1 225 ? -12.460 -11.994 -4.081 1.00 93.25 225 ARG A O 1
ATOM 1815 N N . LEU A 1 226 ? -11.363 -10.671 -2.643 1.00 94.62 226 LEU A N 1
ATOM 1816 C CA . LEU A 1 226 ? -12.524 -10.419 -1.776 1.00 94.62 226 LEU A CA 1
ATOM 1817 C C . LEU A 1 226 ? -13.669 -9.753 -2.544 1.00 94.62 226 LEU A C 1
ATOM 1819 O O . LEU A 1 226 ? -14.814 -10.160 -2.365 1.00 94.62 226 LEU A O 1
ATOM 1823 N N . LEU A 1 227 ? -13.370 -8.785 -3.419 1.00 90.75 227 LEU A N 1
ATOM 1824 C CA . LEU A 1 227 ? -14.381 -8.128 -4.261 1.00 90.75 227 LEU A CA 1
ATOM 1825 C C . LEU A 1 227 ? -15.118 -9.113 -5.182 1.00 90.75 227 LEU A C 1
ATOM 1827 O O . LEU A 1 227 ? -16.285 -8.900 -5.492 1.00 90.75 227 LEU A O 1
ATOM 1831 N N . ASN A 1 228 ? -14.462 -10.204 -5.582 1.00 86.94 228 ASN A N 1
ATOM 1832 C CA . ASN A 1 228 ? -15.044 -11.224 -6.454 1.00 86.94 228 ASN A CA 1
ATOM 1833 C C . ASN A 1 228 ? -15.661 -12.404 -5.694 1.00 86.94 228 ASN A C 1
ATOM 1835 O O . ASN A 1 228 ? -16.555 -13.064 -6.217 1.00 86.94 228 ASN A O 1
ATOM 1839 N N . GLU A 1 229 ? -15.192 -12.709 -4.483 1.00 89.88 229 GLU A N 1
ATOM 1840 C CA . GLU A 1 229 ? -15.592 -13.910 -3.744 1.00 89.88 229 GLU A CA 1
ATOM 1841 C C . GLU A 1 229 ? -16.600 -13.645 -2.617 1.00 89.88 229 GLU A C 1
ATOM 1843 O O . GLU A 1 229 ? -17.396 -14.535 -2.310 1.00 89.88 229 GLU A O 1
ATOM 1848 N N . ILE A 1 230 ? -16.614 -12.450 -2.016 1.00 90.31 230 ILE A N 1
ATOM 1849 C CA . ILE A 1 230 ? -17.574 -12.089 -0.964 1.00 90.31 230 ILE A CA 1
ATOM 1850 C C . ILE A 1 230 ? -18.836 -11.510 -1.596 1.00 90.31 230 ILE A C 1
ATOM 1852 O O . ILE A 1 230 ? -18.797 -10.446 -2.201 1.00 90.31 230 ILE A O 1
ATOM 1856 N N . GLU A 1 231 ? -19.973 -12.176 -1.383 1.00 87.50 231 GLU A N 1
ATOM 1857 C CA . GLU A 1 231 ? -21.281 -11.812 -1.954 1.00 87.50 231 GLU A CA 1
ATOM 1858 C C . GLU A 1 231 ? -21.645 -10.330 -1.762 1.00 87.50 231 GLU A C 1
ATOM 1860 O O . GLU A 1 231 ? -22.103 -9.688 -2.697 1.00 87.50 231 GLU A O 1
ATOM 1865 N N . LEU A 1 232 ? -21.386 -9.770 -0.573 1.00 88.94 232 LEU A N 1
ATOM 1866 C CA . LEU A 1 232 ? -21.661 -8.360 -0.269 1.00 88.94 232 LEU A CA 1
ATOM 1867 C C . LEU A 1 232 ? -20.824 -7.392 -1.123 1.00 88.94 232 LEU A C 1
ATOM 1869 O O . LEU A 1 232 ? -21.261 -6.279 -1.394 1.00 88.94 232 LEU A O 1
ATOM 1873 N N . PHE A 1 233 ? -19.607 -7.783 -1.501 1.00 88.44 233 PHE A N 1
ATOM 1874 C CA . PHE A 1 233 ? -18.690 -6.941 -2.267 1.00 88.44 233 PHE A CA 1
ATOM 1875 C C . PHE A 1 233 ? -18.791 -7.163 -3.773 1.00 88.44 233 PHE A C 1
ATOM 1877 O O . PHE A 1 233 ? -18.407 -6.268 -4.528 1.00 88.44 233 PHE A O 1
ATOM 1884 N N . LYS A 1 234 ? -19.327 -8.313 -4.203 1.00 78.38 234 LYS A N 1
ATOM 1885 C CA . LYS A 1 234 ? -19.575 -8.591 -5.615 1.00 78.38 234 LYS A CA 1
ATOM 1886 C C . LYS A 1 234 ? -20.491 -7.522 -6.190 1.00 78.38 234 LYS A C 1
ATOM 1888 O O . LYS A 1 234 ? -21.571 -7.246 -5.672 1.00 78.38 234 LYS A O 1
ATOM 1893 N N . TRP A 1 235 ? -20.073 -6.968 -7.315 1.00 67.62 235 TRP A N 1
ATOM 1894 C CA . TRP A 1 235 ? -20.868 -6.026 -8.079 1.00 67.62 235 TRP A CA 1
ATOM 1895 C C . TRP A 1 235 ? -20.844 -6.438 -9.548 1.00 67.62 235 TRP A C 1
ATOM 1897 O O . TRP A 1 235 ? -19.783 -6.677 -10.118 1.00 67.62 235 TRP A O 1
ATOM 1907 N N . SER A 1 236 ? -22.031 -6.581 -10.133 1.00 52.94 236 SER A N 1
ATOM 1908 C CA . SER A 1 236 ? -22.243 -6.985 -11.532 1.00 52.94 236 SER A CA 1
ATOM 1909 C C . SER A 1 236 ? -23.236 -6.077 -12.268 1.00 52.94 236 SER A C 1
ATOM 1911 O O . SER A 1 236 ? -23.618 -6.380 -13.394 1.00 52.94 236 SER A O 1
ATOM 1913 N N . GLY A 1 237 ? -23.688 -4.992 -11.629 1.00 54.59 237 GLY A N 1
ATOM 1914 C CA . GLY A 1 237 ? -24.650 -4.058 -12.214 1.00 54.59 237 GLY A CA 1
ATOM 1915 C C . GLY A 1 237 ? -23.977 -2.970 -13.050 1.00 54.59 237 GLY A C 1
ATOM 1916 O O . GLY A 1 237 ? -22.795 -2.710 -12.885 1.00 54.59 237 GLY A O 1
ATOM 1917 N N . ASP A 1 238 ? -24.746 -2.296 -13.905 1.00 52.84 238 ASP A N 1
ATOM 1918 C CA . ASP A 1 238 ? -24.269 -1.137 -14.680 1.00 52.84 238 ASP A CA 1
ATOM 1919 C C . ASP A 1 238 ? -24.296 0.176 -13.868 1.00 52.84 238 ASP A C 1
ATOM 1921 O O . ASP A 1 238 ? -23.657 1.163 -14.234 1.00 52.84 238 ASP A O 1
ATOM 1925 N N . ASP A 1 239 ? -25.026 0.207 -12.745 1.00 53.41 239 ASP A N 1
ATOM 1926 C CA . ASP A 1 239 ? -25.182 1.397 -11.907 1.00 53.41 239 ASP A CA 1
ATOM 1927 C C . ASP A 1 239 ? -24.177 1.413 -10.743 1.00 53.41 239 ASP A C 1
ATOM 1929 O O . ASP A 1 239 ? -24.348 0.730 -9.723 1.00 53.41 239 ASP A O 1
ATOM 1933 N N . LEU A 1 240 ? -23.128 2.229 -10.897 1.00 53.75 240 LEU A N 1
ATOM 1934 C CA . LEU A 1 240 ? -22.087 2.472 -9.890 1.00 53.75 240 LEU A CA 1
ATOM 1935 C C . LEU A 1 240 ? -22.658 2.975 -8.552 1.00 53.75 240 LEU A C 1
ATOM 1937 O O . LEU A 1 240 ? -22.004 2.813 -7.523 1.00 53.75 240 LEU A O 1
ATOM 1941 N N . SER A 1 241 ? -23.868 3.551 -8.532 1.00 50.44 241 SER A N 1
ATOM 1942 C CA . SER A 1 241 ? -24.505 4.058 -7.309 1.00 50.44 241 SER A CA 1
ATOM 1943 C C . SER A 1 241 ? -24.927 2.951 -6.329 1.00 50.44 241 SER A C 1
ATOM 1945 O O . SER A 1 241 ? -25.101 3.214 -5.138 1.00 50.44 241 SER A O 1
ATOM 1947 N N . SER A 1 242 ? -25.027 1.704 -6.806 1.00 60.56 242 SER A N 1
ATOM 1948 C CA . SER A 1 242 ? -25.402 0.528 -6.007 1.00 60.56 242 SER A CA 1
ATOM 1949 C C . SER A 1 242 ? -24.212 -0.248 -5.430 1.00 60.56 242 SER A C 1
ATOM 1951 O O . SER A 1 242 ? -24.401 -1.104 -4.561 1.00 60.56 242 SER A O 1
ATOM 1953 N N . ALA A 1 243 ? -22.988 0.036 -5.892 1.00 78.31 243 ALA A N 1
ATOM 1954 C CA . ALA A 1 243 ? -21.801 -0.700 -5.475 1.00 78.31 243 ALA A CA 1
ATOM 1955 C C . ALA A 1 243 ? -21.564 -0.548 -3.964 1.00 78.31 243 ALA A C 1
ATOM 1957 O O . ALA A 1 243 ? -21.624 0.550 -3.412 1.00 78.31 243 ALA A O 1
ATOM 1958 N N . VAL A 1 244 ? -21.254 -1.641 -3.265 1.00 87.56 244 VAL A N 1
ATOM 1959 C CA . VAL A 1 244 ? -20.958 -1.577 -1.822 1.00 87.56 244 VAL A CA 1
ATOM 1960 C C . VAL A 1 244 ? -19.566 -0.997 -1.559 1.00 87.56 244 VAL A C 1
ATOM 1962 O O . VAL A 1 244 ? -19.350 -0.358 -0.529 1.00 87.56 244 VAL A O 1
ATOM 1965 N N . VAL A 1 245 ? -18.633 -1.168 -2.496 1.00 90.19 245 VAL A N 1
ATOM 1966 C CA . VAL A 1 245 ? -17.248 -0.702 -2.381 1.00 90.19 245 VAL A CA 1
ATOM 1967 C C . VAL A 1 245 ? -16.967 0.370 -3.431 1.00 90.19 245 VAL A C 1
ATOM 1969 O O . VAL A 1 245 ? -17.149 0.130 -4.622 1.00 90.19 245 VAL A O 1
ATOM 1972 N N . ASP A 1 246 ? -16.480 1.536 -3.003 1.00 90.12 246 ASP A N 1
ATOM 1973 C CA . ASP A 1 246 ? -15.960 2.555 -3.921 1.00 90.12 246 ASP A CA 1
ATOM 1974 C C . ASP A 1 246 ? -14.569 2.136 -4.425 1.00 90.12 246 ASP A C 1
ATOM 1976 O O . ASP A 1 246 ? -13.603 2.064 -3.655 1.00 90.12 246 ASP A O 1
ATOM 1980 N N . ILE A 1 247 ? -14.471 1.841 -5.721 1.00 87.75 247 ILE A N 1
ATOM 1981 C CA . ILE A 1 247 ? -13.226 1.441 -6.392 1.00 87.75 247 ILE A CA 1
ATOM 1982 C C . ILE A 1 247 ? -12.484 2.614 -7.040 1.00 87.75 247 ILE A C 1
ATOM 1984 O O . ILE A 1 247 ? -11.444 2.401 -7.648 1.00 87.75 247 ILE A O 1
ATOM 1988 N N . ASN A 1 248 ? -13.002 3.840 -6.933 1.00 84.44 248 ASN A N 1
ATOM 1989 C CA . ASN A 1 248 ? -12.446 5.023 -7.590 1.00 84.44 248 ASN A CA 1
ATOM 1990 C C . ASN A 1 248 ? -11.807 5.988 -6.587 1.00 84.44 248 ASN A C 1
ATOM 1992 O O . ASN A 1 248 ? -10.782 6.609 -6.878 1.00 84.44 248 ASN A O 1
ATOM 1996 N N . ASN A 1 249 ? -12.396 6.127 -5.396 1.00 85.25 249 ASN A N 1
ATOM 1997 C CA . ASN A 1 249 ? -11.939 7.076 -4.385 1.00 85.25 249 ASN A CA 1
ATOM 1998 C C . ASN A 1 249 ? -11.300 6.378 -3.180 1.00 85.25 249 ASN A C 1
ATOM 2000 O O . ASN A 1 249 ? -11.709 5.306 -2.753 1.00 85.25 249 ASN A O 1
ATOM 2004 N N . GLN A 1 250 ? -10.310 7.037 -2.571 1.00 84.69 250 GLN A N 1
ATOM 2005 C CA . GLN A 1 250 ? -9.678 6.567 -1.327 1.00 84.69 250 GLN A CA 1
ATOM 2006 C C . GLN A 1 250 ? -10.477 6.918 -0.065 1.00 84.69 250 GLN A C 1
ATOM 2008 O O . GLN A 1 250 ? -10.210 6.387 1.009 1.00 84.69 250 GLN A O 1
ATOM 2013 N N . GLN A 1 251 ? -11.388 7.885 -0.169 1.00 86.00 251 GLN A N 1
ATOM 2014 C CA . GLN A 1 251 ? -12.147 8.436 0.948 1.00 86.00 251 GLN A CA 1
ATOM 2015 C C . GLN A 1 251 ? -13.625 8.463 0.586 1.00 86.00 251 GLN A C 1
ATOM 2017 O O . GLN A 1 251 ? -13.979 8.780 -0.549 1.00 86.00 251 GLN A O 1
ATOM 2022 N N . LEU A 1 252 ? -14.474 8.194 1.575 1.00 89.00 252 LEU A N 1
ATOM 2023 C CA . LEU A 1 252 ? -15.917 8.348 1.443 1.00 89.00 252 LEU A CA 1
ATOM 2024 C C . LEU A 1 252 ? -16.347 9.769 1.804 1.00 89.00 252 LEU A C 1
ATOM 2026 O O . LEU A 1 252 ? -15.698 10.456 2.595 1.00 89.00 252 LEU A O 1
ATOM 2030 N N . LYS A 1 253 ? -17.463 10.193 1.214 1.00 87.31 253 LYS A N 1
ATOM 2031 C CA . LYS A 1 253 ? -18.149 11.444 1.543 1.00 87.31 253 LYS A CA 1
ATOM 2032 C C . LYS A 1 253 ? -19.433 11.141 2.311 1.00 87.31 253 LYS A C 1
ATOM 2034 O O . LYS A 1 253 ? -19.903 10.008 2.332 1.00 87.31 253 LYS A O 1
ATOM 2039 N N . GLU A 1 254 ? -19.994 12.169 2.926 1.00 86.62 254 GLU A N 1
ATOM 2040 C CA . GLU A 1 254 ? -21.304 12.105 3.574 1.00 86.62 254 GLU A CA 1
ATOM 2041 C C . GLU A 1 254 ? -22.396 11.675 2.580 1.00 86.62 254 GLU A C 1
ATOM 2043 O O . GLU A 1 254 ? -22.321 12.016 1.396 1.00 86.62 254 GLU A O 1
ATOM 2048 N N . GLY A 1 255 ? -23.376 10.894 3.042 1.00 84.25 255 GLY A N 1
ATOM 2049 C CA . GLY A 1 255 ? -24.522 10.460 2.234 1.00 84.25 255 GLY A CA 1
ATOM 2050 C C . GLY A 1 255 ? -24.239 9.437 1.123 1.00 84.25 255 GLY A C 1
ATOM 2051 O O . GLY A 1 255 ? -25.178 8.974 0.480 1.00 84.25 255 GLY A O 1
ATOM 2052 N N . VAL A 1 256 ? -22.980 9.050 0.867 1.00 87.06 256 VAL A N 1
ATOM 2053 C CA . VAL A 1 256 ? -22.674 8.080 -0.203 1.00 87.06 256 VAL A CA 1
ATOM 2054 C C . VAL A 1 256 ? -23.117 6.663 0.174 1.00 87.06 256 VAL A C 1
ATOM 2056 O O . VAL A 1 256 ? -22.883 6.197 1.296 1.00 87.06 256 VAL A O 1
ATOM 2059 N N . GLY A 1 257 ? -23.695 5.951 -0.797 1.00 89.06 257 GLY A N 1
ATOM 2060 C CA . GLY A 1 257 ? -24.237 4.595 -0.643 1.00 89.06 257 GLY A CA 1
ATOM 2061 C C . GLY A 1 257 ? -23.199 3.473 -0.492 1.00 89.06 257 GLY A C 1
ATOM 2062 O O . GLY A 1 257 ? -23.577 2.322 -0.278 1.00 89.06 257 GLY A O 1
ATOM 2063 N N . HIS A 1 258 ? -21.901 3.779 -0.564 1.00 92.31 258 HIS A N 1
ATOM 2064 C CA . HIS A 1 258 ? -20.817 2.808 -0.370 1.00 92.31 258 HIS A CA 1
ATOM 2065 C C . HIS A 1 258 ? -20.587 2.517 1.122 1.00 92.31 258 HIS A C 1
ATOM 2067 O O . HIS A 1 258 ? -20.643 3.424 1.950 1.00 92.31 258 HIS A O 1
ATOM 2073 N N . LEU A 1 259 ? -20.298 1.270 1.493 1.00 93.06 259 LEU A N 1
ATOM 2074 C CA . LEU A 1 259 ? -19.907 0.889 2.858 1.00 93.06 259 LEU A CA 1
ATOM 2075 C C . LEU A 1 259 ? -18.446 1.250 3.131 1.00 93.06 259 LEU A C 1
ATOM 2077 O O . LEU A 1 259 ? -18.089 1.659 4.232 1.00 93.06 259 LEU A O 1
ATOM 2081 N N . THR A 1 260 ? -17.592 1.045 2.131 1.00 94.19 260 THR A N 1
ATOM 2082 C CA . THR A 1 260 ? -16.140 1.175 2.257 1.00 94.19 260 THR A CA 1
ATOM 2083 C C . THR A 1 260 ? -15.506 1.508 0.904 1.00 94.19 260 THR A C 1
ATOM 2085 O O . THR A 1 260 ? -16.209 1.681 -0.093 1.00 94.19 260 THR A O 1
ATOM 2088 N N . THR A 1 261 ? -14.179 1.617 0.860 1.00 93.62 261 THR A N 1
ATOM 2089 C CA . THR A 1 261 ? -13.409 1.816 -0.377 1.00 93.62 261 THR A CA 1
ATOM 2090 C C . THR A 1 261 ? -12.444 0.660 -0.603 1.00 93.62 261 THR A C 1
ATOM 2092 O O . THR A 1 261 ? -12.014 0.012 0.355 1.00 93.62 261 THR A O 1
ATOM 2095 N N . ILE A 1 262 ? -12.023 0.444 -1.850 1.00 93.38 262 ILE A N 1
ATOM 2096 C CA . ILE A 1 262 ? -10.974 -0.536 -2.168 1.00 93.38 262 ILE A CA 1
ATOM 2097 C C . ILE A 1 262 ? -9.677 -0.244 -1.396 1.00 93.38 262 ILE A C 1
ATOM 2099 O O . ILE A 1 262 ? -9.008 -1.159 -0.919 1.00 93.38 262 ILE A O 1
ATOM 2103 N N . ALA A 1 263 ? -9.364 1.039 -1.183 1.00 93.62 263 ALA A N 1
ATOM 2104 C CA . ALA A 1 263 ? -8.211 1.464 -0.398 1.00 93.62 263 ALA A CA 1
ATOM 2105 C C . ALA A 1 263 ? -8.340 1.084 1.084 1.00 93.62 263 ALA A C 1
ATOM 2107 O O . ALA A 1 263 ? -7.341 0.758 1.717 1.00 93.62 263 ALA A O 1
ATOM 2108 N N . THR A 1 264 ? -9.550 1.117 1.642 1.00 95.69 264 THR A N 1
ATOM 2109 C CA . THR A 1 264 ? -9.816 0.728 3.032 1.00 95.69 264 THR A CA 1
ATOM 2110 C C . THR A 1 264 ? -9.716 -0.780 3.218 1.00 95.69 264 THR A C 1
ATOM 2112 O O . THR A 1 264 ? -9.054 -1.215 4.156 1.00 95.69 264 THR A O 1
ATOM 2115 N N . ILE A 1 265 ? -10.297 -1.569 2.305 1.00 96.88 265 ILE A N 1
ATOM 2116 C CA . ILE A 1 265 ? -10.182 -3.036 2.334 1.00 96.88 265 ILE A CA 1
ATOM 2117 C C . ILE A 1 265 ? -8.708 -3.447 2.263 1.00 96.88 265 ILE A C 1
ATOM 2119 O O . ILE A 1 265 ? -8.257 -4.261 3.063 1.00 96.88 265 ILE A O 1
ATOM 2123 N N . TYR A 1 266 ? -7.943 -2.822 1.365 1.00 96.69 266 TYR A N 1
ATOM 2124 C CA . TYR A 1 266 ? -6.502 -3.023 1.250 1.00 96.69 266 TYR A CA 1
ATOM 2125 C C . TYR A 1 266 ? -5.743 -2.731 2.549 1.00 96.69 266 TYR A C 1
ATOM 2127 O O . TYR A 1 266 ? -4.971 -3.570 3.010 1.00 96.69 266 TYR A O 1
ATOM 2135 N N . GLU A 1 267 ? -5.978 -1.574 3.175 1.00 96.38 267 GLU A N 1
ATOM 2136 C CA . GLU A 1 267 ? -5.307 -1.235 4.437 1.00 96.38 267 GLU A CA 1
ATOM 2137 C C . GLU A 1 267 ? -5.675 -2.203 5.564 1.00 96.38 267 GLU A C 1
ATOM 2139 O O . GLU A 1 267 ? -4.798 -2.642 6.307 1.00 96.38 267 GLU A O 1
ATOM 2144 N N . MET A 1 268 ? -6.947 -2.595 5.666 1.00 98.06 268 MET A N 1
ATOM 2145 C CA . MET A 1 268 ? -7.378 -3.601 6.638 1.00 98.06 268 MET A CA 1
ATOM 2146 C C . MET A 1 268 ? -6.712 -4.955 6.376 1.00 98.06 268 MET A C 1
ATOM 2148 O O . MET A 1 268 ? -6.223 -5.573 7.315 1.00 98.06 268 MET A O 1
ATOM 2152 N N . ASN A 1 269 ? -6.602 -5.385 5.117 1.00 97.81 269 ASN A N 1
ATOM 2153 C CA . ASN A 1 269 ? -5.899 -6.617 4.755 1.00 97.81 269 ASN A CA 1
ATOM 2154 C C . ASN A 1 269 ? -4.423 -6.573 5.154 1.00 97.81 269 ASN A C 1
ATOM 2156 O O . ASN A 1 269 ? -3.922 -7.552 5.701 1.00 97.81 269 ASN A O 1
ATOM 2160 N N . LYS A 1 270 ? -3.732 -5.441 4.955 1.00 96.94 270 LYS A N 1
ATOM 2161 C CA . LYS A 1 270 ? -2.356 -5.270 5.447 1.00 96.94 270 LYS A CA 1
ATOM 2162 C C . LYS A 1 270 ? -2.270 -5.407 6.963 1.00 96.94 270 LYS A C 1
ATOM 2164 O O . LYS A 1 270 ? -1.348 -6.050 7.457 1.00 96.94 270 LYS A O 1
ATOM 2169 N N . ILE A 1 271 ? -3.199 -4.788 7.692 1.00 97.00 271 ILE A N 1
ATOM 2170 C CA . ILE A 1 271 ? -3.251 -4.857 9.157 1.00 97.00 271 ILE A CA 1
ATOM 2171 C C . ILE A 1 271 ? -3.470 -6.302 9.604 1.00 97.00 271 ILE A C 1
ATOM 2173 O O . ILE A 1 271 ? -2.680 -6.814 10.391 1.00 97.00 271 ILE A O 1
ATOM 2177 N N . PHE A 1 272 ? -4.469 -6.988 9.046 1.00 97.62 272 PHE A N 1
ATOM 2178 C CA . PHE A 1 272 ? -4.752 -8.381 9.374 1.00 97.62 272 PHE A CA 1
ATOM 2179 C C . PHE A 1 272 ? -3.575 -9.300 9.054 1.00 97.62 272 PHE A C 1
ATOM 2181 O O . PHE A 1 272 ? -3.184 -10.067 9.923 1.00 97.62 272 PHE A O 1
ATOM 2188 N N . LEU A 1 273 ? -2.954 -9.182 7.875 1.00 96.25 273 LEU A N 1
ATOM 2189 C CA . LEU A 1 273 ? -1.800 -10.007 7.496 1.00 96.25 273 LEU A CA 1
ATOM 2190 C C . LEU A 1 273 ? -0.622 -9.853 8.472 1.00 96.25 273 LEU A C 1
ATOM 2192 O O . LEU A 1 273 ? -0.019 -10.853 8.844 1.00 96.25 273 LEU A O 1
ATOM 2196 N N . LYS A 1 274 ? -0.337 -8.631 8.939 1.00 94.06 274 LYS A N 1
ATOM 2197 C CA . LYS A 1 274 ? 0.672 -8.379 9.989 1.00 94.06 274 LYS A CA 1
ATOM 2198 C C . LYS A 1 274 ? 0.259 -8.904 11.364 1.00 94.06 274 LYS A C 1
ATOM 2200 O O . LYS A 1 274 ? 1.105 -9.217 12.194 1.00 94.06 274 LYS A O 1
ATOM 2205 N N . GLY A 1 275 ? -1.042 -8.923 11.637 1.00 92.31 275 GLY A N 1
ATOM 2206 C CA . GLY A 1 275 ? -1.584 -9.368 12.914 1.00 92.31 275 GLY A CA 1
ATOM 2207 C C . GLY A 1 275 ? -1.589 -10.881 13.074 1.00 92.31 275 GLY A C 1
ATOM 2208 O O . GLY A 1 275 ? -1.242 -11.377 14.140 1.00 92.31 275 GLY A O 1
ATOM 2209 N N . ILE A 1 276 ? -1.960 -11.602 12.013 1.00 92.94 276 ILE A N 1
ATOM 2210 C CA . ILE A 1 276 ? -2.020 -13.070 12.006 1.00 92.94 276 ILE A CA 1
ATOM 2211 C C . ILE A 1 276 ? -0.646 -13.719 11.819 1.00 92.94 276 ILE A C 1
ATOM 2213 O O . ILE A 1 276 ? -0.491 -14.906 12.089 1.00 92.94 276 ILE A O 1
ATOM 2217 N N . ASP A 1 277 ? 0.340 -12.965 11.329 1.00 89.62 277 ASP A N 1
ATOM 2218 C CA . ASP A 1 277 ? 1.701 -13.443 11.112 1.00 89.62 277 ASP A CA 1
ATOM 2219 C C . ASP A 1 277 ? 2.728 -12.379 11.538 1.00 89.62 277 ASP A C 1
ATOM 2221 O O . ASP A 1 277 ? 2.979 -11.425 10.795 1.00 89.62 277 ASP A O 1
ATOM 2225 N N . PRO A 1 278 ? 3.360 -12.540 12.715 1.00 82.31 278 PRO A N 1
ATOM 2226 C CA . PRO A 1 278 ? 4.349 -11.591 13.224 1.00 82.31 278 PRO A CA 1
ATOM 2227 C C . PRO A 1 278 ? 5.588 -11.415 12.333 1.00 82.31 278 PRO A C 1
ATOM 2229 O O . PRO A 1 278 ? 6.324 -10.442 12.502 1.00 82.31 278 PRO A O 1
ATOM 2232 N N . LEU A 1 279 ? 5.848 -12.336 11.395 1.00 84.19 279 LEU A N 1
ATOM 2233 C CA . LEU A 1 279 ? 6.969 -12.234 10.454 1.00 84.19 279 LEU A CA 1
ATOM 2234 C C . LEU A 1 279 ? 6.660 -11.292 9.281 1.00 84.19 279 LEU A C 1
ATOM 2236 O O . LEU A 1 279 ? 7.575 -10.866 8.569 1.00 84.19 279 LEU A O 1
ATOM 2240 N N . VAL A 1 280 ? 5.388 -10.945 9.070 1.00 88.31 280 VAL A N 1
ATOM 2241 C CA . VAL A 1 280 ? 4.958 -10.060 7.986 1.00 88.31 280 VAL A CA 1
ATOM 2242 C C . VAL A 1 280 ? 5.280 -8.604 8.337 1.00 88.31 280 VAL A C 1
ATOM 2244 O O . VAL A 1 280 ? 4.650 -7.972 9.181 1.00 88.31 280 VAL A O 1
ATOM 2247 N N . GLY A 1 281 ? 6.270 -8.044 7.639 1.00 87.06 281 GLY A N 1
ATOM 2248 C CA . GLY A 1 281 ? 6.633 -6.624 7.690 1.00 87.06 281 GLY A CA 1
ATOM 2249 C C . GLY A 1 281 ? 6.157 -5.830 6.467 1.00 87.06 281 GLY A C 1
ATOM 2250 O O . GLY A 1 281 ? 5.534 -6.363 5.556 1.00 87.06 281 GLY A O 1
ATOM 2251 N N . GLU A 1 282 ? 6.495 -4.536 6.395 1.00 86.19 282 GLU A N 1
ATOM 2252 C CA . GLU A 1 282 ? 6.164 -3.695 5.223 1.00 86.19 282 GLU A CA 1
ATOM 2253 C C . GLU A 1 282 ? 6.771 -4.212 3.911 1.00 86.19 282 GLU A C 1
ATOM 2255 O O . GLU A 1 282 ? 6.170 -4.066 2.850 1.00 86.19 282 GLU A O 1
ATOM 2260 N N . ASP A 1 283 ? 7.948 -4.834 3.970 1.00 82.31 283 ASP A N 1
ATOM 2261 C CA . ASP A 1 283 ? 8.621 -5.370 2.784 1.00 82.31 283 ASP A CA 1
ATOM 2262 C C . ASP A 1 283 ? 7.948 -6.634 2.225 1.00 82.31 283 ASP A C 1
ATOM 2264 O O . ASP A 1 283 ? 8.265 -7.039 1.106 1.00 82.31 283 ASP A O 1
ATOM 2268 N N . TYR A 1 284 ? 7.022 -7.247 2.969 1.00 85.50 284 TYR A N 1
ATOM 2269 C CA . TYR A 1 284 ? 6.251 -8.409 2.522 1.00 85.50 284 TYR A CA 1
ATOM 2270 C C . TYR A 1 284 ? 5.209 -8.048 1.453 1.00 85.50 284 TYR A C 1
ATOM 2272 O O . TYR A 1 284 ? 4.834 -8.885 0.647 1.00 85.50 284 TYR A O 1
ATOM 2280 N N . PHE A 1 285 ? 4.777 -6.786 1.404 1.00 89.12 285 PHE A N 1
ATOM 2281 C CA . PHE A 1 285 ? 3.762 -6.297 0.461 1.00 89.12 285 PHE A CA 1
ATOM 2282 C C . PHE A 1 285 ? 4.351 -5.769 -0.849 1.00 89.12 285 PHE A C 1
ATOM 2284 O O . PHE A 1 285 ? 3.653 -5.143 -1.631 1.00 89.12 285 PHE A O 1
ATOM 2291 N N . LYS A 1 286 ? 5.655 -5.939 -1.067 1.00 83.06 286 LYS A N 1
ATOM 2292 C CA . LYS A 1 286 ? 6.326 -5.459 -2.283 1.00 83.06 286 LYS A CA 1
ATOM 2293 C C . LYS A 1 286 ? 6.562 -6.554 -3.319 1.00 83.06 286 LYS A C 1
ATOM 2295 O O . LYS A 1 286 ? 6.930 -6.229 -4.439 1.00 83.06 286 LYS A O 1
ATOM 2300 N N . PHE A 1 287 ? 6.463 -7.816 -2.905 1.00 79.56 287 PHE A N 1
ATOM 2301 C CA . PHE A 1 287 ? 6.820 -8.985 -3.701 1.00 79.56 287 PHE A CA 1
ATOM 2302 C C . PHE A 1 287 ? 5.921 -10.143 -3.314 1.00 79.56 287 PHE A C 1
ATOM 2304 O O . PHE A 1 287 ? 5.701 -10.374 -2.120 1.00 79.56 287 PHE A O 1
ATOM 2311 N N . SER A 1 288 ? 5.465 -10.896 -4.312 1.00 82.12 288 SER A N 1
ATOM 2312 C CA . SER A 1 288 ? 4.614 -12.048 -4.055 1.00 82.12 288 SER A CA 1
ATOM 2313 C C . SER A 1 288 ? 5.397 -13.143 -3.317 1.00 82.12 288 SER A C 1
ATOM 2315 O O . SER A 1 288 ? 6.467 -13.548 -3.776 1.00 82.12 288 SER A O 1
ATOM 2317 N N . PRO A 1 289 ? 4.872 -13.699 -2.207 1.00 83.25 289 PRO A N 1
ATOM 2318 C CA . PRO A 1 289 ? 5.468 -14.853 -1.530 1.00 83.25 289 PRO A CA 1
ATOM 2319 C C . PRO A 1 289 ? 5.215 -16.181 -2.274 1.00 83.25 289 PRO A C 1
ATOM 2321 O O . PRO A 1 289 ? 5.508 -17.257 -1.749 1.00 83.25 289 PRO A O 1
ATOM 2324 N N . GLY A 1 290 ? 4.642 -16.122 -3.482 1.00 84.31 290 GLY A N 1
ATOM 2325 C CA . GLY A 1 290 ? 4.250 -17.270 -4.288 1.00 84.31 290 GLY A CA 1
ATOM 2326 C C . GLY A 1 290 ? 2.804 -17.712 -4.048 1.00 84.31 290 GLY A C 1
ATOM 2327 O O . GLY A 1 290 ? 2.253 -17.584 -2.952 1.00 84.31 290 GLY A O 1
ATOM 2328 N N . GLN A 1 291 ? 2.193 -18.288 -5.089 1.00 86.25 291 GLN A N 1
ATOM 2329 C CA . GLN A 1 291 ? 0.752 -18.565 -5.144 1.00 86.25 291 GLN A CA 1
ATOM 2330 C C . GLN A 1 291 ? 0.235 -19.417 -3.976 1.00 86.25 291 GLN A C 1
ATOM 2332 O O . GLN A 1 291 ? -0.836 -19.150 -3.443 1.00 86.25 291 GLN A O 1
ATOM 2337 N N . LYS A 1 292 ? 1.014 -20.410 -3.530 1.00 89.38 292 LYS A N 1
ATOM 2338 C CA . LYS A 1 292 ? 0.624 -21.280 -2.412 1.00 89.38 292 LYS A CA 1
ATOM 2339 C C . LYS A 1 292 ? 0.399 -20.485 -1.119 1.00 89.38 292 LYS A C 1
ATOM 2341 O O . LYS A 1 292 ? -0.630 -20.656 -0.475 1.00 89.38 292 LYS A O 1
ATOM 2346 N N . VAL A 1 293 ? 1.335 -19.600 -0.772 1.00 90.75 293 VAL A N 1
ATOM 2347 C CA . VAL A 1 293 ? 1.249 -18.774 0.443 1.00 90.75 293 VAL A CA 1
ATOM 2348 C C . VAL A 1 293 ? 0.128 -17.745 0.310 1.00 90.75 293 VAL A C 1
ATOM 2350 O O . VAL A 1 293 ? -0.628 -17.531 1.255 1.00 90.75 293 VAL A O 1
ATOM 2353 N N . VAL A 1 294 ? -0.026 -17.160 -0.884 1.00 91.75 294 VAL A N 1
ATOM 2354 C CA . VAL A 1 294 ? -1.148 -16.269 -1.214 1.00 91.75 294 VAL A CA 1
ATOM 2355 C C . VAL A 1 294 ? -2.487 -16.981 -0.976 1.00 91.75 294 VAL A C 1
ATOM 2357 O O . VAL A 1 294 ? -3.369 -16.431 -0.325 1.00 91.75 294 VAL A O 1
ATOM 2360 N N . ASP A 1 295 ? -2.656 -18.215 -1.445 1.00 94.44 295 ASP A N 1
ATOM 2361 C CA . ASP A 1 295 ? -3.905 -18.964 -1.269 1.00 94.44 295 ASP A CA 1
ATOM 2362 C C . ASP A 1 295 ? -4.165 -19.393 0.177 1.00 94.44 295 ASP A C 1
ATOM 2364 O O . ASP A 1 295 ? -5.318 -19.405 0.610 1.00 94.44 295 ASP A O 1
ATOM 2368 N N . GLU A 1 296 ? -3.119 -19.742 0.926 1.00 93.94 296 GLU A N 1
ATOM 2369 C CA . GLU A 1 296 ? -3.221 -20.094 2.344 1.00 93.94 296 GLU A CA 1
ATOM 2370 C C . GLU A 1 296 ? -3.680 -18.891 3.175 1.00 93.94 296 GLU A C 1
ATOM 2372 O O . GLU A 1 296 ? -4.736 -18.960 3.805 1.00 93.94 296 GLU A O 1
ATOM 2377 N N . LYS A 1 297 ? -2.971 -17.757 3.093 1.00 94.88 297 LYS A N 1
ATOM 2378 C CA . LYS A 1 297 ? -3.313 -16.536 3.843 1.00 94.88 297 LYS A CA 1
ATOM 2379 C C . LYS A 1 297 ? -4.654 -15.936 3.419 1.00 94.88 297 LYS A C 1
ATOM 2381 O O . LYS A 1 297 ? -5.362 -15.356 4.245 1.00 94.88 297 LYS A O 1
ATOM 2386 N N . PHE A 1 298 ? -5.053 -16.109 2.158 1.00 96.75 298 PHE A N 1
ATOM 2387 C CA . PHE A 1 298 ? -6.349 -15.625 1.692 1.00 96.75 298 PHE A CA 1
ATOM 2388 C C . PHE A 1 298 ? -7.519 -16.289 2.427 1.00 96.75 298 PHE A C 1
ATOM 2390 O O . PHE A 1 298 ? -8.525 -15.625 2.673 1.00 96.75 298 PHE A O 1
ATOM 2397 N N . LYS A 1 299 ? -7.403 -17.569 2.813 1.00 96.69 299 LYS A N 1
ATOM 2398 C CA . LYS A 1 299 ? -8.460 -18.263 3.572 1.00 96.69 299 LYS A CA 1
ATOM 2399 C C . LYS A 1 299 ? -8.715 -17.583 4.915 1.00 96.69 299 LYS A C 1
ATOM 2401 O O . LYS A 1 299 ? -9.875 -17.350 5.256 1.00 96.69 299 LYS A O 1
ATOM 2406 N N . ASP A 1 300 ? -7.651 -17.208 5.620 1.00 96.62 300 ASP A N 1
ATOM 2407 C CA . ASP A 1 300 ? -7.737 -16.508 6.903 1.00 96.62 300 ASP A CA 1
ATOM 2408 C C . ASP A 1 300 ? -8.364 -15.126 6.726 1.00 96.62 300 ASP A C 1
ATOM 2410 O O . ASP A 1 300 ? -9.355 -14.799 7.379 1.00 96.62 300 ASP A O 1
ATOM 2414 N N . ILE A 1 301 ? -7.851 -14.340 5.774 1.00 97.88 301 ILE A N 1
ATOM 2415 C CA . ILE A 1 301 ? -8.367 -12.999 5.480 1.00 97.88 301 ILE A CA 1
ATOM 2416 C C . ILE A 1 301 ? -9.842 -13.039 5.078 1.00 97.88 301 ILE A C 1
ATOM 2418 O O . ILE A 1 301 ? -10.644 -12.255 5.590 1.00 97.88 301 ILE A O 1
ATOM 2422 N N . LYS A 1 302 ? -10.233 -13.974 4.209 1.00 97.81 302 LYS A N 1
ATOM 2423 C CA . LYS A 1 302 ? -11.633 -14.172 3.824 1.00 97.81 302 LYS A CA 1
ATOM 2424 C C . LYS A 1 302 ? -12.498 -14.520 5.036 1.00 97.81 302 LYS A C 1
ATOM 2426 O O . LYS A 1 302 ? -13.544 -13.900 5.215 1.00 97.81 302 LYS A O 1
ATOM 2431 N N . GLY A 1 303 ? -12.042 -15.433 5.896 1.00 97.75 303 GLY A N 1
ATOM 2432 C CA . GLY A 1 303 ? -12.748 -15.807 7.122 1.00 97.75 303 GLY A CA 1
ATOM 2433 C C . GLY A 1 303 ? -12.952 -14.631 8.085 1.00 97.75 303 GLY A C 1
ATOM 2434 O O . GLY A 1 303 ? -14.036 -14.482 8.653 1.00 97.75 303 GLY A O 1
ATOM 2435 N N . ILE A 1 304 ? -11.949 -13.756 8.228 1.00 98.25 304 ILE A N 1
ATOM 2436 C CA . ILE A 1 304 ? -12.053 -12.520 9.021 1.00 98.25 304 ILE A CA 1
ATOM 2437 C C . ILE A 1 304 ? -13.147 -11.614 8.452 1.00 98.25 304 ILE A C 1
ATOM 2439 O O . ILE A 1 304 ? -14.043 -11.198 9.188 1.00 98.25 304 ILE A O 1
ATOM 2443 N N . TRP A 1 305 ? -13.122 -11.336 7.146 1.00 98.06 305 TRP A N 1
ATOM 2444 C CA . TRP A 1 305 ? -14.119 -10.476 6.503 1.00 98.06 305 TRP A CA 1
ATOM 2445 C C . TRP A 1 305 ? -15.536 -11.036 6.576 1.00 98.06 305 TRP A C 1
ATOM 2447 O O . TRP A 1 305 ? -16.467 -10.299 6.903 1.00 98.06 305 TRP A O 1
ATOM 2457 N N . GLU A 1 306 ? -15.717 -12.331 6.319 1.00 97.50 306 GLU A N 1
ATOM 2458 C CA . GLU A 1 306 ? -17.020 -12.991 6.440 1.00 97.50 306 GLU A CA 1
ATOM 2459 C C . GLU A 1 306 ? -17.573 -12.884 7.865 1.00 97.50 306 GLU A C 1
ATOM 2461 O O . GLU A 1 306 ? -18.769 -12.636 8.053 1.00 97.50 306 GLU A O 1
ATOM 2466 N N . LEU A 1 307 ? -16.709 -13.015 8.877 1.00 97.81 307 LEU A N 1
ATOM 2467 C CA . LEU A 1 307 ? -17.095 -12.854 10.272 1.00 97.81 307 LEU A CA 1
ATOM 2468 C C . LEU A 1 307 ? -17.453 -11.399 10.607 1.00 97.81 307 LEU A C 1
ATOM 2470 O O . LEU A 1 307 ? -18.471 -11.182 11.263 1.00 97.81 307 LEU A O 1
ATOM 2474 N N . LEU A 1 30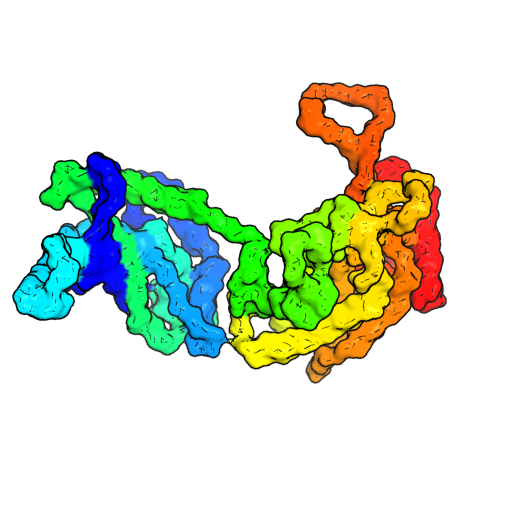8 ? -16.679 -10.415 10.138 1.00 97.94 308 LEU A N 1
ATOM 2475 C CA . LEU A 1 308 ? -16.984 -8.987 10.312 1.00 97.94 308 LEU A CA 1
ATOM 2476 C C . LEU A 1 308 ? -18.344 -8.630 9.714 1.00 97.94 308 LEU A C 1
ATOM 2478 O O . LEU A 1 308 ? -19.212 -8.115 10.413 1.00 97.94 308 LEU A O 1
ATOM 2482 N N . ILE A 1 309 ? -18.557 -8.990 8.448 1.00 96.38 309 ILE A N 1
ATOM 2483 C CA . ILE A 1 309 ? -19.807 -8.756 7.717 1.00 96.38 309 ILE A CA 1
ATOM 2484 C C . ILE A 1 309 ? -20.988 -9.453 8.398 1.00 96.38 309 ILE A C 1
ATOM 2486 O O . ILE A 1 309 ? -22.106 -8.947 8.385 1.00 96.38 309 ILE A O 1
ATOM 2490 N N . LYS A 1 310 ? -20.775 -10.636 8.983 1.00 96.38 310 LYS A N 1
ATOM 2491 C CA . LYS A 1 310 ? -21.815 -11.352 9.730 1.00 96.38 310 LYS A CA 1
ATOM 2492 C C . LYS A 1 310 ? -22.127 -10.713 11.085 1.00 96.38 310 LYS A C 1
ATOM 2494 O O . LYS A 1 310 ? -23.259 -10.856 11.535 1.00 96.38 310 LYS A O 1
ATOM 2499 N N . THR A 1 311 ? -21.139 -10.112 11.740 1.00 97.12 311 THR A N 1
ATOM 2500 C CA . THR A 1 311 ? -21.240 -9.723 13.151 1.00 97.12 311 THR A CA 1
ATOM 2501 C C . THR A 1 311 ? -21.608 -8.261 13.321 1.00 97.12 311 THR A C 1
ATOM 2503 O O . THR A 1 311 ? -22.359 -7.965 14.235 1.00 97.12 311 THR A O 1
ATOM 2506 N N . ILE A 1 312 ? -21.101 -7.353 12.487 1.00 96.88 312 ILE A N 1
ATOM 2507 C CA . ILE A 1 312 ? -21.317 -5.914 12.665 1.00 96.88 312 ILE A CA 1
ATOM 2508 C C . ILE A 1 312 ? -22.702 -5.533 12.149 1.00 96.88 312 ILE A C 1
ATOM 2510 O O . ILE A 1 312 ? -23.020 -5.748 10.975 1.00 96.88 312 ILE A O 1
ATOM 2514 N N . ASP A 1 313 ? -23.509 -4.948 13.032 1.00 94.19 313 ASP A N 1
ATOM 2515 C CA . ASP A 1 313 ? -24.885 -4.577 12.712 1.00 94.19 313 ASP A CA 1
ATOM 2516 C C . ASP A 1 313 ? -24.937 -3.571 11.550 1.00 94.19 313 ASP A C 1
ATOM 2518 O O . ASP A 1 313 ? -24.160 -2.617 11.461 1.00 94.19 313 ASP A O 1
ATOM 2522 N N . GLY A 1 314 ? -25.858 -3.816 10.616 1.00 91.06 314 GLY A N 1
ATOM 2523 C CA . GLY A 1 314 ? -26.117 -2.956 9.465 1.00 91.06 314 GLY A CA 1
ATOM 2524 C C . GLY A 1 314 ? -25.159 -3.106 8.278 1.00 91.06 314 GLY A C 1
ATOM 2525 O O . GLY A 1 314 ? -25.471 -2.603 7.201 1.00 91.06 314 GLY A O 1
ATOM 2526 N N . TRP A 1 315 ? -24.018 -3.800 8.394 1.00 93.75 315 TRP A N 1
ATOM 2527 C CA . TRP A 1 315 ? -23.079 -3.930 7.262 1.00 93.75 315 TRP A CA 1
ATOM 2528 C C . TRP A 1 315 ? -23.683 -4.647 6.046 1.00 93.75 315 TRP A C 1
ATOM 2530 O O . TRP A 1 315 ? -23.312 -4.343 4.911 1.00 93.75 315 TRP A O 1
ATOM 2540 N N . LYS A 1 316 ? -24.618 -5.578 6.263 1.00 90.25 316 LYS A N 1
ATOM 2541 C CA . LYS A 1 316 ? -25.273 -6.334 5.184 1.00 90.25 316 LYS A CA 1
ATOM 2542 C C . LYS A 1 316 ? -26.463 -5.607 4.564 1.00 90.25 316 LYS A C 1
ATOM 2544 O O . LYS A 1 316 ? -26.681 -5.735 3.363 1.00 90.25 316 LYS A O 1
ATOM 2549 N N . ASP A 1 317 ? -27.238 -4.902 5.374 1.00 87.69 317 ASP A N 1
ATOM 2550 C CA . ASP A 1 317 ? -28.643 -4.604 5.092 1.00 87.69 317 ASP A CA 1
ATOM 2551 C C . ASP A 1 317 ? -29.060 -3.157 5.380 1.00 87.69 317 ASP A C 1
ATOM 2553 O O . ASP A 1 317 ? -30.107 -2.730 4.895 1.00 87.69 317 ASP A O 1
ATO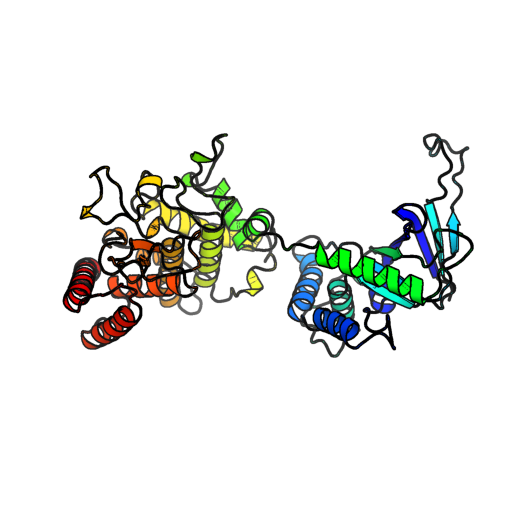M 2557 N N . ALA A 1 318 ? -28.256 -2.376 6.107 1.00 88.75 318 ALA A N 1
ATOM 2558 C CA . ALA A 1 318 ? -28.578 -0.974 6.339 1.00 88.75 318 ALA A CA 1
ATOM 2559 C C . ALA A 1 318 ? -28.479 -0.147 5.050 1.00 88.75 318 ALA A C 1
ATOM 2561 O O . ALA A 1 318 ? -27.630 -0.382 4.182 1.00 88.75 318 ALA A O 1
ATOM 2562 N N . ASP A 1 319 ? -29.289 0.911 4.979 1.00 89.62 319 ASP A N 1
ATOM 2563 C CA . ASP A 1 319 ? -29.084 1.979 4.008 1.00 89.62 319 ASP A CA 1
ATOM 2564 C C . ASP A 1 319 ? -27.803 2.745 4.369 1.00 89.62 319 ASP A C 1
ATOM 2566 O O . ASP A 1 319 ? -27.767 3.618 5.238 1.00 89.62 319 ASP A O 1
ATOM 2570 N N . ARG A 1 320 ? -26.716 2.386 3.688 1.00 90.62 320 ARG A N 1
ATOM 2571 C CA . ARG A 1 320 ? -25.368 2.914 3.918 1.00 90.62 320 ARG A CA 1
ATOM 2572 C C . ARG A 1 320 ? -25.288 4.428 3.740 1.00 90.62 320 ARG A C 1
ATOM 2574 O O . ARG A 1 320 ? -24.435 5.042 4.386 1.00 90.62 320 ARG A O 1
ATOM 2581 N N . GLY A 1 321 ? -26.133 5.019 2.891 1.00 87.75 321 GLY A N 1
ATOM 2582 C CA . GLY A 1 321 ? -26.195 6.470 2.704 1.00 87.75 321 GLY A CA 1
ATOM 2583 C C . GLY A 1 321 ? -26.697 7.177 3.962 1.00 87.75 321 GLY A C 1
ATOM 2584 O O . GLY A 1 321 ? -26.184 8.232 4.325 1.00 87.75 321 GLY A O 1
ATOM 2585 N N . LYS A 1 322 ? -27.614 6.538 4.699 1.00 90.62 322 LYS A N 1
ATOM 2586 C CA . LYS A 1 322 ? -28.182 7.064 5.948 1.00 90.62 322 LYS A CA 1
ATOM 2587 C C . LYS A 1 322 ? -27.283 6.916 7.172 1.00 90.62 322 LYS A C 1
ATOM 2589 O O . LYS A 1 322 ? -27.530 7.579 8.172 1.00 90.62 322 LYS A O 1
ATOM 2594 N N . MET A 1 323 ? -26.247 6.081 7.103 1.00 93.38 323 MET A N 1
ATOM 2595 C CA . MET A 1 323 ? -25.320 5.813 8.216 1.00 93.38 323 MET A CA 1
ATOM 2596 C C . MET A 1 323 ? -24.110 6.761 8.259 1.00 93.38 323 MET A C 1
ATOM 2598 O O . MET A 1 323 ? -23.195 6.562 9.059 1.00 93.38 323 MET A O 1
ATOM 2602 N N . LYS A 1 324 ? -24.082 7.774 7.385 1.00 91.50 324 LYS A N 1
ATOM 2603 C CA . LYS A 1 324 ? -23.008 8.769 7.262 1.00 91.50 324 LYS A CA 1
ATOM 2604 C C . LYS A 1 324 ? -23.609 10.167 7.246 1.00 91.50 324 LYS A C 1
ATOM 2606 O O . LYS A 1 324 ? -23.652 10.788 6.186 1.00 91.50 324 LYS A O 1
ATOM 2611 N N . ASN A 1 325 ? -24.116 10.616 8.391 1.00 88.88 325 ASN A N 1
ATOM 2612 C CA . ASN A 1 325 ? -24.787 11.906 8.541 1.00 88.88 325 ASN A CA 1
ATOM 2613 C C . ASN A 1 325 ? -24.112 12.750 9.632 1.00 88.88 325 ASN A C 1
ATOM 2615 O O . ASN A 1 325 ? -24.315 12.501 10.813 1.00 88.88 325 ASN A O 1
ATOM 2619 N N . HIS A 1 326 ? -23.393 13.811 9.266 1.00 89.50 326 HIS A N 1
ATOM 2620 C CA . HIS A 1 326 ? -22.702 14.695 10.214 1.00 89.50 326 HIS A CA 1
ATOM 2621 C C . HIS A 1 326 ? -23.635 15.714 10.908 1.00 89.50 326 HIS A C 1
ATOM 2623 O O . HIS A 1 326 ? -23.186 16.765 11.391 1.00 89.50 326 HIS A O 1
ATOM 2629 N N . THR A 1 327 ? -24.932 15.407 10.980 1.00 87.19 327 THR A N 1
ATOM 2630 C CA . THR A 1 327 ? -25.963 16.192 11.668 1.00 87.19 327 THR A CA 1
ATOM 2631 C C . THR A 1 327 ? -26.161 15.688 13.107 1.00 87.19 327 THR A C 1
ATOM 2633 O O . THR A 1 327 ? -26.329 14.475 13.310 1.00 87.19 327 THR A O 1
ATOM 2636 N N . PRO A 1 328 ? -26.148 16.584 14.119 1.00 85.75 328 PRO A N 1
ATOM 2637 C CA . PRO A 1 328 ? -26.414 16.226 15.514 1.00 85.75 328 PRO A CA 1
ATOM 2638 C C . PRO A 1 328 ? -27.733 15.481 15.690 1.00 85.75 328 PRO A C 1
ATOM 2640 O O . PRO A 1 328 ? -28.694 15.767 14.988 1.00 85.75 328 PRO A O 1
ATOM 2643 N N . LYS A 1 329 ? -27.796 14.567 16.668 1.00 85.12 329 LYS A N 1
ATOM 2644 C CA . LYS A 1 329 ? -28.979 13.727 16.942 1.00 85.12 329 LYS A CA 1
ATOM 2645 C C . LYS A 1 329 ? -30.280 14.528 17.069 1.00 85.12 329 LYS A C 1
ATOM 2647 O O . LYS A 1 329 ? -31.293 14.101 16.530 1.00 85.12 329 LYS A O 1
ATOM 2652 N N . GLU A 1 330 ? -30.221 15.676 17.741 1.00 83.81 330 GLU A N 1
ATOM 2653 C CA . GLU A 1 330 ? -31.362 16.577 17.976 1.00 83.81 330 GLU A CA 1
ATOM 2654 C C . GLU A 1 330 ? -31.930 17.181 16.677 1.00 83.81 330 GLU A C 1
ATOM 2656 O O . GLU A 1 330 ? -33.114 17.498 16.613 1.00 83.81 330 GLU A O 1
ATOM 2661 N N . ASP A 1 331 ? -31.082 17.333 15.655 1.00 84.31 331 ASP A N 1
ATOM 2662 C CA . ASP A 1 331 ? -31.390 18.029 14.400 1.00 84.31 331 ASP A CA 1
ATOM 2663 C C . ASP A 1 331 ? -31.728 17.052 13.255 1.00 84.31 331 ASP A C 1
ATOM 2665 O O . ASP A 1 331 ? -31.941 17.470 12.117 1.00 84.31 331 ASP A O 1
ATOM 2669 N N . ARG A 1 332 ? -31.748 15.737 13.519 1.00 85.50 332 ARG A N 1
ATOM 2670 C CA . ARG A 1 332 ? -32.109 14.720 12.518 1.00 85.50 332 ARG A CA 1
ATOM 2671 C C . ARG A 1 332 ? -33.627 14.650 12.378 1.00 85.50 332 ARG A C 1
ATOM 2673 O O . ARG A 1 332 ? -34.344 14.575 13.370 1.00 85.50 332 ARG A O 1
ATOM 2680 N N . GLU A 1 333 ? -34.124 14.555 11.147 1.00 77.81 333 GLU A N 1
ATOM 2681 C CA . GLU A 1 333 ? -35.564 14.541 10.826 1.00 77.81 333 GLU A CA 1
ATOM 2682 C C . GLU A 1 333 ? -36.298 13.235 11.224 1.00 77.81 333 GLU A C 1
ATOM 2684 O O . GLU A 1 333 ? -37.402 12.965 10.758 1.00 77.81 333 GLU A O 1
ATOM 2689 N N . GLY A 1 334 ? -35.703 12.391 12.076 1.00 73.44 334 GLY A N 1
ATOM 2690 C CA . GLY A 1 334 ? -36.290 11.110 12.491 1.00 73.44 334 GLY A CA 1
ATOM 2691 C C . GLY A 1 334 ? -36.395 10.070 11.365 1.00 73.44 334 GLY A C 1
ATOM 2692 O O . GLY A 1 334 ? -37.111 9.082 11.499 1.00 73.44 334 GLY A O 1
ATOM 2693 N N . ASP A 1 335 ? -35.664 10.261 10.268 1.00 76.88 335 ASP A N 1
ATOM 2694 C CA . ASP A 1 335 ? -35.697 9.462 9.033 1.00 76.88 335 ASP A CA 1
ATOM 2695 C C . ASP A 1 335 ? -34.859 8.164 9.084 1.00 76.88 335 ASP A C 1
ATOM 2697 O O . ASP A 1 335 ? -34.644 7.494 8.060 1.00 76.88 335 ASP A O 1
ATOM 2701 N N . GLY A 1 336 ? -34.379 7.817 10.282 1.00 78.31 336 GLY A N 1
ATOM 2702 C CA . GLY A 1 336 ? -33.502 6.678 10.543 1.00 78.31 336 GLY A CA 1
ATOM 2703 C C . GLY A 1 336 ? -32.022 6.933 10.246 1.00 78.31 336 GLY A C 1
ATOM 2704 O O . GLY A 1 336 ? -31.257 5.972 10.194 1.00 78.31 336 GLY A O 1
ATOM 2705 N N . THR A 1 337 ? -31.603 8.187 10.031 1.00 86.50 337 THR A N 1
ATOM 2706 C CA . THR A 1 337 ? -30.186 8.518 9.824 1.00 86.50 337 THR A CA 1
ATOM 2707 C C . THR A 1 337 ? -29.352 8.468 11.106 1.00 86.50 337 THR A C 1
ATOM 2709 O O . THR A 1 337 ? -29.794 8.800 12.210 1.00 86.50 337 THR A O 1
ATOM 2712 N N . MET A 1 338 ? -28.094 8.067 10.944 1.00 91.06 338 MET A N 1
ATOM 2713 C CA . MET A 1 338 ? -27.093 7.952 11.999 1.00 91.06 338 MET A CA 1
ATOM 2714 C C . MET A 1 338 ? -25.727 8.374 11.459 1.00 91.06 338 MET A C 1
ATOM 2716 O O . MET A 1 338 ? -25.477 8.287 10.260 1.00 91.06 338 MET A O 1
ATOM 2720 N N . ASP A 1 339 ? -24.822 8.806 12.336 1.00 92.31 339 ASP A N 1
ATOM 2721 C CA . ASP A 1 339 ? -23.409 8.967 11.988 1.00 92.31 339 ASP A CA 1
ATOM 2722 C C . ASP A 1 339 ? -22.594 7.805 12.557 1.00 92.31 339 ASP A C 1
ATOM 2724 O O . ASP A 1 339 ? -21.993 7.904 13.624 1.00 92.31 339 ASP A O 1
ATOM 2728 N N . HIS A 1 340 ? -22.652 6.648 11.905 1.00 94.88 340 HIS A N 1
ATOM 2729 C CA . HIS A 1 340 ? -22.124 5.413 12.471 1.00 94.88 340 HIS A CA 1
ATOM 2730 C C . HIS A 1 340 ? -20.622 5.276 12.188 1.00 94.88 340 HIS A C 1
ATOM 2732 O O . HIS A 1 340 ? -20.206 5.104 11.041 1.00 94.88 340 HIS A O 1
ATOM 2738 N N . LEU A 1 341 ? -19.779 5.250 13.228 1.00 95.56 341 LEU A N 1
ATOM 2739 C CA . LEU A 1 341 ? -18.315 5.225 13.084 1.00 95.56 341 LEU A CA 1
ATOM 2740 C C . LEU A 1 341 ? -17.806 4.070 12.197 1.00 95.56 341 LEU A C 1
ATOM 2742 O O . LEU A 1 341 ? -16.942 4.286 11.352 1.00 95.56 341 LEU A O 1
ATOM 2746 N N . LEU A 1 342 ? -18.355 2.856 12.331 1.00 96.19 342 LEU A N 1
ATOM 2747 C CA . LEU A 1 342 ? -17.952 1.700 11.506 1.00 96.19 342 LEU A CA 1
ATOM 2748 C C . LEU A 1 342 ? -18.438 1.734 10.041 1.00 96.19 342 LEU A C 1
ATOM 2750 O O . LEU A 1 342 ? -18.072 0.854 9.264 1.00 96.19 342 LEU A O 1
ATOM 2754 N N . PHE A 1 343 ? -19.223 2.735 9.634 1.00 95.12 343 PHE A N 1
ATOM 2755 C CA . PHE A 1 343 ? -19.522 3.006 8.218 1.00 95.12 343 PHE A CA 1
ATOM 2756 C C . PHE A 1 343 ? -18.511 3.980 7.600 1.00 95.12 343 PHE A C 1
ATOM 2758 O O . PHE A 1 343 ? -18.558 4.254 6.400 1.00 95.12 343 PHE A O 1
ATOM 2765 N N . TRP A 1 344 ? -17.566 4.477 8.400 1.00 94.25 344 TRP A N 1
ATOM 2766 C CA . TRP A 1 344 ? -16.476 5.323 7.950 1.00 94.25 344 TRP A CA 1
ATOM 2767 C C . TRP A 1 344 ? -15.157 4.544 7.878 1.00 94.25 344 TRP A C 1
ATOM 2769 O O . TRP A 1 344 ? -14.827 3.806 8.812 1.00 94.25 344 TRP A O 1
ATOM 2779 N N . PRO A 1 345 ? -14.330 4.763 6.834 1.00 94.19 345 PRO A N 1
ATOM 2780 C CA . PRO A 1 345 ? -13.043 4.088 6.677 1.00 94.19 345 PRO A CA 1
ATOM 2781 C C . PRO A 1 345 ? -12.133 4.127 7.906 1.00 94.19 345 PRO A C 1
ATOM 2783 O O . PRO A 1 345 ? -11.519 3.127 8.257 1.00 94.19 345 PRO A O 1
ATOM 2786 N N . VAL A 1 346 ? -12.053 5.269 8.593 1.00 94.06 346 VAL A N 1
ATOM 2787 C CA . VAL A 1 346 ? -11.186 5.413 9.773 1.00 94.06 346 VAL A CA 1
ATOM 2788 C C . VAL A 1 346 ? -11.653 4.544 10.948 1.00 94.06 346 VAL A C 1
ATOM 2790 O O . VAL A 1 346 ? -10.814 4.006 11.664 1.00 94.06 346 VAL A O 1
ATOM 2793 N N . GLY A 1 347 ? -12.969 4.353 11.110 1.00 95.56 347 GLY A N 1
ATOM 2794 C CA . GLY A 1 347 ? -13.542 3.453 12.111 1.00 95.56 347 GLY A CA 1
ATOM 2795 C C . GLY A 1 347 ? -13.290 1.988 11.777 1.00 95.56 347 GLY A C 1
ATOM 2796 O O . GLY A 1 347 ? -12.898 1.223 12.649 1.00 95.56 347 GLY A O 1
ATOM 2797 N N . GLN A 1 348 ? -13.425 1.616 10.502 1.00 97.06 348 GLN A N 1
ATOM 2798 C CA . GLN A 1 348 ? -13.144 0.260 10.015 1.00 97.06 348 GLN A CA 1
ATOM 2799 C C . GLN A 1 348 ? -11.666 -0.122 10.200 1.00 97.06 348 GLN A C 1
ATOM 2801 O O . GLN A 1 348 ? -11.362 -1.207 10.692 1.00 97.06 348 GLN A O 1
ATOM 2806 N N . ILE A 1 349 ? -10.744 0.794 9.883 1.00 97.19 349 ILE A N 1
ATOM 2807 C CA . ILE A 1 349 ? -9.302 0.598 10.105 1.00 97.19 349 ILE A CA 1
ATOM 2808 C C . ILE A 1 349 ? -8.988 0.544 11.609 1.00 97.19 349 ILE A C 1
ATOM 2810 O O . ILE A 1 349 ? -8.199 -0.295 12.032 1.00 97.19 349 ILE A O 1
ATOM 2814 N N . GLY A 1 350 ? -9.618 1.392 12.431 1.00 97.06 350 GLY A N 1
ATOM 2815 C CA . GLY A 1 350 ? -9.452 1.340 13.888 1.00 97.06 350 GLY A CA 1
ATOM 2816 C C . GLY A 1 350 ? -9.937 0.023 14.499 1.00 97.06 350 GLY A C 1
ATOM 2817 O O . GLY A 1 350 ? -9.259 -0.555 15.344 1.00 97.06 350 GLY A O 1
ATOM 2818 N N . LEU A 1 351 ? -11.058 -0.514 14.009 1.00 98.12 351 LEU A N 1
ATOM 2819 C CA . LEU A 1 351 ? -11.529 -1.844 14.392 1.00 98.12 351 LEU A CA 1
ATOM 2820 C C . LEU A 1 351 ? -10.535 -2.941 13.980 1.00 98.12 351 LEU A C 1
ATOM 2822 O O . LEU A 1 351 ? -10.305 -3.865 14.756 1.00 98.12 351 LEU A O 1
ATOM 2826 N N . ALA A 1 352 ? -9.921 -2.836 12.796 1.00 98.25 352 ALA A N 1
ATOM 2827 C CA . ALA A 1 352 ? -8.902 -3.789 12.359 1.00 98.25 352 ALA A CA 1
ATOM 2828 C C . ALA A 1 352 ? -7.677 -3.798 13.287 1.00 98.25 352 ALA A C 1
ATOM 2830 O O . ALA A 1 352 ? -7.225 -4.876 13.668 1.00 98.25 352 ALA A O 1
ATOM 2831 N N . PHE A 1 353 ? -7.182 -2.622 13.696 1.00 97.88 353 PHE A N 1
ATOM 2832 C CA . PHE A 1 353 ? -6.099 -2.518 14.682 1.00 97.88 353 PHE A CA 1
ATOM 2833 C C . PHE A 1 353 ? -6.483 -3.158 16.018 1.00 97.88 353 PHE A C 1
ATOM 2835 O O . PHE A 1 353 ? -5.745 -4.004 16.506 1.00 97.88 353 PHE A O 1
ATOM 2842 N N . TYR A 1 354 ? -7.672 -2.855 16.550 1.00 97.94 354 TYR A N 1
ATOM 2843 C CA . TYR A 1 354 ? -8.148 -3.469 17.794 1.00 97.94 354 TYR A CA 1
ATOM 2844 C C . TYR A 1 354 ? -8.203 -5.002 17.713 1.00 97.94 354 TYR A C 1
ATOM 2846 O O . TYR A 1 354 ? -7.759 -5.695 18.626 1.00 97.94 354 TYR A O 1
ATOM 2854 N N . ILE A 1 355 ? -8.735 -5.548 16.614 1.00 97.75 355 ILE A N 1
ATOM 2855 C CA . ILE A 1 355 ? -8.799 -7.001 16.408 1.00 97.75 355 ILE A CA 1
ATOM 2856 C C . ILE A 1 355 ? -7.394 -7.601 16.413 1.00 97.75 355 ILE A C 1
ATOM 2858 O O . ILE A 1 355 ? -7.174 -8.627 17.052 1.00 97.75 355 ILE A O 1
ATOM 2862 N N . VAL A 1 356 ? -6.448 -6.961 15.726 1.00 95.69 356 VAL A N 1
ATOM 2863 C CA . VAL A 1 356 ? -5.055 -7.410 15.691 1.00 95.69 356 VAL A CA 1
ATOM 2864 C C . VAL A 1 356 ? -4.395 -7.329 17.063 1.00 95.69 356 VAL A C 1
ATOM 2866 O O . VAL A 1 356 ? -3.714 -8.280 17.432 1.00 95.69 356 VAL A O 1
ATOM 2869 N N . ASP A 1 357 ? -4.650 -6.285 17.850 1.00 94.31 357 ASP A N 1
ATOM 2870 C CA . ASP A 1 357 ? -4.128 -6.181 19.217 1.00 94.31 357 ASP A CA 1
ATOM 2871 C C . ASP A 1 357 ? -4.613 -7.347 20.095 1.00 94.31 357 ASP A C 1
ATOM 2873 O O . ASP A 1 357 ? -3.854 -7.876 20.909 1.00 94.31 357 ASP A O 1
ATOM 2877 N N . VAL A 1 358 ? -5.866 -7.788 19.924 1.00 94.00 358 VAL A N 1
ATOM 2878 C CA . VAL A 1 358 ? -6.401 -8.973 20.618 1.00 94.00 358 VAL A CA 1
ATOM 2879 C C . VAL A 1 358 ? -5.750 -10.258 20.102 1.00 94.00 358 VAL A C 1
ATOM 2881 O O . VAL A 1 358 ? -5.311 -11.070 20.914 1.00 94.00 358 VAL A O 1
ATOM 2884 N N . ILE A 1 359 ? -5.635 -10.429 18.778 1.00 93.69 359 ILE A N 1
ATOM 2885 C CA . ILE A 1 359 ? -4.963 -11.590 18.168 1.00 93.69 359 ILE A CA 1
ATOM 2886 C C . ILE A 1 359 ? -3.532 -11.706 18.702 1.00 93.69 359 ILE A C 1
ATOM 2888 O O . ILE A 1 359 ? -3.151 -12.754 19.208 1.00 93.69 359 ILE A O 1
ATOM 2892 N N . GLN A 1 360 ? -2.750 -10.629 18.646 1.00 91.12 360 GLN A N 1
ATOM 2893 C CA . GLN A 1 360 ? -1.335 -10.637 19.023 1.00 91.12 360 GLN A CA 1
ATOM 2894 C C . GLN A 1 360 ? -1.110 -10.879 20.519 1.00 91.12 360 GLN A C 1
ATOM 2896 O O . GLN A 1 360 ? -0.096 -11.464 20.889 1.00 91.12 360 GLN A O 1
ATOM 2901 N N . LYS A 1 361 ? -2.045 -10.476 21.388 1.00 89.25 361 LYS A N 1
ATOM 2902 C CA . LYS A 1 361 ? -1.997 -10.828 22.817 1.00 89.25 361 LYS A CA 1
ATOM 2903 C C . LYS A 1 361 ? -2.218 -12.322 23.064 1.00 89.25 361 LYS A C 1
ATOM 2905 O O . LYS A 1 361 ? -1.732 -12.845 24.064 1.00 89.25 361 LYS A O 1
ATOM 2910 N N . GLU A 1 362 ? -2.983 -12.986 22.203 1.00 86.75 362 GLU A N 1
ATOM 2911 C CA . GLU A 1 362 ? -3.315 -14.410 22.331 1.00 86.75 362 GLU A CA 1
ATOM 2912 C C . GLU A 1 362 ? -2.350 -15.327 21.593 1.00 86.75 362 GLU A C 1
ATOM 2914 O O . GLU A 1 362 ? -2.187 -16.481 21.992 1.00 86.75 362 GLU A O 1
ATOM 2919 N N . LEU A 1 363 ? -1.707 -14.819 20.544 1.00 86.50 363 LEU A N 1
ATOM 2920 C CA . LEU A 1 363 ? -0.750 -15.555 19.738 1.00 86.50 363 LEU A CA 1
ATOM 2921 C C . LEU A 1 363 ? 0.513 -15.831 20.572 1.00 86.50 363 LEU A C 1
ATOM 2923 O O . LEU A 1 363 ? 1.419 -15.006 20.680 1.00 86.50 363 LEU A O 1
ATOM 2927 N N . GLN A 1 364 ? 0.554 -17.000 21.211 1.00 75.06 364 GLN A N 1
ATOM 2928 C CA . GLN A 1 364 ? 1.732 -17.495 21.919 1.00 75.06 364 GLN A CA 1
ATOM 2929 C C . GLN A 1 364 ? 2.830 -17.875 20.921 1.00 75.06 364 GLN A C 1
ATOM 2931 O O . GLN A 1 364 ? 2.554 -18.221 19.768 1.00 75.06 364 GLN A O 1
ATOM 2936 N N . GLU A 1 365 ? 4.084 -17.851 21.371 1.00 70.44 365 GLU A N 1
ATOM 2937 C CA . GLU A 1 365 ? 5.233 -18.238 20.553 1.00 70.44 365 GLU A CA 1
ATOM 2938 C C . GLU A 1 365 ? 5.057 -19.675 20.020 1.00 70.44 365 GLU A C 1
ATOM 2940 O O . GLU A 1 365 ? 4.932 -20.627 20.788 1.00 70.44 365 GLU A O 1
ATOM 2945 N N . GLY A 1 366 ? 4.992 -19.820 18.692 1.00 65.31 366 GLY A N 1
ATOM 2946 C CA . GLY A 1 366 ? 4.781 -21.104 18.013 1.00 65.31 366 GLY A CA 1
ATOM 2947 C C . GLY A 1 366 ? 3.320 -21.519 17.790 1.00 65.31 366 GLY A C 1
ATOM 2948 O O . GLY A 1 366 ? 3.095 -22.612 17.275 1.00 65.31 366 GLY A O 1
ATOM 2949 N N . SER A 1 367 ? 2.336 -20.685 18.147 1.00 79.31 367 SER A N 1
ATOM 2950 C CA . SER A 1 367 ? 0.921 -20.924 17.818 1.00 79.31 367 SER A CA 1
ATOM 2951 C C . SER A 1 367 ? 0.536 -20.350 16.449 1.00 79.31 367 SER A C 1
ATOM 2953 O O . SER A 1 367 ? 1.048 -19.312 16.030 1.00 79.31 367 SER A O 1
ATOM 2955 N N . GLU A 1 368 ? -0.362 -21.041 15.745 1.00 85.62 368 GLU A N 1
ATOM 2956 C CA . GLU A 1 368 ? -0.945 -20.566 14.487 1.00 85.62 368 GLU A CA 1
ATOM 2957 C C . GLU A 1 368 ? -2.181 -19.695 14.750 1.00 85.62 368 GLU A C 1
ATOM 2959 O O . GLU A 1 368 ? -2.837 -19.800 15.790 1.00 85.62 368 GLU A O 1
ATOM 2964 N N . PHE A 1 369 ? -2.507 -18.830 13.788 1.00 92.88 369 PHE A N 1
ATOM 2965 C CA . PHE A 1 369 ? -3.729 -18.036 13.827 1.00 92.88 369 PHE A CA 1
ATOM 2966 C C . PHE A 1 369 ? -4.976 -18.931 13.835 1.00 92.88 369 PHE A C 1
ATOM 2968 O O . PHE A 1 369 ? -5.101 -19.853 13.032 1.00 92.88 369 PHE A O 1
ATOM 2975 N N . ASP A 1 370 ? -5.938 -18.600 14.699 1.00 92.50 370 ASP A N 1
ATOM 2976 C CA . ASP A 1 370 ? -7.254 -19.232 14.725 1.00 92.50 370 ASP A CA 1
ATOM 2977 C C . ASP A 1 370 ? -8.361 -18.168 14.719 1.00 92.50 370 ASP A C 1
ATOM 2979 O O . ASP A 1 370 ? -8.348 -17.194 15.479 1.00 92.50 370 ASP A O 1
ATOM 2983 N N . ILE A 1 371 ? -9.381 -18.375 13.883 1.00 95.50 371 ILE A N 1
ATOM 2984 C CA . ILE A 1 371 ? -10.501 -17.439 13.715 1.00 95.50 371 ILE A CA 1
ATOM 2985 C C . ILE A 1 371 ? -11.296 -17.190 15.015 1.00 95.50 371 ILE A C 1
ATOM 2987 O O . ILE A 1 371 ? -12.020 -16.198 15.129 1.00 95.50 371 ILE A O 1
ATOM 2991 N N . SER A 1 372 ? -11.196 -18.070 16.016 1.00 94.69 372 SER A N 1
ATOM 2992 C CA . SER A 1 372 ? -11.794 -17.883 17.343 1.00 94.69 372 SER A CA 1
ATOM 2993 C C . SER A 1 372 ? -11.233 -16.674 18.095 1.00 94.69 372 SER A C 1
ATOM 2995 O O . SER A 1 372 ? -12.004 -16.030 18.811 1.00 94.69 372 SER A O 1
ATOM 2997 N N . MET A 1 373 ? -9.975 -16.289 17.856 1.00 94.75 373 MET A N 1
ATOM 2998 C CA . MET A 1 373 ? -9.381 -15.059 18.399 1.00 94.75 373 MET A CA 1
ATOM 2999 C C . MET A 1 373 ? -10.171 -13.830 17.916 1.00 94.75 373 MET A C 1
ATOM 3001 O O . MET A 1 373 ? -10.545 -12.950 18.693 1.00 94.75 373 MET A O 1
ATOM 3005 N N . VAL A 1 374 ? -10.559 -13.823 16.636 1.00 97.00 374 VAL A N 1
ATOM 3006 C CA . VAL A 1 374 ? -11.384 -12.758 16.039 1.00 97.00 374 VAL A CA 1
ATOM 3007 C C . VAL A 1 374 ? -12.809 -12.788 16.580 1.00 97.00 374 VAL A C 1
ATOM 3009 O O . VAL A 1 374 ? -13.379 -11.741 16.887 1.00 97.00 374 VAL A O 1
ATOM 3012 N N . LYS A 1 375 ? -13.390 -13.980 16.776 1.00 96.44 375 LYS A N 1
ATOM 3013 C CA . LYS A 1 375 ? -14.709 -14.116 17.426 1.00 96.44 375 LYS A CA 1
ATOM 3014 C C . LYS A 1 375 ? -14.702 -13.540 18.841 1.00 96.44 375 LYS A C 1
ATOM 3016 O O . LYS A 1 375 ? -15.691 -12.932 19.245 1.00 96.44 375 LYS A O 1
ATOM 3021 N N . LYS A 1 376 ? -13.612 -13.718 19.591 1.00 94.19 376 LYS A N 1
ATOM 3022 C CA . LYS A 1 376 ? -13.464 -13.153 20.934 1.00 94.19 376 LYS A CA 1
ATOM 3023 C C . LYS A 1 376 ? -13.354 -11.629 20.894 1.00 94.19 376 LYS A C 1
ATOM 3025 O O . LYS A 1 376 ? -14.078 -10.975 21.647 1.00 94.19 376 LYS A O 1
ATOM 3030 N N . ALA A 1 377 ? -12.547 -11.077 19.985 1.00 95.88 377 ALA A N 1
ATOM 3031 C CA . ALA A 1 377 ? -12.448 -9.629 19.780 1.00 95.88 377 ALA A CA 1
ATOM 3032 C C . ALA A 1 377 ? -13.818 -9.005 19.445 1.00 95.88 377 ALA A C 1
ATOM 3034 O O . ALA A 1 377 ? -14.215 -7.997 20.026 1.00 95.88 377 ALA A O 1
ATOM 3035 N N . LEU A 1 378 ? -14.591 -9.652 18.568 1.00 96.81 378 LEU A N 1
ATOM 3036 C CA . LEU A 1 378 ? -15.908 -9.172 18.134 1.00 96.81 378 LEU A CA 1
ATOM 3037 C C . LEU A 1 378 ? -17.048 -9.470 19.118 1.00 96.81 378 LEU A C 1
ATOM 3039 O O . LEU A 1 378 ? -18.177 -9.017 18.916 1.00 96.81 378 LEU A O 1
ATOM 3043 N N . LYS A 1 379 ? -16.799 -10.224 20.193 1.00 94.88 379 LYS A N 1
ATOM 3044 C CA . LYS A 1 379 ? -17.833 -10.523 21.185 1.00 94.88 379 LYS A CA 1
ATOM 3045 C C . LYS A 1 379 ? -18.364 -9.219 21.784 1.00 94.88 379 LYS A C 1
ATOM 3047 O O . LYS A 1 379 ? -17.586 -8.406 22.277 1.00 94.88 379 LYS A O 1
ATOM 3052 N N . ASP A 1 380 ? -19.686 -9.057 21.793 1.00 94.00 380 ASP A N 1
ATOM 3053 C CA . ASP A 1 380 ? -20.377 -7.878 22.334 1.00 94.00 380 ASP A CA 1
ATOM 3054 C C . ASP A 1 380 ? -20.044 -6.547 21.620 1.00 94.00 380 ASP A C 1
ATOM 3056 O O . ASP A 1 380 ? -20.397 -5.484 22.125 1.00 94.00 380 ASP A O 1
ATOM 3060 N N . ILE A 1 381 ? -19.420 -6.581 20.432 1.00 95.88 381 ILE A N 1
ATOM 3061 C CA . ILE A 1 381 ? -18.982 -5.377 19.700 1.00 95.88 381 ILE A CA 1
ATOM 3062 C C . ILE A 1 381 ? -20.142 -4.433 19.340 1.00 95.88 381 ILE A C 1
ATOM 3064 O O . ILE A 1 381 ? -19.989 -3.215 19.382 1.00 95.88 381 ILE A O 1
ATOM 3068 N N . ASN A 1 382 ? -21.333 -4.977 19.077 1.00 95.38 382 ASN A N 1
ATOM 3069 C CA . ASN A 1 382 ? -22.531 -4.192 18.754 1.00 95.38 382 ASN A CA 1
ATOM 3070 C C . ASN A 1 382 ? -23.182 -3.526 19.976 1.00 95.38 382 ASN A C 1
ATOM 3072 O O . ASN A 1 382 ? -24.091 -2.720 19.821 1.00 95.38 382 ASN A O 1
ATOM 3076 N N . LYS A 1 383 ? -22.742 -3.840 21.205 1.00 94.50 383 LYS A N 1
ATOM 3077 C CA . LYS A 1 383 ? -23.212 -3.131 22.410 1.00 94.50 383 LYS A CA 1
ATOM 3078 C C . LYS A 1 383 ? -22.561 -1.753 22.571 1.00 94.50 383 LYS A C 1
ATOM 3080 O O . LYS A 1 383 ? -23.001 -0.981 23.424 1.00 94.50 383 LYS A O 1
ATOM 3085 N N . ILE A 1 384 ? -21.510 -1.463 21.803 1.00 95.19 384 ILE A N 1
ATOM 3086 C CA . ILE A 1 384 ? -20.904 -0.134 21.727 1.00 95.19 384 ILE A CA 1
ATOM 3087 C C . ILE A 1 384 ? -21.874 0.792 20.987 1.00 95.19 384 ILE A C 1
ATOM 3089 O O . ILE A 1 384 ? -22.357 0.453 19.911 1.00 95.19 384 ILE A O 1
ATOM 3093 N N . ASP A 1 385 ? -22.147 1.969 21.552 1.00 93.38 385 ASP A N 1
ATOM 3094 C CA . ASP A 1 385 ? -22.840 3.024 20.811 1.00 93.38 385 ASP A CA 1
ATOM 3095 C C . ASP A 1 385 ? -21.862 3.620 19.798 1.00 93.38 385 ASP A C 1
ATOM 3097 O O . ASP A 1 385 ? -20.894 4.270 20.184 1.00 93.38 385 ASP A O 1
ATOM 3101 N N . TRP A 1 386 ? -22.081 3.354 18.513 1.00 95.06 386 TRP A N 1
ATOM 3102 C CA . TRP A 1 386 ? -21.199 3.779 17.427 1.00 95.06 386 TRP A CA 1
ATOM 3103 C C . TRP A 1 386 ? -21.551 5.147 16.834 1.00 95.06 386 TRP A C 1
ATOM 3105 O O . TRP A 1 386 ? -20.930 5.541 15.844 1.00 95.06 386 TRP A O 1
ATOM 3115 N N . ASP A 1 387 ? -22.535 5.869 17.382 1.00 93.94 387 ASP A N 1
ATOM 3116 C CA . ASP A 1 387 ? -22.882 7.199 16.880 1.00 93.94 387 ASP A CA 1
ATOM 3117 C C . ASP A 1 387 ? -21.767 8.200 17.197 1.00 93.94 387 ASP A C 1
ATOM 3119 O O . ASP A 1 387 ? -21.414 8.407 18.358 1.00 93.94 387 ASP A O 1
ATOM 3123 N N . LEU A 1 388 ? -21.239 8.870 16.174 1.00 93.44 388 LEU A N 1
ATOM 3124 C CA . LEU A 1 388 ? -20.168 9.856 16.310 1.00 93.44 388 LEU A CA 1
ATOM 3125 C C . LEU A 1 388 ? -20.535 11.060 17.197 1.00 93.44 388 LEU A C 1
ATOM 3127 O O . LEU A 1 388 ? -19.639 11.796 17.612 1.00 93.44 388 LEU A O 1
ATOM 3131 N N . PHE A 1 389 ? -21.821 11.265 17.504 1.00 91.50 389 PHE A N 1
ATOM 3132 C CA . PHE A 1 389 ? -22.299 12.288 18.440 1.00 91.50 389 PHE A CA 1
ATOM 3133 C C . PHE A 1 389 ? -22.429 11.816 19.897 1.00 91.50 389 PHE A C 1
ATOM 3135 O O . PHE A 1 389 ? -22.726 12.640 20.761 1.00 91.50 389 PHE A O 1
ATOM 3142 N N . SER A 1 390 ? -22.194 10.535 20.187 1.00 91.25 390 SER A N 1
ATOM 3143 C CA . SER A 1 390 ? -22.128 9.997 21.553 1.00 91.25 390 SER A CA 1
ATOM 3144 C C . SER A 1 390 ? -20.701 10.006 22.106 1.00 91.25 390 SER A C 1
ATOM 3146 O O . SER A 1 390 ? -19.724 9.963 21.351 1.00 91.25 390 SER A O 1
ATOM 3148 N N . GLY A 1 391 ? -20.554 9.995 23.434 1.00 89.44 391 GLY A N 1
ATOM 3149 C CA . GLY A 1 391 ? -19.302 9.585 24.074 1.00 89.44 391 GLY A CA 1
ATOM 3150 C C . GLY A 1 391 ? -19.006 8.100 23.797 1.00 89.44 391 GLY A C 1
ATOM 3151 O O . GLY A 1 391 ? -19.929 7.286 23.873 1.00 89.44 391 GLY A O 1
ATOM 3152 N N . PRO A 1 392 ? -17.756 7.711 23.468 1.00 90.81 392 PRO A N 1
ATOM 3153 C CA . PRO A 1 392 ? -16.515 8.505 23.516 1.00 90.81 392 PRO A CA 1
ATOM 3154 C C . PRO A 1 392 ? -16.141 9.255 22.226 1.00 90.81 392 PRO A C 1
ATOM 3156 O O . PRO A 1 392 ? -15.082 9.882 22.174 1.00 90.81 392 PRO A O 1
ATOM 3159 N N . TRP A 1 393 ? -16.937 9.149 21.163 1.00 92.56 393 TRP A N 1
ATOM 3160 C CA . TRP A 1 393 ? -16.528 9.523 19.805 1.00 92.56 393 TRP A CA 1
ATOM 3161 C C . TRP A 1 393 ? -16.606 11.020 19.528 1.00 92.56 393 TRP A C 1
ATOM 3163 O O . TRP A 1 393 ? -15.753 11.569 18.821 1.00 92.56 393 TRP A O 1
ATOM 3173 N N . TYR A 1 394 ? -17.604 11.696 20.090 1.00 90.88 394 TYR A N 1
ATOM 3174 C CA . TYR A 1 394 ? -17.788 13.121 19.864 1.00 90.88 394 TYR A CA 1
ATOM 3175 C C . TYR A 1 394 ? -16.611 13.925 20.427 1.00 90.88 394 TYR A C 1
ATOM 3177 O O . TYR A 1 394 ? -16.216 13.782 21.581 1.00 90.88 394 TYR A O 1
ATOM 3185 N N . GLY A 1 395 ? -16.015 14.771 19.590 1.00 86.38 395 GLY A N 1
ATOM 3186 C CA . GLY A 1 395 ? -14.771 15.480 19.880 1.00 86.38 395 GLY A CA 1
ATOM 3187 C C . GLY A 1 395 ? -13.512 14.641 19.667 1.00 86.38 395 GLY A C 1
ATOM 3188 O O . GLY A 1 395 ? -12.468 15.210 19.361 1.00 86.38 395 GLY A O 1
ATOM 3189 N N . TYR A 1 396 ? -13.590 13.315 19.781 1.00 86.94 396 TYR A N 1
ATOM 3190 C CA . TYR A 1 396 ? -12.446 12.412 19.639 1.00 86.94 396 TYR A CA 1
ATOM 3191 C C . TYR A 1 396 ? -12.179 12.040 18.175 1.00 86.94 396 TYR A C 1
ATOM 3193 O O . TYR A 1 396 ? -11.059 12.165 17.678 1.00 86.94 396 TYR A O 1
ATOM 3201 N N . THR A 1 397 ? -13.227 11.645 17.452 1.00 87.81 397 THR A N 1
ATOM 3202 C CA . THR A 1 397 ? -13.196 11.334 16.014 1.00 87.81 397 THR A CA 1
ATOM 3203 C C . THR A 1 397 ? -13.959 12.364 15.187 1.00 87.81 397 THR A C 1
ATOM 3205 O O . THR A 1 397 ? -13.556 12.649 14.059 1.00 87.81 397 THR A O 1
ATOM 3208 N N . LEU A 1 398 ? -15.022 12.966 15.728 1.00 88.19 398 LEU A N 1
ATOM 3209 C CA . LEU A 1 398 ? -15.819 14.004 15.067 1.00 88.19 398 LEU A CA 1
ATOM 3210 C C . LEU A 1 398 ? -15.588 15.363 15.735 1.00 88.19 398 LEU A C 1
ATOM 3212 O O . LEU A 1 398 ? -15.788 15.498 16.934 1.00 88.19 398 LEU A O 1
ATOM 3216 N N . HIS A 1 399 ? -15.203 16.389 14.975 1.00 82.06 399 HIS A N 1
ATOM 3217 C CA . HIS A 1 399 ? -14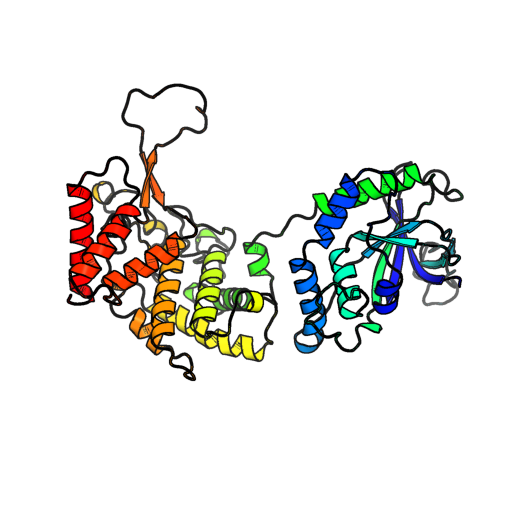.921 17.721 15.522 1.00 82.06 399 HIS A CA 1
ATOM 3218 C C . HIS A 1 399 ? -15.688 18.829 14.803 1.00 82.06 399 HIS A C 1
ATOM 3220 O O . HIS A 1 399 ? -16.010 18.741 13.616 1.00 82.06 399 HIS A O 1
ATOM 3226 N N . LYS A 1 400 ? -15.952 19.907 15.544 1.00 79.06 400 LYS A N 1
ATOM 3227 C CA . LYS A 1 400 ? -16.564 21.136 15.034 1.00 79.06 400 LYS A CA 1
ATOM 3228 C C . LYS A 1 400 ? -15.508 22.001 14.348 1.00 79.06 400 LYS A C 1
ATOM 3230 O O . LYS A 1 400 ? -14.500 22.352 14.958 1.00 79.06 400 LYS A O 1
ATOM 3235 N N . VAL A 1 401 ? -15.758 22.390 13.100 1.00 74.50 401 VAL A N 1
ATOM 3236 C CA . VAL A 1 401 ? -14.937 23.359 12.361 1.00 74.50 401 VAL A CA 1
ATOM 3237 C C . VAL A 1 401 ? -15.782 24.540 11.901 1.00 74.50 401 VAL A C 1
ATOM 3239 O O . VAL A 1 401 ? -16.914 24.368 11.452 1.00 74.50 401 VAL A O 1
ATOM 3242 N N . ALA A 1 402 ? -15.221 25.746 11.961 1.00 67.94 402 ALA A N 1
ATOM 3243 C CA . ALA A 1 402 ? -15.853 26.914 11.355 1.00 67.94 402 ALA A CA 1
ATOM 3244 C C . ALA A 1 402 ? -15.949 26.730 9.828 1.00 67.94 402 ALA A C 1
ATOM 3246 O O . ALA A 1 402 ? -14.998 26.277 9.177 1.00 67.94 402 ALA A O 1
ATOM 3247 N N . LYS A 1 403 ? -17.087 27.090 9.228 1.00 64.31 403 LYS A N 1
ATOM 3248 C CA . LYS A 1 403 ? -17.211 27.239 7.778 1.00 64.31 403 LYS A CA 1
ATOM 3249 C C . LYS A 1 403 ? -16.359 28.439 7.365 1.00 64.31 403 LYS A C 1
ATOM 3251 O O . LYS A 1 403 ? -16.747 29.586 7.533 1.00 64.31 403 LYS A O 1
ATOM 3256 N N . VAL A 1 404 ? -15.173 28.170 6.826 1.00 55.88 404 VAL A N 1
ATOM 3257 C CA . VAL A 1 404 ? -14.400 29.191 6.113 1.00 55.88 404 VAL A CA 1
ATOM 3258 C C . VAL A 1 404 ? -14.935 29.251 4.685 1.00 55.88 404 VAL A C 1
ATOM 3260 O O . VAL A 1 404 ? -14.853 28.259 3.958 1.00 55.88 404 VAL A O 1
ATOM 3263 N N . ASP A 1 405 ? -15.499 30.393 4.301 1.00 46.28 405 ASP A N 1
ATOM 3264 C CA . ASP A 1 405 ? -15.891 30.675 2.923 1.00 46.28 405 ASP A CA 1
ATOM 3265 C C . ASP A 1 405 ? -14.628 30.778 2.046 1.00 46.28 405 ASP A C 1
ATOM 3267 O O . ASP A 1 405 ? -13.773 31.644 2.250 1.00 46.28 405 ASP A O 1
ATOM 3271 N N . GLN A 1 406 ? -14.465 29.850 1.096 1.00 47.12 406 GLN A N 1
ATOM 3272 C CA . GLN A 1 406 ? -13.280 29.788 0.233 1.00 47.12 406 GLN A CA 1
ATOM 3273 C C . GLN A 1 406 ? -13.175 30.987 -0.722 1.00 47.12 406 GLN A C 1
ATOM 3275 O O . GLN A 1 406 ? -12.068 31.274 -1.183 1.00 47.12 406 GLN A O 1
ATOM 3280 N N . GLN A 1 407 ? -14.276 31.703 -0.987 1.00 44.19 407 GLN A N 1
ATOM 3281 C CA . GLN A 1 407 ? -14.280 32.899 -1.836 1.00 44.19 407 GLN A CA 1
ATOM 3282 C C . GLN A 1 407 ? -13.847 34.170 -1.083 1.00 44.19 407 GLN A C 1
ATOM 3284 O O . GLN A 1 407 ? -13.325 35.094 -1.701 1.00 44.19 407 GLN A O 1
ATOM 3289 N N . ASN A 1 408 ? -13.941 34.188 0.251 1.00 43.69 408 ASN A N 1
ATOM 3290 C CA . ASN A 1 408 ? -13.608 35.338 1.100 1.00 43.69 408 ASN A CA 1
ATOM 3291 C C . ASN A 1 408 ? -12.305 35.135 1.888 1.00 43.69 408 ASN A C 1
ATOM 3293 O O . ASN A 1 408 ? -12.232 35.325 3.102 1.00 43.69 408 ASN A O 1
ATOM 3297 N N . ARG A 1 409 ? -11.218 34.784 1.190 1.00 44.84 409 ARG A N 1
ATOM 3298 C CA . ARG A 1 409 ? -9.879 34.677 1.803 1.00 44.84 409 ARG A CA 1
ATOM 3299 C C . ARG A 1 409 ? -9.258 36.015 2.223 1.00 44.84 409 ARG A C 1
ATOM 3301 O O . ARG A 1 409 ? -8.161 36.014 2.778 1.00 44.84 409 ARG A O 1
ATOM 3308 N N . VAL A 1 410 ? -9.936 37.142 2.003 1.00 42.69 410 VAL A N 1
ATOM 3309 C CA . VAL A 1 410 ? -9.451 38.462 2.413 1.00 42.69 410 VAL A CA 1
ATOM 3310 C C . VAL A 1 410 ? -10.543 39.210 3.170 1.00 42.69 410 VAL A C 1
ATOM 3312 O O . VAL A 1 410 ? -11.425 39.818 2.578 1.00 42.69 410 VAL A O 1
ATOM 3315 N N . GLY A 1 411 ? -10.419 39.229 4.496 1.00 40.91 411 GLY A N 1
ATOM 3316 C CA . GLY A 1 411 ? -10.934 40.330 5.300 1.00 40.91 411 GLY A CA 1
ATOM 3317 C C . GLY A 1 411 ? -12.076 40.006 6.258 1.00 40.91 411 GLY A C 1
ATOM 3318 O O . GLY A 1 411 ? -13.168 39.629 5.862 1.00 40.91 411 GLY A O 1
ATOM 3319 N N . LYS A 1 412 ? -11.803 40.369 7.516 1.00 38.75 412 LYS A N 1
ATOM 3320 C CA . LYS A 1 412 ? -12.737 40.748 8.583 1.00 38.75 412 LYS A CA 1
ATOM 3321 C C . LYS A 1 412 ? -13.482 39.608 9.274 1.00 38.75 412 LYS A C 1
ATOM 3323 O O . LYS A 1 412 ? -14.401 39.008 8.740 1.00 38.75 412 LYS A O 1
ATOM 3328 N N . TYR A 1 413 ? -13.108 39.433 10.544 1.00 47.69 413 TYR A N 1
ATOM 3329 C CA . TYR A 1 413 ? -13.971 39.018 11.647 1.00 47.69 413 TYR A CA 1
ATOM 3330 C C . TYR A 1 413 ? -15.446 39.309 11.344 1.00 47.69 413 TYR A C 1
ATOM 3332 O O . TYR A 1 413 ? -15.900 40.450 11.476 1.00 47.69 413 TYR A O 1
ATOM 3340 N N . ALA A 1 414 ? -16.183 38.283 10.923 1.00 46.50 414 ALA A N 1
ATOM 3341 C CA . ALA A 1 414 ? -17.630 38.343 10.919 1.00 46.50 414 ALA A CA 1
ATOM 3342 C C . ALA A 1 414 ? -18.063 38.589 12.373 1.00 46.50 414 ALA A C 1
ATOM 3344 O O . ALA A 1 414 ? -17.711 37.825 13.271 1.00 46.50 414 ALA A O 1
ATOM 3345 N N . LYS A 1 415 ? -18.761 39.699 12.628 1.00 44.16 415 LYS A N 1
ATOM 3346 C CA . LYS A 1 415 ? -19.434 39.937 13.909 1.00 44.16 415 LYS A CA 1
ATOM 3347 C C . LYS A 1 415 ? -20.635 38.987 13.978 1.00 44.16 415 LYS A C 1
ATOM 3349 O O . LYS A 1 415 ? -21.707 39.328 13.498 1.00 44.16 415 LYS A O 1
ATOM 3354 N N . GLY A 1 416 ? -20.420 37.796 14.525 1.00 56.41 416 GLY A N 1
ATOM 3355 C CA . GLY A 1 416 ? -21.420 36.744 14.722 1.00 56.41 416 GLY A CA 1
ATOM 3356 C C . GLY A 1 416 ? -20.739 35.434 15.123 1.00 56.41 416 GLY A C 1
ATOM 3357 O O . GLY A 1 416 ? -19.533 35.287 14.908 1.00 56.41 416 GLY A O 1
ATOM 3358 N N . GLU A 1 417 ? -21.470 34.493 15.729 1.00 53.03 417 GLU A N 1
ATOM 3359 C CA . GLU A 1 417 ? -20.922 33.144 15.905 1.00 53.03 417 GLU A CA 1
ATOM 3360 C C . GLU A 1 417 ? -20.672 32.532 14.519 1.00 53.03 417 GLU A C 1
ATOM 3362 O O . GLU A 1 417 ? -21.555 32.592 13.661 1.00 53.03 417 GLU A O 1
ATOM 3367 N N . PRO A 1 418 ? -19.460 32.020 14.245 1.00 59.69 418 PRO A N 1
ATOM 3368 C CA . PRO A 1 418 ? -19.144 31.471 12.940 1.00 59.69 418 PRO A CA 1
ATOM 3369 C C . PRO A 1 418 ? -20.033 30.263 12.676 1.00 59.69 418 PRO A C 1
ATOM 3371 O O . PRO A 1 418 ? -20.151 29.383 13.522 1.00 59.69 418 PRO A O 1
ATOM 3374 N N . ASP A 1 419 ? -20.601 30.206 11.478 1.00 67.25 419 ASP A N 1
ATOM 3375 C CA . ASP A 1 419 ? -21.355 29.058 10.995 1.00 67.25 419 ASP A CA 1
ATOM 3376 C C . ASP A 1 419 ? -20.479 27.797 11.130 1.00 67.25 419 ASP A C 1
ATOM 3378 O O . ASP A 1 419 ? -19.367 27.749 10.596 1.00 67.25 419 ASP A O 1
ATOM 3382 N N . VAL A 1 420 ? -20.916 26.793 11.891 1.00 72.00 420 VAL A N 1
ATOM 3383 C CA . VAL A 1 420 ? -20.101 25.609 12.221 1.00 72.00 420 VAL A CA 1
ATOM 3384 C C . VAL A 1 420 ? -20.554 24.418 11.380 1.00 72.00 420 VAL A C 1
ATOM 3386 O O . VAL A 1 420 ? -21.720 24.297 11.019 1.00 72.00 420 VAL A O 1
ATOM 3389 N N . LYS A 1 421 ? -19.630 23.516 11.053 1.00 80.25 421 LYS A N 1
ATOM 3390 C CA . LYS A 1 421 ? -19.944 22.185 10.520 1.00 80.25 421 LYS A CA 1
ATOM 3391 C C . LYS A 1 421 ? -19.146 21.116 11.253 1.00 80.25 421 LYS A C 1
ATOM 3393 O O . LYS A 1 421 ? -18.024 21.379 11.689 1.00 80.25 421 LYS A O 1
ATOM 3398 N N . HIS A 1 422 ? -19.702 19.918 11.361 1.00 84.25 422 HIS A N 1
ATOM 3399 C CA . HIS A 1 422 ? -18.977 18.767 11.884 1.00 84.25 422 HIS A CA 1
ATOM 3400 C C . HIS A 1 422 ? -18.165 18.113 10.771 1.00 84.25 422 HIS A C 1
ATOM 3402 O O . HIS A 1 422 ? -18.563 18.103 9.605 1.00 84.25 422 HIS A O 1
ATOM 3408 N N . ARG A 1 423 ? -16.976 17.628 11.119 1.00 82.31 423 ARG A N 1
ATOM 3409 C CA . ARG A 1 423 ? -16.117 16.860 10.221 1.00 82.31 423 ARG A CA 1
ATOM 3410 C C . ARG A 1 423 ? -15.405 15.770 10.987 1.00 82.31 423 ARG A C 1
ATOM 3412 O O . ARG A 1 423 ? -14.975 15.978 12.123 1.00 82.31 423 ARG A O 1
ATOM 3419 N N . MET A 1 424 ? -15.187 14.640 10.329 1.00 81.94 424 MET A N 1
ATOM 3420 C CA . MET A 1 424 ? -14.267 13.643 10.853 1.00 81.94 424 MET A CA 1
ATOM 3421 C C . MET A 1 424 ? -12.842 14.191 10.915 1.00 81.94 424 MET A C 1
ATOM 3423 O O . MET A 1 424 ? -12.354 14.851 9.992 1.00 81.94 424 MET A O 1
ATOM 3427 N N . PHE A 1 425 ? -12.164 13.902 12.017 1.00 72.12 425 PHE A N 1
ATOM 3428 C CA . PHE A 1 425 ? -10.742 14.123 12.171 1.00 72.12 425 PHE A CA 1
ATOM 3429 C C . PHE A 1 425 ? -9.968 12.905 11.661 1.00 72.12 425 PHE A C 1
ATOM 3431 O O . PHE A 1 425 ? -9.997 11.829 12.256 1.00 72.12 425 PHE A O 1
ATOM 3438 N N . ALA A 1 426 ? -9.245 13.087 10.560 1.00 62.84 426 ALA A N 1
ATOM 3439 C CA . ALA A 1 426 ? -8.422 12.051 9.951 1.00 62.84 426 ALA A CA 1
ATOM 3440 C C . ALA A 1 426 ? -6.937 12.439 10.040 1.00 62.84 426 ALA A C 1
ATOM 3442 O O . ALA A 1 426 ? -6.346 12.884 9.055 1.00 62.84 426 ALA A O 1
ATOM 3443 N N . SER A 1 427 ? -6.331 12.323 11.229 1.00 63.34 427 SER A N 1
ATOM 3444 C CA . SER A 1 427 ? -4.867 12.259 11.338 1.00 63.34 427 SER A CA 1
ATOM 3445 C C . SER A 1 427 ? -4.388 10.827 11.134 1.00 63.34 427 SER A C 1
ATOM 3447 O O . SER A 1 427 ? -5.154 9.877 11.281 1.00 63.34 427 SER A O 1
ATOM 3449 N N . GLY A 1 428 ? -3.092 10.655 10.851 1.00 69.81 428 GLY A N 1
ATOM 3450 C CA . GLY A 1 428 ? -2.493 9.320 10.725 1.00 69.81 428 GLY A CA 1
ATOM 3451 C C . GLY A 1 428 ? -2.657 8.444 11.976 1.00 69.81 428 GLY A C 1
ATOM 3452 O O . GLY A 1 428 ? -2.709 7.229 11.858 1.00 69.81 428 GLY A O 1
ATOM 3453 N N . SER A 1 429 ? -2.798 9.050 13.159 1.00 82.19 429 SER A N 1
ATOM 3454 C CA . SER A 1 429 ? -3.017 8.355 14.436 1.00 82.19 429 SER A CA 1
ATOM 3455 C C . SER A 1 429 ? -4.483 8.047 14.765 1.00 82.19 429 SER A C 1
ATOM 3457 O O . SER A 1 429 ? -4.735 7.323 15.725 1.00 82.19 429 SER A O 1
ATOM 3459 N N . SER A 1 430 ? -5.457 8.581 14.012 1.00 87.44 430 SER A N 1
ATOM 3460 C CA . SER A 1 430 ? -6.884 8.413 14.332 1.00 87.44 430 SER A CA 1
ATOM 3461 C C . SER A 1 430 ? -7.326 6.942 14.420 1.00 87.44 430 SER A C 1
ATOM 3463 O O . SER A 1 430 ? -8.045 6.624 15.365 1.00 87.44 430 SER A O 1
ATOM 3465 N N . PRO A 1 431 ? -6.906 6.023 13.522 1.00 93.69 431 PRO A N 1
ATOM 3466 C CA . PRO A 1 431 ? -7.281 4.615 13.647 1.00 93.69 431 PRO A CA 1
ATOM 3467 C C . PRO A 1 431 ? -6.777 3.954 14.936 1.00 93.69 431 PRO A C 1
ATOM 3469 O O . PRO A 1 431 ? -7.548 3.262 15.589 1.00 93.69 431 PRO A O 1
ATOM 3472 N N . GLN A 1 432 ? -5.527 4.210 15.340 1.00 93.75 432 GLN A N 1
ATOM 3473 C CA . GLN A 1 432 ? -4.971 3.634 16.571 1.00 93.75 432 GLN A CA 1
ATOM 3474 C C . GLN A 1 432 ? -5.699 4.162 17.810 1.00 93.75 432 GLN A C 1
ATOM 3476 O O . GLN A 1 432 ? -6.072 3.398 18.685 1.00 93.75 432 GLN A O 1
ATOM 3481 N N . ASN A 1 433 ? -6.002 5.459 17.840 1.00 93.19 433 ASN A N 1
ATOM 3482 C CA . ASN A 1 433 ? -6.812 6.057 18.899 1.00 93.19 433 ASN A CA 1
ATOM 3483 C C . ASN A 1 433 ? -8.193 5.383 19.030 1.00 93.19 433 ASN A C 1
ATOM 3485 O O . ASN A 1 433 ? -8.670 5.137 20.136 1.00 93.19 433 ASN A O 1
ATOM 3489 N N . ILE A 1 434 ? -8.844 5.078 17.901 1.00 95.75 434 ILE A N 1
ATOM 3490 C CA . ILE A 1 434 ? -10.111 4.335 17.892 1.00 95.75 434 ILE A CA 1
ATOM 3491 C C . ILE A 1 434 ? -9.900 2.922 18.444 1.00 95.75 434 ILE A C 1
ATOM 3493 O O . ILE A 1 434 ? -10.700 2.485 19.267 1.00 95.75 434 ILE A O 1
ATOM 3497 N N . ALA A 1 435 ? -8.830 2.234 18.039 1.00 97.06 435 ALA A N 1
ATOM 3498 C CA . ALA A 1 435 ? -8.495 0.905 18.543 1.00 97.06 435 ALA A CA 1
ATOM 3499 C C . ALA A 1 435 ? -8.298 0.895 20.067 1.00 97.06 435 ALA A C 1
ATOM 3501 O O . ALA A 1 435 ? -8.927 0.094 20.760 1.00 97.06 435 ALA A O 1
ATOM 3502 N N . ASP A 1 436 ? -7.518 1.845 20.592 1.00 95.75 436 ASP A N 1
ATOM 3503 C CA . ASP A 1 436 ? -7.277 2.011 22.026 1.00 95.75 436 ASP A CA 1
ATOM 3504 C C . ASP A 1 436 ? -8.598 2.240 22.778 1.00 95.75 436 ASP A C 1
ATOM 3506 O O . ASP A 1 436 ? -8.830 1.647 23.831 1.00 95.75 436 ASP A O 1
ATOM 3510 N N . MET A 1 437 ? -9.498 3.061 22.224 1.00 96.56 437 MET A N 1
ATOM 3511 C CA . MET A 1 437 ? -10.800 3.331 22.838 1.00 96.56 437 MET A CA 1
ATOM 3512 C C . MET A 1 437 ? -11.702 2.092 22.834 1.00 96.56 437 MET A C 1
ATOM 3514 O O . MET A 1 437 ? -12.359 1.809 23.836 1.00 96.56 437 MET A O 1
ATOM 3518 N N . ILE A 1 438 ? -11.710 1.311 21.748 1.00 97.31 438 ILE A N 1
ATOM 3519 C CA . ILE A 1 438 ? -12.421 0.024 21.713 1.00 97.31 438 ILE A CA 1
ATOM 3520 C C . ILE A 1 438 ? -11.845 -0.911 22.784 1.00 97.31 438 ILE A C 1
ATOM 3522 O O . ILE A 1 438 ? -12.608 -1.484 23.561 1.00 97.31 438 ILE A O 1
ATOM 3526 N N . GLY A 1 439 ? -10.515 -1.005 22.893 1.00 96.44 439 GLY A N 1
ATOM 3527 C CA . GLY A 1 439 ? -9.836 -1.788 23.926 1.00 96.44 439 GLY A CA 1
ATOM 3528 C C . GLY A 1 439 ? -10.198 -1.352 25.346 1.00 96.44 439 GLY A C 1
ATOM 3529 O O . GLY A 1 439 ? -10.489 -2.196 26.196 1.00 96.44 439 GLY A O 1
ATOM 3530 N N . PHE A 1 440 ? -10.273 -0.044 25.596 1.00 96.31 440 PHE A N 1
ATOM 3531 C CA . PHE A 1 440 ? -10.719 0.506 26.872 1.00 96.31 440 PHE A CA 1
ATOM 3532 C C . PHE A 1 440 ? -12.165 0.103 27.188 1.00 96.31 440 PHE A C 1
ATOM 3534 O O . PHE A 1 440 ? -12.422 -0.470 28.252 1.00 96.31 440 PHE A O 1
ATOM 3541 N N . LEU A 1 441 ? -13.101 0.336 26.258 1.00 95.50 441 LEU A N 1
ATOM 3542 C CA . LEU A 1 441 ? -14.520 -0.023 26.399 1.00 95.50 441 LEU A CA 1
ATOM 3543 C C . LEU A 1 441 ? -14.721 -1.525 26.641 1.00 95.50 441 LEU A C 1
ATOM 3545 O O . LEU A 1 441 ? -15.622 -1.926 27.378 1.00 95.50 441 LEU A O 1
ATOM 3549 N N . LYS A 1 442 ? -13.861 -2.348 26.041 1.00 94.62 442 LYS A N 1
ATOM 3550 C CA . LYS A 1 442 ? -13.855 -3.806 26.165 1.00 94.62 442 LYS A CA 1
ATOM 3551 C C . LYS A 1 442 ? -13.160 -4.325 27.424 1.00 94.62 442 LYS A C 1
ATOM 3553 O O . LYS A 1 442 ? -13.273 -5.512 27.714 1.00 94.62 442 LYS A O 1
ATOM 3558 N N . GLY A 1 443 ? -12.501 -3.456 28.191 1.00 92.50 443 GLY A N 1
ATOM 3559 C CA . GLY A 1 443 ? -11.796 -3.836 29.416 1.00 92.50 443 GLY A CA 1
ATOM 3560 C C . GLY A 1 443 ? -10.456 -4.535 29.173 1.00 92.50 443 GLY A C 1
ATOM 3561 O O . GLY A 1 443 ? -9.957 -5.202 30.072 1.00 92.50 443 GLY A O 1
ATOM 3562 N N . GLU A 1 444 ? -9.857 -4.378 27.988 1.00 92.69 444 GLU A N 1
ATOM 3563 C CA . GLU A 1 444 ? -8.569 -5.000 27.631 1.00 92.69 444 GLU A CA 1
ATOM 3564 C C . GLU A 1 444 ? -7.373 -4.407 28.390 1.00 92.69 444 GLU A C 1
ATOM 3566 O O . GLU A 1 444 ? -6.294 -4.999 28.432 1.00 92.69 444 GLU A O 1
ATOM 3571 N N . PHE A 1 445 ? -7.543 -3.201 28.931 1.00 92.19 445 PHE A N 1
ATOM 3572 C CA . PHE A 1 445 ? -6.599 -2.512 29.802 1.00 92.19 445 PHE A CA 1
ATOM 3573 C C . PHE A 1 445 ? -7.351 -1.501 30.677 1.00 92.19 445 PHE A C 1
ATOM 3575 O O . PHE A 1 445 ? -8.568 -1.340 30.561 1.00 92.19 445 PHE A O 1
ATOM 3582 N N . ALA A 1 446 ? -6.622 -0.815 31.559 1.00 89.69 446 ALA A N 1
ATOM 3583 C CA . ALA A 1 446 ? -7.155 0.188 32.478 1.00 89.69 446 ALA A CA 1
ATOM 3584 C C . ALA A 1 446 ? -8.306 -0.329 33.369 1.00 89.69 446 ALA A C 1
ATOM 3586 O O . ALA A 1 446 ? -9.367 0.296 33.464 1.00 89.69 446 ALA A O 1
ATOM 3587 N N . SER A 1 447 ? -8.141 -1.525 33.942 1.00 86.94 447 SER A N 1
ATOM 3588 C CA . SER A 1 447 ? -9.178 -2.234 34.707 1.00 86.94 447 SER A CA 1
ATOM 3589 C C . SER A 1 447 ? -9.425 -1.662 36.106 1.00 86.94 447 SER A C 1
ATOM 3591 O O . SER A 1 447 ? -10.435 -1.981 36.723 1.00 86.94 447 SER A O 1
ATOM 3593 N N . ASP A 1 448 ? -8.509 -0.846 36.626 1.00 89.62 448 ASP A N 1
ATOM 3594 C CA . ASP A 1 448 ? -8.644 -0.182 37.922 1.00 89.62 448 ASP A CA 1
ATOM 3595 C C . ASP A 1 448 ? -8.923 1.320 37.759 1.00 89.62 448 ASP A C 1
ATOM 3597 O O . ASP A 1 448 ? -8.692 1.917 36.707 1.00 89.62 448 ASP A O 1
ATOM 3601 N N . LYS A 1 449 ? -9.418 1.952 38.828 1.00 88.00 449 LYS A N 1
ATOM 3602 C CA . LYS A 1 449 ? -9.815 3.366 38.803 1.00 88.00 449 LYS A CA 1
ATOM 3603 C C . LYS A 1 449 ? -8.663 4.299 38.413 1.00 88.00 449 LYS A C 1
ATOM 3605 O O . LYS A 1 449 ? -8.886 5.238 37.657 1.00 88.00 449 LYS A O 1
ATOM 3610 N N . LYS A 1 450 ? -7.444 4.040 38.895 1.00 91.25 450 LYS A N 1
ATOM 3611 C CA . LYS A 1 450 ? -6.292 4.919 38.657 1.00 91.25 450 LYS A CA 1
ATOM 3612 C C . LYS A 1 450 ? -5.856 4.854 37.197 1.00 91.25 450 LYS A C 1
ATOM 3614 O O . LYS A 1 450 ? -5.613 5.886 36.584 1.00 91.25 450 LYS A O 1
ATOM 3619 N N . SER A 1 451 ? -5.766 3.655 36.627 1.00 91.25 451 SER A N 1
ATOM 3620 C CA . SER A 1 451 ? -5.428 3.500 35.209 1.00 91.25 451 SER A CA 1
ATOM 3621 C C . SER A 1 451 ? -6.534 4.017 34.280 1.00 91.25 451 SER A C 1
ATOM 3623 O O . SER A 1 451 ? -6.226 4.571 33.226 1.00 91.25 451 SER A O 1
ATOM 3625 N N . ALA A 1 452 ? -7.806 3.922 34.682 1.00 90.81 452 ALA A N 1
ATOM 3626 C CA . ALA A 1 452 ? -8.918 4.533 33.953 1.00 90.81 452 ALA A CA 1
ATOM 3627 C C . ALA A 1 452 ? -8.882 6.072 33.979 1.00 90.81 452 ALA A C 1
ATOM 3629 O O . ALA A 1 452 ? -9.189 6.695 32.966 1.00 90.81 452 ALA A O 1
ATOM 3630 N N . GLU A 1 453 ? -8.482 6.685 35.098 1.00 91.50 453 GLU A N 1
ATOM 3631 C CA . GLU A 1 453 ? -8.263 8.137 35.197 1.00 91.50 453 GLU A CA 1
ATOM 3632 C C . GLU A 1 453 ? -7.086 8.595 34.322 1.00 91.50 453 GLU A C 1
ATOM 3634 O O . GLU A 1 453 ? -7.219 9.572 33.595 1.00 91.50 453 GLU A O 1
ATOM 3639 N N . ILE A 1 454 ? -5.980 7.844 34.285 1.00 92.62 454 ILE A N 1
ATOM 3640 C CA . ILE A 1 454 ? -4.857 8.147 33.377 1.00 92.62 454 ILE A CA 1
ATOM 3641 C C . ILE A 1 454 ? -5.319 8.116 31.913 1.00 92.62 454 ILE A C 1
ATOM 3643 O O . ILE A 1 454 ? -5.001 9.014 31.136 1.00 92.62 454 ILE A O 1
ATOM 3647 N N . TYR A 1 455 ? -6.101 7.103 31.529 1.00 93.62 455 TYR A N 1
ATOM 3648 C CA . TYR A 1 455 ? -6.608 7.016 30.160 1.00 93.62 455 TYR A CA 1
ATOM 3649 C C . TYR A 1 455 ? -7.636 8.112 29.838 1.00 93.62 455 TYR A C 1
ATOM 3651 O O . TYR A 1 455 ? -7.687 8.592 28.705 1.00 93.62 455 TYR A O 1
ATOM 3659 N N . ARG A 1 456 ? -8.425 8.553 30.829 1.00 93.81 456 ARG A N 1
ATOM 3660 C CA . ARG A 1 456 ? -9.299 9.725 30.693 1.00 93.81 456 ARG A CA 1
ATOM 3661 C C . ARG A 1 456 ? -8.490 10.964 30.321 1.00 93.81 456 ARG A C 1
ATOM 3663 O O . ARG A 1 456 ? -8.876 11.644 29.376 1.00 93.81 456 ARG A O 1
ATOM 3670 N N . ASP A 1 457 ? -7.388 11.235 31.018 1.00 91.94 457 ASP A N 1
ATOM 3671 C CA . ASP A 1 457 ? -6.542 12.405 30.748 1.00 91.94 457 ASP A CA 1
ATOM 3672 C C . ASP A 1 457 ? -5.972 12.364 29.319 1.00 91.94 457 ASP A C 1
ATOM 3674 O O . ASP A 1 457 ? -5.961 13.372 28.607 1.00 91.94 457 ASP A O 1
ATOM 3678 N N . GLU A 1 458 ? -5.554 11.181 28.853 1.00 90.88 458 GLU A N 1
ATOM 3679 C CA . GLU A 1 458 ? -5.108 10.986 27.469 1.00 90.88 458 GLU A CA 1
ATOM 3680 C C . GLU A 1 458 ? -6.230 11.201 26.446 1.00 90.88 458 GLU A C 1
ATOM 3682 O O . GLU A 1 458 ? -6.003 11.803 25.391 1.00 90.88 458 GLU A O 1
ATOM 3687 N N . TRP A 1 459 ? -7.435 10.697 26.725 1.00 92.25 459 TRP A N 1
ATOM 3688 C CA . TRP A 1 459 ? -8.609 10.899 25.878 1.00 92.25 459 TRP A CA 1
ATOM 3689 C C . TRP A 1 459 ? -9.002 12.378 25.818 1.00 92.25 459 TRP A C 1
ATOM 3691 O O . TRP A 1 459 ? -9.171 12.914 24.721 1.00 92.25 459 TRP A O 1
ATOM 3701 N N . GLU A 1 460 ? -9.061 13.054 26.965 1.00 90.25 460 GLU A N 1
ATOM 3702 C CA . GLU A 1 460 ? -9.397 14.473 27.087 1.00 90.25 460 GLU A CA 1
ATOM 3703 C C . GLU A 1 460 ? -8.384 15.345 26.334 1.00 90.25 460 GLU A C 1
ATOM 3705 O O . GLU A 1 460 ? -8.774 16.212 25.550 1.00 90.25 460 GLU A O 1
ATOM 3710 N N . GLY A 1 461 ? -7.086 15.040 26.451 1.00 86.75 461 GLY A N 1
ATOM 3711 C CA . GLY A 1 461 ? -6.022 15.719 25.706 1.00 86.75 461 GLY A CA 1
ATOM 3712 C C . GLY A 1 461 ? -6.099 15.552 24.180 1.00 86.75 461 GLY A C 1
ATOM 3713 O O . GLY A 1 461 ? -5.497 16.333 23.438 1.00 86.75 461 GLY A O 1
ATOM 3714 N N . LYS A 1 462 ? -6.846 14.555 23.687 1.00 87.19 462 LYS A N 1
ATOM 3715 C CA . LYS A 1 462 ? -7.074 14.305 22.254 1.00 87.19 462 LYS A CA 1
ATOM 3716 C C . LYS A 1 462 ? -8.378 14.932 21.740 1.00 87.19 462 LYS A C 1
ATOM 3718 O O . LYS A 1 462 ? -8.549 15.009 20.519 1.00 87.19 462 LYS A O 1
ATOM 3723 N N . LEU A 1 463 ? -9.274 15.397 22.617 1.00 86.38 463 LEU A N 1
ATOM 3724 C CA . LEU A 1 463 ? -10.551 15.988 22.217 1.00 86.38 463 LEU A CA 1
ATOM 3725 C C . LEU A 1 463 ? -10.362 17.294 21.437 1.00 86.38 463 LEU A C 1
ATOM 3727 O O . LEU A 1 463 ? -9.602 18.190 21.796 1.00 86.38 463 LEU A O 1
ATOM 3731 N N . ARG A 1 464 ? -11.131 17.428 20.359 1.00 80.19 464 ARG A N 1
ATOM 3732 C CA . ARG A 1 464 ? -11.198 18.610 19.498 1.00 80.19 464 ARG A CA 1
ATOM 3733 C C . ARG A 1 464 ? -12.612 19.167 19.498 1.00 80.19 464 ARG A C 1
ATOM 3735 O O . ARG A 1 464 ? -13.346 19.066 18.517 1.00 80.19 464 ARG A O 1
ATOM 3742 N N . ILE A 1 465 ? -12.999 19.774 20.611 1.00 74.56 465 ILE A N 1
ATOM 3743 C CA . ILE A 1 465 ? -14.310 20.403 20.761 1.00 74.56 465 ILE A CA 1
ATOM 3744 C C . ILE A 1 465 ? -14.117 21.919 20.796 1.00 74.56 465 ILE A C 1
ATOM 3746 O O . ILE 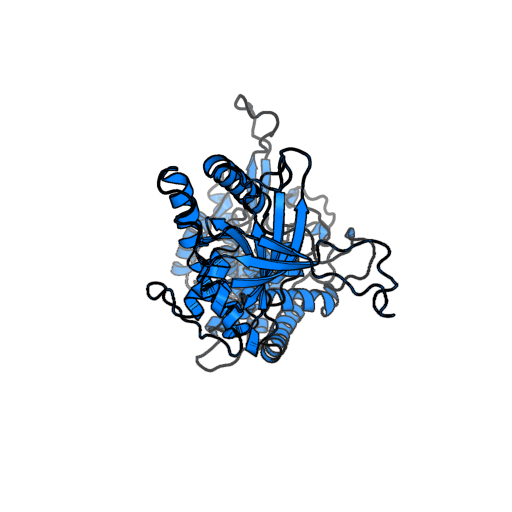A 1 465 ? -13.342 22.456 21.584 1.00 74.56 465 ILE A O 1
ATOM 3750 N N . TYR A 1 466 ? -14.812 22.634 19.913 1.00 67.19 466 TYR A N 1
ATOM 3751 C CA . TYR A 1 466 ? -14.800 24.093 19.926 1.00 67.19 466 TYR A CA 1
ATOM 3752 C C . TYR A 1 466 ? -15.576 24.601 21.150 1.00 67.19 466 TYR A C 1
ATOM 3754 O O . TYR A 1 466 ? -16.775 24.344 21.243 1.00 67.19 466 TYR A O 1
ATOM 3762 N N . LYS A 1 467 ? -14.898 25.321 22.059 1.00 64.94 467 LYS A N 1
ATOM 3763 C CA . LYS A 1 467 ? -15.464 25.853 23.316 1.00 64.94 467 LYS A CA 1
ATOM 3764 C C . LYS A 1 467 ? -16.151 24.778 24.191 1.00 64.94 467 LYS A C 1
ATOM 3766 O O . LYS A 1 467 ? -17.265 25.002 24.656 1.00 64.94 467 LYS A O 1
ATOM 3771 N N . SER A 1 468 ? -15.528 23.616 24.407 1.00 71.94 468 SER A N 1
ATOM 3772 C CA . SER A 1 468 ? -16.064 22.624 25.357 1.00 71.94 468 SER A CA 1
ATOM 3773 C C . SER A 1 468 ? -16.133 23.181 26.774 1.00 71.94 468 SER A C 1
ATOM 3775 O O . SER A 1 468 ? -15.178 23.806 27.238 1.00 71.94 468 SER A O 1
ATOM 3777 N N . SER A 1 469 ? -17.234 22.905 27.473 1.00 80.31 469 SER A N 1
ATOM 3778 C CA . SER A 1 469 ? -17.327 23.124 28.916 1.00 80.31 469 SER A CA 1
ATOM 3779 C C . SER A 1 469 ? -16.875 21.867 29.678 1.00 80.31 469 SER A C 1
ATOM 3781 O O . SER A 1 469 ? -17.016 20.758 29.146 1.00 80.31 469 SER A O 1
ATOM 3783 N N . PRO A 1 470 ? -16.349 21.994 30.910 1.00 85.94 470 PRO A N 1
ATOM 3784 C CA . PRO A 1 470 ? -16.015 20.839 31.746 1.00 85.94 470 PRO A CA 1
ATOM 3785 C C . PRO A 1 470 ? -17.195 19.873 31.926 1.00 85.94 470 PRO A C 1
ATOM 3787 O O . PRO A 1 470 ? -17.013 18.659 31.900 1.00 85.94 470 PRO A O 1
ATOM 3790 N N . GLU A 1 471 ? -18.421 20.395 32.017 1.00 88.19 471 GLU A N 1
ATOM 3791 C CA . GLU A 1 471 ? -19.642 19.591 32.140 1.00 88.19 471 GLU A CA 1
ATOM 3792 C C . GLU A 1 471 ? -19.903 18.746 30.888 1.00 88.19 471 GLU A C 1
ATOM 3794 O O . GLU A 1 471 ? -20.361 17.609 30.994 1.00 88.19 471 GLU A O 1
ATOM 3799 N N . GLN A 1 472 ? -19.596 19.271 29.697 1.00 86.75 472 GLN A N 1
ATOM 3800 C CA . GLN A 1 472 ? -19.734 18.521 28.450 1.00 86.75 472 GLN A CA 1
ATOM 3801 C C . GLN A 1 472 ? -18.735 17.362 28.379 1.00 86.75 472 GLN A C 1
ATOM 3803 O O . GLN A 1 472 ? -19.110 16.262 27.976 1.00 86.75 472 GLN A O 1
ATOM 3808 N N . ILE A 1 473 ? -17.483 17.598 28.773 1.00 88.44 473 ILE A N 1
ATOM 3809 C CA . ILE A 1 473 ? -16.443 16.560 28.801 1.00 88.44 473 ILE A CA 1
ATOM 3810 C C . ILE A 1 473 ? -16.823 15.470 29.808 1.00 88.44 473 ILE A C 1
ATOM 3812 O O . ILE A 1 473 ? -16.801 14.286 29.478 1.00 88.44 473 ILE A O 1
ATOM 3816 N N . GLU A 1 474 ? -17.259 15.869 31.004 1.00 91.75 474 GLU A N 1
ATOM 3817 C CA . GLU A 1 474 ? -17.713 14.949 32.047 1.00 91.75 474 GLU A CA 1
ATOM 3818 C C . GLU A 1 474 ? -18.928 14.127 31.589 1.00 91.75 474 GLU A C 1
ATOM 3820 O O . GLU A 1 474 ? -18.986 12.920 31.818 1.00 91.75 474 GLU A O 1
ATOM 3825 N N . LYS A 1 475 ? -19.884 14.739 30.878 1.00 92.00 475 LYS A N 1
ATOM 3826 C CA . LYS A 1 475 ? -21.028 14.024 30.292 1.00 92.00 475 LYS A CA 1
ATOM 3827 C C . LYS A 1 475 ? -20.573 12.938 29.309 1.00 92.00 475 LYS A C 1
ATOM 3829 O O . LYS A 1 475 ? -20.987 11.790 29.451 1.00 92.00 475 LYS A O 1
ATOM 3834 N N . LEU A 1 476 ? -19.706 13.279 28.354 1.00 91.62 476 LEU A N 1
ATOM 3835 C CA . LEU A 1 476 ? -19.184 12.334 27.354 1.00 91.62 476 LEU A CA 1
ATOM 3836 C C . LEU A 1 476 ? -18.396 11.191 28.005 1.00 91.62 476 LEU A C 1
ATOM 3838 O O . LEU A 1 476 ? -18.504 10.033 27.593 1.00 91.62 476 LEU A O 1
ATOM 3842 N N . TRP A 1 477 ? -17.625 11.494 29.048 1.00 94.06 477 TRP A N 1
ATOM 3843 C CA . TRP A 1 477 ? -16.897 10.471 29.788 1.00 94.06 477 TRP A CA 1
ATOM 3844 C C . TRP A 1 477 ? -17.839 9.535 30.555 1.00 94.06 477 TRP A C 1
ATOM 3846 O O . TRP A 1 477 ? -17.672 8.318 30.514 1.00 94.06 477 TRP A O 1
ATOM 3856 N N . ASN A 1 478 ? -18.889 10.067 31.183 1.00 93.81 478 ASN A N 1
ATOM 3857 C CA . ASN A 1 478 ? -19.899 9.249 31.857 1.00 93.81 478 ASN A CA 1
ATOM 3858 C C . ASN A 1 478 ? -20.682 8.355 30.881 1.00 93.81 478 ASN A C 1
ATOM 3860 O O . ASN A 1 478 ? -20.964 7.198 31.202 1.00 93.81 478 ASN A O 1
ATOM 3864 N N . GLU A 1 479 ? -20.985 8.842 29.674 1.00 93.00 479 GLU A N 1
ATOM 3865 C CA . GLU A 1 479 ? -21.529 8.013 28.588 1.00 93.00 479 GLU A CA 1
ATOM 3866 C C . GLU A 1 479 ? -20.563 6.871 28.231 1.00 93.00 479 GLU A C 1
ATOM 3868 O O . GLU A 1 479 ? -20.969 5.708 28.184 1.00 93.00 479 GLU A O 1
ATOM 3873 N N . THR A 1 480 ? -19.271 7.181 28.096 1.00 92.75 480 THR A N 1
ATOM 3874 C CA . THR A 1 480 ? -18.206 6.203 27.817 1.00 92.75 480 THR A CA 1
ATOM 3875 C C . THR A 1 480 ? -18.131 5.118 28.897 1.00 92.75 480 THR A C 1
ATOM 3877 O O . THR A 1 480 ? -18.128 3.925 28.588 1.00 92.75 480 THR A O 1
ATOM 3880 N N . LEU A 1 481 ? -18.135 5.502 30.178 1.00 93.12 481 LEU A N 1
ATOM 3881 C CA . LEU A 1 481 ? -18.124 4.562 31.305 1.00 93.12 481 LEU A CA 1
ATOM 3882 C C . LEU A 1 481 ? -19.406 3.724 31.381 1.00 93.12 481 LEU A C 1
ATOM 3884 O O . LEU A 1 481 ? -19.351 2.543 31.718 1.00 93.12 481 LEU A O 1
ATOM 3888 N N . SER A 1 482 ? -20.559 4.299 31.033 1.00 92.50 482 SER A N 1
ATOM 3889 C CA . SER A 1 482 ? -21.826 3.563 30.954 1.00 92.50 482 SER A CA 1
ATOM 3890 C C . SER A 1 482 ? -21.769 2.458 29.897 1.00 92.50 482 SER A C 1
ATOM 3892 O O . SER A 1 482 ? -22.187 1.328 30.161 1.00 92.50 482 SER A O 1
ATOM 3894 N N . VAL A 1 483 ? -21.201 2.748 28.720 1.00 91.38 483 VAL A N 1
ATOM 3895 C CA . VAL A 1 483 ? -20.958 1.743 27.672 1.00 91.38 483 VAL A CA 1
ATOM 3896 C C . VAL A 1 483 ? -19.973 0.683 28.167 1.00 91.38 483 VAL A C 1
ATOM 3898 O O . VAL A 1 483 ? -20.271 -0.509 28.091 1.00 91.38 483 VAL A O 1
ATOM 3901 N N . ARG A 1 484 ? -18.847 1.099 28.757 1.00 92.88 484 ARG A N 1
ATOM 3902 C CA . ARG A 1 484 ? -17.832 0.190 29.309 1.00 92.88 484 ARG A CA 1
ATOM 3903 C C . ARG A 1 484 ? -18.418 -0.783 30.330 1.00 92.88 484 ARG A C 1
ATOM 3905 O O . ARG A 1 484 ? -18.231 -1.991 30.204 1.00 92.88 484 ARG A O 1
ATOM 3912 N N . LYS A 1 485 ? -19.214 -0.287 31.277 1.00 91.50 485 LYS A N 1
ATOM 3913 C CA . LYS A 1 485 ? -19.870 -1.107 32.302 1.00 91.50 485 LYS A CA 1
ATOM 3914 C C . LYS A 1 485 ? -20.821 -2.144 31.703 1.00 91.50 485 LYS A C 1
ATOM 3916 O O . LYS A 1 485 ? -20.886 -3.269 32.191 1.00 91.50 485 LYS A O 1
ATOM 3921 N N . LYS A 1 486 ? -21.549 -1.800 30.633 1.00 89.62 486 LYS A N 1
ATOM 3922 C CA . LYS A 1 486 ? -22.451 -2.738 29.933 1.00 89.62 486 LYS A CA 1
ATOM 3923 C C . LYS A 1 486 ? -21.705 -3.869 29.221 1.00 89.62 486 LYS A C 1
ATOM 3925 O O . LYS A 1 486 ? -22.279 -4.941 29.034 1.00 89.62 486 LYS A O 1
ATOM 3930 N N . ILE A 1 487 ? -20.471 -3.619 28.788 1.00 90.12 487 ILE A N 1
ATOM 3931 C CA . ILE A 1 487 ? -19.689 -4.537 27.952 1.00 90.12 487 ILE A CA 1
ATOM 3932 C C . ILE A 1 487 ? -18.725 -5.371 28.793 1.00 90.12 487 ILE A C 1
ATOM 3934 O O . ILE A 1 487 ? -18.722 -6.594 28.687 1.00 90.12 487 ILE A O 1
ATOM 3938 N N . ALA A 1 488 ? -17.917 -4.714 29.622 1.00 88.56 488 ALA A N 1
ATOM 3939 C CA . ALA A 1 488 ? -16.859 -5.337 30.411 1.00 88.56 488 ALA A CA 1
ATOM 3940 C C . ALA A 1 488 ? -17.295 -5.682 31.846 1.00 88.56 488 ALA A C 1
ATOM 3942 O O . ALA A 1 488 ? -16.628 -6.471 32.508 1.00 88.56 488 ALA A O 1
ATOM 3943 N N . GLY A 1 489 ? -18.400 -5.110 32.339 1.00 84.12 489 GLY A N 1
ATOM 3944 C CA . GLY A 1 489 ? -18.857 -5.307 33.721 1.00 84.12 489 GLY A CA 1
ATOM 3945 C C . GLY A 1 489 ? -18.009 -4.595 34.784 1.00 84.12 489 GLY A C 1
ATOM 3946 O O . GLY A 1 489 ? -18.214 -4.851 35.970 1.00 84.12 489 GLY A O 1
ATOM 3947 N N . ILE A 1 490 ? -17.080 -3.727 34.362 1.00 76.81 490 ILE A N 1
ATOM 3948 C CA . ILE A 1 490 ? -16.162 -2.938 35.204 1.00 76.81 490 ILE A CA 1
ATOM 3949 C C . ILE A 1 490 ? -16.683 -1.510 35.355 1.00 76.81 490 ILE A C 1
ATOM 3951 O O . ILE A 1 490 ? -17.193 -0.962 34.347 1.00 76.81 490 ILE A O 1
#

pLDDT: mean 82.76, std 14.03, range [38.75, 98.25]

Sequence (490 aa):
MSETYPGIKASMGEKDGKIIYYMIKMRAQDLANKMETSKTVDPDASKLVDKMVQRSLKEKRSTGDISRYLSEAHTFGERFMGSFVVATFGGAPKWYPIPLDKKHPTYEFFKSDINDFGLIKFDGTQKYFVLDGQHRLTSLKSLFGLLPDLKNNFQRPPGLVDDELSVLVISNIDPTNEEKTLKEDAFRKRLRRVFTVLNRHAKQTSKVENISMDEDDIAAIHTRRLLNEIELFKWSGDDLSSAVVDINNQQLKEGVGHLTTIATIYEMNKIFLKGIDPLVGEDYFKFSPGQKVVDEKFKDIKGIWELLIKTIDGWKDADRGKMKNHTPKEDREGDGTMDHLLFWPVGQIGLAFYIVDVIQKELQEGSEFDISMVKKALKDINKIDWDLFSGPWYGYTLHKVAKVDQQNRVGKYAKGEPDVKHRMFASGSSPQNIADMIGFLKGEFASDKKSAEIYRDEWEGKLRIYKSSPEQIEKLWNETLSVRKKIAGI

Secondary structure (DSSP, 8-state):
--EEEEEEEEEESSGGG-EEEEEEEEEHHHHHHHEEESTTS-SSS-HHHHHHHHHHHH-HHHHHHHHHHHHHHHHHS----PPEEEEEESS--EEEE----TTSGGGTT--S---SEEEEEE-S--EEEEEE-HHHHHHHHHHTT--TTS---SPPPTTGGG-EEEEEEE--EETTEEEEEPPHHHHHHHHHHHHHHHHHH-PPPPHHHHHHH-SS-HHHHHHHHHHHHSTTT----S-GGG-SEESS-SS--TT-S-SEEHHHHHHHHHHHHHHH-TT--GGGGGS---HHHHHHHHHHHHHHHHHHHHHSTTTTTS-TTTTB--S-GGGS-SSS--BBGGGSHHHHHHHHHHHHHHHHHH--TTPPP-HHHHHHHTTTGGGS--BTTSTTTBTTTEEEEE---TT--S----SSPPPEEEEE---TTHHHHHHHHHHHHHTSS--SHHHHHHHHHHHHHH---TT--HHHHHHHHHHHHHHHHHHH--

Foldseek 3Di:
DKDKFWWFWDWDDDDQLIWIKIKTKDQLQCCLVQEDEVCVLDPPPDPVVNVVSVVLVPPLPLLQLLLVCQQCCVPAHDDDDDAWEKEKDAQPKDWDFDWDPCPDPVCVPPPDTRRRTGMIMGPPPIHIYTLPCNSVSSSSNVQVCVCVVRPHPGHRHPPSRGDMHIYMYTAQQRSNHNVDGHDSVVVSVSSVVVSCVVVVPPDDDDPLVCLCPPPFFLLSVLLVVCCCPPPLNPDDDPDPQCGQEASPDQFDDALRQHQYYSNLSSLLSLLVVCLQDVVDDPVSRSGHPHDVVSVVSSVVSNLLVVVCCVQAPCSRPNRLSQCCDQDAPVPDPPPNRFVFLSSGSLSVLLLSNLLSVQSNVVDDVPDGDDCVSSVVSSVCVNLDPRGCNAAPNPQQFKEKDFPDDPVPPDDDDDPDDGDITIDTDDDPCSSNSSSVLSCVLQPVDQVDPVSLVVVLVVSVVNGHYDPDDPVNSVRSVVRSVVSSCVRNVD

Radius of gyration: 30.76 Å; chains: 1; bounding box: 74×62×94 Å